Protein AF-A0A8K0KF39-F1 (afdb_monomer)

Foldseek 3Di:
DDDPADDQVPFDKDKDWDDDPVGIDIDIDTDGDDWFWKDWPDAFEADEEEAQAKDKTDTDTDIVVFWDKWKAFPVRHTWADDPHDPQWHQDPRRITMRGRDDQVVWGKMKMWTGDPHGIDMDIYTYHYWYAKEFPQFFEADEEEAQAKDKGWTAIDTDPVWDKDKWKAQPNRTADQPGDDQWYADPVGRMIMGGRDDQVSFAKMKMWMDTPSDIYIHMYTYHYFYAWAAWPPWAKDFDDCVVQVARQKIKTFTHGGHRRSFQFFFKWKWKWWDDDPAQQDPPPQPADPVPRHGDTGDIDIDDDPPDTHGRPDGMDMDRPGFAQIKMWMWMWTAGPVGTDDIDDIYPIDGTHAAWQADFFADWDWAAPAQFKIKIFTHGPDPSRRSGDWQFKKKWKDFPPDPDDIDIDTGGWDWDFDFDPDDDVDDGDIRTHTHYDGMDMDGRHHGFTKMWMWMWIGDPRGTYDIDGTDIYTHHHHPPPPPDD

Structure (mmCIF, N/CA/C/O backbone):
data_AF-A0A8K0KF39-F1
#
_entry.id   AF-A0A8K0KF39-F1
#
loop_
_atom_site.group_PDB
_atom_site.id
_atom_site.type_symbol
_atom_site.label_atom_id
_atom_site.label_alt_id
_atom_site.label_comp_id
_atom_site.label_asym_id
_atom_site.label_entity_id
_atom_site.label_seq_id
_atom_site.pdbx_PDB_ins_code
_atom_site.Cartn_x
_atom_site.Cartn_y
_atom_site.Cartn_z
_atom_site.occupancy
_atom_site.B_iso_or_equiv
_atom_site.auth_seq_id
_atom_site.auth_comp_id
_atom_site.auth_asym_id
_atom_site.auth_atom_id
_atom_site.pdbx_PDB_model_num
ATOM 1 N N . MET A 1 1 ? 31.795 6.018 -89.522 1.00 79.38 1 MET A N 1
ATOM 2 C CA . MET A 1 1 ? 31.719 4.792 -88.695 1.00 79.38 1 MET A CA 1
ATOM 3 C C . MET A 1 1 ? 31.725 5.189 -87.223 1.00 79.38 1 MET A C 1
ATOM 5 O O . MET A 1 1 ? 32.452 6.110 -86.882 1.00 79.38 1 MET A O 1
ATOM 9 N N . GLN A 1 2 ? 30.921 4.546 -86.370 1.00 84.75 2 GLN A N 1
ATOM 10 C CA . GLN A 1 2 ? 30.884 4.803 -84.922 1.00 84.75 2 GLN A CA 1
ATOM 11 C C . GLN A 1 2 ? 30.889 3.468 -84.165 1.00 84.75 2 GLN A C 1
ATOM 13 O O . GLN A 1 2 ? 30.051 2.615 -84.446 1.00 84.75 2 GLN A O 1
ATOM 18 N N . ILE A 1 3 ? 31.786 3.313 -83.188 1.00 83.06 3 ILE A N 1
ATOM 19 C CA . ILE A 1 3 ? 31.823 2.165 -82.268 1.00 83.06 3 ILE A CA 1
ATOM 20 C C . ILE A 1 3 ? 31.314 2.653 -80.908 1.00 83.06 3 ILE A C 1
ATOM 22 O O . ILE A 1 3 ? 31.860 3.598 -80.345 1.00 83.06 3 ILE A O 1
ATOM 26 N N . ARG A 1 4 ? 30.225 2.067 -80.398 1.00 74.81 4 ARG A N 1
ATOM 27 C CA . ARG A 1 4 ? 29.539 2.563 -79.184 1.00 74.81 4 ARG A CA 1
ATOM 28 C C . ARG A 1 4 ? 30.069 1.963 -77.876 1.00 74.81 4 ARG A C 1
ATOM 30 O O . ARG A 1 4 ? 29.790 2.511 -76.816 1.00 74.81 4 ARG A O 1
ATOM 37 N N . LYS A 1 5 ? 30.818 0.857 -77.942 1.00 74.81 5 LYS A N 1
ATOM 38 C CA . LYS A 1 5 ? 31.484 0.206 -76.804 1.00 74.81 5 LYS A CA 1
ATOM 39 C C . LYS A 1 5 ? 32.819 -0.359 -77.279 1.00 74.81 5 LYS A C 1
ATOM 41 O O . LYS A 1 5 ? 32.818 -1.405 -77.912 1.00 74.81 5 LYS A O 1
ATOM 46 N N . LEU A 1 6 ? 33.906 0.357 -77.004 1.00 74.69 6 LEU A N 1
ATOM 47 C CA . LEU A 1 6 ? 35.254 -0.072 -77.368 1.00 74.69 6 LEU A CA 1
ATOM 48 C C . LEU A 1 6 ? 35.680 -1.259 -76.503 1.00 74.69 6 LEU A C 1
ATOM 50 O O . LEU A 1 6 ? 35.613 -1.185 -75.276 1.00 74.69 6 LEU A O 1
ATOM 54 N N . ARG A 1 7 ? 36.136 -2.324 -77.147 1.00 76.38 7 ARG A N 1
ATOM 55 C CA . ARG A 1 7 ? 36.795 -3.477 -76.535 1.00 76.38 7 ARG A CA 1
ATOM 56 C C . ARG A 1 7 ? 38.243 -3.534 -76.994 1.00 76.38 7 ARG A C 1
ATOM 58 O O . ARG A 1 7 ? 38.594 -2.956 -78.019 1.00 76.38 7 ARG A O 1
ATOM 65 N N . MET A 1 8 ? 39.086 -4.268 -76.276 1.00 75.50 8 MET A N 1
ATOM 66 C CA . MET A 1 8 ? 40.482 -4.450 -76.689 1.00 75.50 8 MET A CA 1
ATOM 67 C C . MET A 1 8 ? 40.611 -4.996 -78.120 1.00 75.50 8 MET A C 1
ATOM 69 O O . MET A 1 8 ? 41.493 -4.552 -78.855 1.00 75.50 8 MET A O 1
ATOM 73 N N . GLU A 1 9 ? 39.683 -5.866 -78.532 1.00 80.81 9 GLU A N 1
ATOM 74 C CA . GLU A 1 9 ? 39.582 -6.433 -79.886 1.00 80.81 9 GLU A CA 1
ATOM 75 C C . GLU A 1 9 ? 39.278 -5.407 -80.992 1.00 80.81 9 GLU A C 1
ATOM 77 O O . GLU A 1 9 ? 39.621 -5.650 -82.145 1.00 80.81 9 GLU A O 1
ATOM 82 N N . ASP A 1 10 ? 38.722 -4.235 -80.661 1.00 84.06 10 ASP A N 1
ATOM 83 C CA . ASP A 1 10 ? 38.475 -3.160 -81.635 1.00 84.06 10 ASP A CA 1
ATOM 84 C C . ASP A 1 10 ? 39.753 -2.379 -81.983 1.00 84.06 10 ASP A C 1
ATOM 86 O O . ASP A 1 10 ? 39.738 -1.494 -82.843 1.00 84.06 10 ASP A O 1
ATOM 90 N N . SER A 1 11 ? 40.868 -2.665 -81.301 1.00 87.25 11 SER A N 1
ATOM 91 C CA . SER A 1 11 ? 42.156 -2.063 -81.636 1.00 87.25 11 SER A CA 1
ATOM 92 C C . SER A 1 11 ? 42.638 -2.598 -82.979 1.00 87.25 11 SER A C 1
ATOM 94 O O . SER A 1 11 ? 42.926 -3.783 -83.127 1.00 87.25 11 SER A O 1
ATOM 96 N N . GLY A 1 12 ? 42.773 -1.714 -83.959 1.00 88.00 12 GLY A N 1
ATOM 97 C CA . GLY A 1 12 ? 43.127 -2.114 -85.310 1.00 88.00 12 GLY A CA 1
ATOM 98 C C . GLY A 1 12 ? 43.204 -0.945 -86.276 1.00 88.00 12 GLY A C 1
ATOM 99 O O . GLY A 1 12 ? 43.004 0.219 -85.914 1.00 88.00 12 GLY A O 1
ATOM 100 N N . MET A 1 13 ? 43.524 -1.274 -87.524 1.00 91.19 13 MET A N 1
ATOM 101 C CA . MET A 1 13 ? 43.595 -0.314 -88.616 1.00 91.19 13 MET A CA 1
ATOM 102 C C . MET A 1 13 ? 42.238 -0.237 -89.314 1.00 91.19 13 MET A C 1
ATOM 104 O O . MET A 1 13 ? 41.705 -1.251 -89.756 1.00 91.19 13 MET A O 1
ATOM 108 N N . PHE A 1 14 ? 41.691 0.968 -89.426 1.00 91.31 14 PHE A N 1
ATOM 109 C CA . PHE A 1 14 ? 40.433 1.233 -90.112 1.00 91.31 14 PHE A CA 1
ATOM 110 C C . PHE A 1 14 ? 40.716 1.972 -91.413 1.00 91.31 14 PHE A C 1
ATOM 112 O O . PHE A 1 14 ? 41.427 2.978 -91.414 1.00 91.31 14 PHE A O 1
ATOM 119 N N . GLN A 1 15 ? 40.141 1.484 -92.510 1.00 92.44 15 GLN A N 1
ATOM 120 C CA . GLN A 1 15 ? 40.247 2.098 -93.829 1.00 92.44 15 GLN A CA 1
ATOM 121 C C . GLN A 1 15 ? 38.896 2.685 -94.233 1.00 92.44 15 GLN A C 1
ATOM 123 O O . GLN A 1 15 ? 37.872 2.004 -94.177 1.00 92.44 15 GLN A O 1
ATOM 128 N N . CYS A 1 16 ? 38.894 3.953 -94.635 1.00 92.69 16 CYS A N 1
ATOM 129 C CA . CYS A 1 16 ? 37.767 4.558 -95.329 1.00 92.69 16 CYS A CA 1
ATOM 130 C C . CYS A 1 16 ? 38.066 4.526 -96.822 1.00 92.69 16 CYS A C 1
ATOM 132 O O . CYS A 1 16 ? 39.145 4.955 -97.231 1.00 92.69 16 CYS A O 1
ATOM 134 N N . ILE A 1 17 ? 37.124 4.021 -97.611 1.00 92.62 17 ILE A N 1
ATOM 135 C CA . ILE A 1 17 ? 37.253 3.921 -99.060 1.00 92.62 17 ILE A CA 1
ATOM 136 C C . ILE A 1 17 ? 36.108 4.711 -99.688 1.00 92.62 17 ILE A C 1
ATOM 138 O O . ILE A 1 17 ? 34.947 4.515 -99.323 1.00 92.62 17 ILE A O 1
ATOM 142 N N . ALA A 1 18 ? 36.442 5.629 -100.591 1.00 90.06 18 ALA A N 1
ATOM 143 C CA . ALA A 1 18 ? 35.488 6.451 -101.318 1.00 90.06 18 ALA A CA 1
ATOM 144 C C . ALA A 1 18 ? 35.659 6.209 -102.817 1.00 90.06 18 ALA A C 1
ATOM 146 O O . ALA A 1 18 ? 36.734 6.428 -103.371 1.00 90.06 18 ALA A O 1
ATOM 147 N N . SER A 1 19 ? 34.588 5.775 -103.474 1.00 93.19 19 SER A N 1
ATOM 148 C CA . SER A 1 19 ? 34.600 5.444 -104.896 1.00 93.19 19 SER A CA 1
ATOM 149 C C . SER A 1 19 ? 33.514 6.192 -105.666 1.00 93.19 19 SER A C 1
ATOM 151 O O . SER A 1 19 ? 32.409 6.432 -105.172 1.00 93.19 19 SER A O 1
ATOM 153 N N . ASN A 1 20 ? 33.843 6.591 -106.895 1.00 89.81 20 ASN A N 1
ATOM 154 C CA . ASN A 1 20 ? 32.905 7.114 -107.884 1.00 89.81 20 ASN A CA 1
ATOM 155 C C . ASN A 1 20 ? 33.264 6.587 -109.289 1.00 89.81 20 ASN A C 1
ATOM 157 O O . ASN A 1 20 ? 34.158 5.761 -109.449 1.00 89.81 20 ASN A O 1
ATOM 161 N N . LEU A 1 21 ? 32.574 7.066 -110.329 1.00 91.44 21 LEU A N 1
ATOM 162 C CA . LEU A 1 21 ? 32.789 6.609 -111.712 1.00 91.44 21 LEU A CA 1
ATOM 163 C C . LEU A 1 21 ? 34.189 6.924 -112.278 1.00 91.44 21 LEU A C 1
ATOM 165 O O . LEU A 1 21 ? 34.558 6.350 -113.298 1.00 91.44 21 LEU A O 1
ATOM 169 N N . ALA A 1 22 ? 34.950 7.830 -111.655 1.00 87.50 22 ALA A N 1
ATOM 170 C CA . ALA A 1 22 ? 36.290 8.224 -112.091 1.00 87.50 22 ALA A CA 1
ATOM 171 C C . ALA A 1 22 ? 37.417 7.464 -111.366 1.00 87.50 22 ALA A C 1
ATOM 173 O O . ALA A 1 22 ? 38.558 7.512 -111.824 1.00 87.50 22 ALA A O 1
ATOM 174 N N . GLY A 1 23 ? 37.124 6.769 -110.262 1.00 90.69 23 GLY A N 1
ATOM 175 C CA . GLY A 1 23 ? 38.113 5.999 -109.512 1.00 90.69 23 GLY A CA 1
ATOM 176 C C . GLY A 1 23 ? 37.749 5.787 -108.044 1.00 90.69 23 GLY A C 1
ATOM 177 O O . GLY A 1 23 ? 36.659 6.135 -107.586 1.00 90.69 23 GLY A O 1
ATOM 178 N N . GLU A 1 24 ? 38.695 5.211 -107.310 1.00 94.62 24 GLU A N 1
ATOM 179 C CA . GLU A 1 24 ? 38.600 4.915 -105.883 1.00 94.62 24 GLU A CA 1
ATOM 180 C C . GLU A 1 24 ? 39.810 5.511 -105.161 1.00 94.62 24 GLU A C 1
ATOM 182 O O . GLU A 1 24 ? 40.938 5.412 -105.645 1.00 94.62 24 GLU A O 1
ATOM 187 N N . ASP A 1 25 ? 39.564 6.142 -104.018 1.00 95.88 25 ASP A N 1
ATOM 188 C CA . ASP A 1 25 ? 40.598 6.637 -103.113 1.00 95.88 25 ASP A CA 1
ATOM 189 C C . ASP A 1 25 ? 40.349 6.090 -101.704 1.00 95.88 25 ASP A C 1
ATOM 191 O O . ASP A 1 25 ? 39.216 5.767 -101.328 1.00 95.88 25 ASP A O 1
ATOM 195 N N . SER A 1 26 ? 41.407 5.959 -100.908 1.00 92.88 26 SER A N 1
ATOM 196 C CA . SER A 1 26 ? 41.283 5.431 -99.554 1.00 92.88 26 SER A CA 1
ATOM 197 C C . SER A 1 26 ? 42.279 6.033 -98.575 1.00 92.88 26 SER A C 1
ATOM 199 O O . SER A 1 26 ? 43.403 6.381 -98.926 1.00 92.88 26 SER A O 1
ATOM 201 N N . PHE A 1 27 ? 41.874 6.097 -97.307 1.00 95.00 27 PHE A N 1
ATOM 202 C CA . PHE A 1 27 ? 42.720 6.562 -96.213 1.00 95.00 27 PHE A CA 1
ATOM 203 C C . PHE A 1 27 ? 42.602 5.635 -95.003 1.00 95.00 27 PHE A C 1
ATOM 205 O O . PHE A 1 27 ? 41.500 5.236 -94.617 1.00 95.00 27 PHE A O 1
ATOM 212 N N . THR A 1 28 ? 43.738 5.308 -94.385 1.00 93.19 28 THR A N 1
ATOM 213 C CA . THR A 1 28 ? 43.819 4.426 -93.210 1.00 93.19 28 THR A CA 1
ATOM 214 C C . THR A 1 28 ? 44.173 5.191 -91.940 1.00 93.19 28 THR A C 1
ATOM 216 O O . THR A 1 28 ? 45.054 6.046 -91.952 1.00 93.19 28 THR A O 1
ATOM 219 N N . THR A 1 29 ? 43.555 4.824 -90.817 1.00 92.88 29 THR A N 1
ATOM 220 C CA . THR A 1 29 ? 43.890 5.326 -89.475 1.00 92.88 29 THR A CA 1
ATOM 221 C C . THR A 1 29 ? 43.943 4.189 -88.454 1.00 92.88 29 THR A C 1
ATOM 223 O O . THR A 1 29 ? 43.340 3.136 -88.659 1.00 92.88 29 THR A O 1
ATOM 226 N N . TRP A 1 30 ? 44.664 4.385 -87.350 1.00 89.62 30 TRP A N 1
ATOM 227 C CA . TRP A 1 30 ? 44.775 3.409 -86.262 1.00 89.62 30 TRP A CA 1
ATOM 228 C C . TRP A 1 30 ? 43.884 3.782 -85.077 1.00 89.62 30 TRP A C 1
ATOM 230 O O . TRP A 1 30 ? 43.918 4.914 -84.596 1.00 89.62 30 TRP A O 1
ATOM 240 N N . LEU A 1 31 ? 43.159 2.797 -84.547 1.00 86.69 31 LEU A N 1
ATOM 241 C CA . LEU A 1 31 ? 42.459 2.882 -83.268 1.00 86.69 31 LEU A CA 1
ATOM 242 C C . LEU A 1 31 ? 43.213 2.049 -82.227 1.00 86.69 31 LEU A C 1
ATOM 244 O O . LEU A 1 31 ? 43.433 0.857 -82.424 1.00 86.69 31 LEU A O 1
ATOM 248 N N . ARG A 1 32 ? 43.604 2.669 -81.108 1.00 83.38 32 ARG A N 1
ATOM 249 C CA . ARG A 1 32 ? 44.205 1.973 -79.962 1.00 83.38 32 ARG A CA 1
ATOM 250 C C . ARG A 1 32 ? 43.318 2.137 -78.741 1.00 83.38 32 ARG A C 1
ATOM 252 O O . ARG A 1 32 ? 43.223 3.234 -78.191 1.00 83.38 32 ARG A O 1
ATOM 259 N N . VAL A 1 33 ? 42.707 1.045 -78.305 1.00 83.31 33 VAL A N 1
ATOM 260 C CA . VAL A 1 33 ? 41.924 1.020 -77.070 1.00 83.31 33 VAL A CA 1
ATOM 261 C C . VAL A 1 33 ? 42.888 0.902 -75.887 1.00 83.31 33 VAL A C 1
ATOM 263 O O . VAL A 1 33 ? 43.837 0.119 -75.918 1.00 83.31 33 VAL A O 1
ATOM 266 N N . LYS A 1 34 ? 42.704 1.750 -74.868 1.00 80.81 34 LYS A N 1
ATOM 267 C CA . LYS A 1 34 ? 43.472 1.713 -73.617 1.00 80.81 34 LYS A CA 1
ATOM 268 C C . LYS A 1 34 ? 42.558 1.266 -72.490 1.00 80.81 34 LYS A C 1
ATOM 270 O O . LYS A 1 34 ? 41.456 1.792 -72.358 1.00 80.81 34 LYS A O 1
ATOM 275 N N . THR A 1 35 ? 43.061 0.364 -71.662 1.00 81.81 35 THR A N 1
ATOM 276 C CA . THR A 1 35 ? 42.403 -0.092 -70.443 1.00 81.81 35 THR A CA 1
ATOM 277 C C . THR A 1 35 ? 43.203 0.364 -69.227 1.00 81.81 35 THR A C 1
ATOM 279 O O . THR A 1 35 ? 44.419 0.558 -69.303 1.00 81.81 35 THR A O 1
ATOM 282 N N . SER A 1 36 ? 42.520 0.594 -68.110 1.00 88.62 36 SER A N 1
ATOM 283 C CA . SER A 1 36 ? 43.138 0.898 -66.822 1.00 88.62 36 SER A CA 1
ATOM 284 C C . SER A 1 36 ? 42.606 -0.052 -65.761 1.00 88.62 36 SER A C 1
ATOM 286 O O . SER A 1 36 ? 41.394 -0.261 -65.652 1.00 88.62 36 SER A O 1
ATOM 288 N N . ALA A 1 37 ? 43.525 -0.637 -64.991 1.00 90.94 37 ALA A N 1
ATOM 289 C CA . ALA A 1 37 ? 43.174 -1.498 -63.873 1.00 90.94 37 ALA A CA 1
ATOM 290 C C . ALA A 1 37 ? 42.381 -0.708 -62.815 1.00 90.94 37 ALA A C 1
ATOM 292 O O . ALA A 1 37 ? 42.578 0.507 -62.693 1.00 90.94 37 ALA A O 1
ATOM 293 N N . PRO A 1 38 ? 41.494 -1.365 -62.052 1.00 94.88 38 PRO A N 1
ATOM 294 C CA . PRO A 1 38 ? 40.662 -0.685 -61.073 1.00 94.88 38 PRO A CA 1
ATOM 295 C C . PRO A 1 38 ? 41.506 -0.089 -59.941 1.00 94.88 38 PRO A C 1
ATOM 297 O O . PRO A 1 38 ? 42.328 -0.783 -59.345 1.00 94.88 38 PRO A O 1
ATOM 300 N N . LEU A 1 39 ? 41.272 1.180 -59.616 1.00 94.69 39 LEU A N 1
ATOM 301 C CA . LEU A 1 39 ? 41.866 1.881 -58.482 1.00 94.69 39 LEU A CA 1
ATOM 302 C C . LEU A 1 39 ? 40.775 2.186 -57.456 1.00 94.69 39 LEU A C 1
ATOM 304 O O . LEU A 1 39 ? 39.779 2.824 -57.789 1.00 94.69 39 LEU A O 1
ATOM 308 N N . MET A 1 40 ? 40.966 1.739 -56.214 1.00 94.69 40 MET A N 1
ATOM 309 C CA . MET A 1 40 ? 40.020 2.000 -55.129 1.00 94.69 40 MET A CA 1
ATOM 310 C C . MET A 1 40 ? 40.077 3.478 -54.725 1.00 94.69 40 MET A C 1
ATOM 312 O O . MET A 1 40 ? 41.103 3.944 -54.238 1.00 94.69 40 MET A O 1
ATOM 316 N N . GLU A 1 41 ? 38.977 4.203 -54.916 1.00 94.75 41 GLU A N 1
ATOM 317 C CA . GLU A 1 41 ? 38.863 5.618 -54.537 1.00 94.75 41 GLU A CA 1
ATOM 318 C C . GLU A 1 41 ? 38.200 5.772 -53.168 1.00 94.75 41 GLU A C 1
ATOM 320 O O . GLU A 1 41 ? 38.616 6.597 -52.358 1.00 94.75 41 GLU A O 1
ATOM 325 N N . GLN A 1 42 ? 37.178 4.954 -52.897 1.00 94.94 42 GLN A N 1
ATOM 326 C CA . GLN A 1 42 ? 36.475 4.928 -51.617 1.00 94.94 42 GLN A CA 1
ATOM 327 C C . GLN A 1 42 ? 36.345 3.480 -51.140 1.00 94.94 42 GLN A C 1
ATOM 329 O O . GLN A 1 42 ? 35.405 2.792 -51.551 1.00 94.94 42 GLN A O 1
ATOM 334 N N . PRO A 1 43 ? 37.291 2.991 -50.317 1.00 95.44 43 PRO A N 1
ATOM 335 C CA . PRO A 1 43 ? 37.170 1.679 -49.699 1.00 95.44 43 PRO A CA 1
ATOM 336 C C . PRO A 1 43 ? 36.055 1.682 -48.640 1.00 95.44 43 PRO A C 1
ATOM 338 O O . PRO A 1 43 ? 35.782 2.728 -48.037 1.00 95.44 43 PRO A O 1
ATOM 341 N N . PRO A 1 44 ? 35.438 0.522 -48.362 1.00 96.75 44 PRO A N 1
ATOM 342 C CA . PRO A 1 44 ? 34.485 0.411 -47.271 1.00 96.75 44 PRO A CA 1
ATOM 343 C C . PRO A 1 44 ? 35.156 0.665 -45.921 1.00 96.75 44 PRO A C 1
ATOM 345 O O . PRO A 1 44 ? 36.336 0.382 -45.725 1.00 96.75 44 PRO A O 1
ATOM 348 N N . GLN A 1 45 ? 34.381 1.196 -44.978 1.00 97.50 45 GLN A N 1
ATOM 349 C CA . GLN A 1 45 ? 34.821 1.493 -43.614 1.00 97.50 45 GLN A CA 1
ATOM 350 C C . GLN A 1 45 ? 34.011 0.681 -42.611 1.00 97.50 45 GLN A C 1
ATOM 352 O O . GLN A 1 45 ? 32.864 0.334 -42.885 1.00 97.50 45 GLN A O 1
ATOM 357 N N . ASN A 1 46 ? 34.602 0.389 -41.450 1.00 97.25 46 ASN A N 1
ATOM 358 C CA . ASN A 1 46 ? 33.916 -0.333 -40.381 1.00 97.25 46 ASN A CA 1
ATOM 359 C C . ASN A 1 46 ? 32.656 0.423 -39.942 1.00 97.25 46 ASN A C 1
ATOM 361 O O . ASN A 1 46 ? 32.697 1.638 -39.742 1.00 97.25 46 ASN A O 1
ATOM 365 N N . LEU A 1 47 ? 31.559 -0.306 -39.754 1.00 96.75 47 LEU A N 1
ATOM 366 C CA . LEU A 1 47 ? 30.279 0.247 -39.326 1.00 96.75 47 LEU A CA 1
ATOM 367 C C . LEU A 1 47 ? 29.856 -0.383 -38.004 1.00 96.75 47 LEU A C 1
ATOM 369 O O . LEU A 1 47 ? 29.946 -1.595 -37.835 1.00 96.75 47 LEU A O 1
ATOM 373 N N . THR A 1 48 ? 29.328 0.441 -37.104 1.00 93.00 48 THR A N 1
ATOM 374 C CA . THR A 1 48 ? 28.641 -0.014 -35.893 1.00 93.00 48 THR A CA 1
ATOM 375 C C . THR A 1 48 ? 27.192 0.438 -35.976 1.00 93.00 48 THR A C 1
ATOM 377 O O . THR A 1 48 ? 26.924 1.639 -36.004 1.00 93.00 48 THR A O 1
ATOM 380 N N . VAL A 1 49 ? 26.257 -0.507 -36.050 1.00 93.69 49 VAL A N 1
ATOM 381 C CA . VAL A 1 49 ? 24.840 -0.224 -36.329 1.00 93.69 49 VAL A CA 1
ATOM 382 C C . VAL A 1 49 ? 23.951 -0.919 -35.304 1.00 93.69 49 VAL A C 1
ATOM 384 O O . VAL A 1 49 ? 24.239 -2.030 -34.874 1.00 93.69 49 VAL A O 1
ATOM 387 N N . LEU A 1 50 ? 22.874 -0.253 -34.881 1.00 90.75 50 LEU A N 1
ATOM 388 C CA . LEU A 1 50 ? 21.883 -0.847 -33.982 1.00 90.75 50 LEU A CA 1
ATOM 389 C C . LEU A 1 50 ? 21.084 -1.941 -34.699 1.00 90.75 50 LEU A C 1
ATOM 391 O O . LEU A 1 50 ? 20.692 -1.767 -35.853 1.00 90.75 50 LEU A O 1
ATOM 395 N N . ASP A 1 51 ? 20.776 -3.017 -33.982 1.00 91.12 51 ASP A N 1
ATOM 396 C CA . ASP A 1 51 ? 19.890 -4.082 -34.458 1.00 91.12 51 ASP A CA 1
ATOM 397 C C . ASP A 1 51 ? 18.565 -3.514 -35.019 1.00 91.12 51 ASP A C 1
ATOM 399 O O . ASP A 1 51 ? 17.943 -2.606 -34.452 1.00 91.12 51 ASP A O 1
ATOM 403 N N . GLY A 1 52 ? 18.168 -4.009 -36.191 1.00 90.88 52 GLY A N 1
ATOM 404 C CA . GLY A 1 52 ? 16.995 -3.575 -36.946 1.00 90.88 52 GLY A CA 1
ATOM 405 C C . GLY A 1 52 ? 17.155 -2.279 -37.754 1.00 90.88 52 GLY A C 1
ATOM 406 O O . GLY A 1 52 ? 16.215 -1.909 -38.459 1.00 90.88 52 GLY A O 1
ATOM 407 N N . LYS A 1 53 ? 18.298 -1.580 -37.688 1.00 93.69 53 LYS A N 1
ATOM 408 C CA . LYS A 1 53 ? 18.618 -0.448 -38.582 1.00 93.69 53 LYS A CA 1
ATOM 409 C C . LYS A 1 53 ? 19.352 -0.917 -39.835 1.00 93.69 53 LYS A C 1
ATOM 411 O O . LYS A 1 53 ? 19.849 -2.034 -39.878 1.00 93.69 53 LYS A O 1
ATOM 416 N N . ASP A 1 54 ? 19.404 -0.063 -40.850 1.00 95.25 54 ASP A N 1
ATOM 417 C CA . ASP A 1 54 ? 20.084 -0.364 -42.109 1.00 95.25 54 ASP A CA 1
ATOM 418 C C . ASP A 1 54 ? 21.562 0.042 -42.030 1.00 95.25 54 ASP A C 1
ATOM 420 O O . ASP A 1 54 ? 21.895 1.096 -41.482 1.00 95.25 54 ASP A O 1
ATOM 424 N N . ALA A 1 55 ? 22.443 -0.779 -42.598 1.00 95.94 55 ALA A N 1
ATOM 425 C CA . ALA A 1 55 ? 23.859 -0.476 -42.780 1.00 95.94 55 ALA A CA 1
ATOM 426 C C . ALA A 1 55 ? 24.193 -0.440 -44.273 1.00 95.94 55 ALA A C 1
ATOM 428 O O . ALA A 1 55 ? 23.795 -1.339 -45.011 1.00 95.94 55 ALA A O 1
ATOM 429 N N . THR A 1 56 ? 24.959 0.559 -44.713 1.00 96.06 56 THR A N 1
ATOM 430 C CA . THR A 1 56 ? 25.380 0.672 -46.115 1.00 96.06 56 THR A CA 1
ATOM 431 C C . THR A 1 56 ? 26.891 0.786 -46.201 1.00 96.06 56 THR A C 1
ATOM 433 O O . THR A 1 56 ? 27.457 1.806 -45.807 1.00 96.06 56 THR A O 1
ATOM 436 N N . PHE A 1 57 ? 27.547 -0.231 -46.755 1.00 96.56 57 PHE A N 1
ATOM 437 C CA . PHE A 1 57 ? 28.962 -0.156 -47.092 1.00 96.56 57 PHE A CA 1
ATOM 438 C C . PHE A 1 57 ? 29.146 0.487 -48.460 1.00 96.56 57 PHE A C 1
ATOM 440 O O . PHE A 1 57 ? 28.589 0.040 -49.465 1.00 96.56 57 PHE A O 1
ATOM 447 N N . VAL A 1 58 ? 29.963 1.533 -48.489 1.00 95.62 58 VAL A N 1
ATOM 448 C CA . VAL A 1 58 ? 30.354 2.220 -49.716 1.00 95.62 58 VAL A CA 1
ATOM 449 C C . VAL A 1 58 ? 31.594 1.548 -50.294 1.00 95.62 58 VAL A C 1
ATOM 451 O O . VAL A 1 58 ? 32.533 1.264 -49.558 1.00 95.62 58 VAL A O 1
ATOM 454 N N . CYS A 1 59 ? 31.606 1.285 -51.599 1.00 94.69 59 CYS A N 1
ATOM 455 C CA . CYS A 1 59 ? 32.803 0.792 -52.276 1.00 94.69 59 CYS A CA 1
ATOM 456 C C . CYS A 1 59 ? 32.872 1.354 -53.689 1.00 94.69 59 CYS A C 1
ATOM 458 O O . CYS A 1 59 ? 32.151 0.876 -54.559 1.00 94.69 59 CYS A O 1
ATOM 460 N N . HIS A 1 60 ? 33.743 2.324 -53.955 1.00 94.56 60 HIS A N 1
ATOM 461 C CA . HIS A 1 60 ? 33.891 2.919 -55.287 1.00 94.56 60 HIS A CA 1
ATOM 462 C C . HIS A 1 60 ? 35.322 2.776 -55.810 1.00 94.56 60 HIS A C 1
ATOM 464 O O . HIS A 1 60 ? 36.289 3.056 -55.100 1.00 94.56 60 HIS A O 1
ATOM 470 N N . ALA A 1 61 ? 35.442 2.361 -57.074 1.00 93.88 61 ALA A N 1
ATOM 471 C CA . ALA A 1 61 ? 36.711 2.254 -57.782 1.00 93.88 61 ALA A CA 1
ATOM 472 C C . ALA A 1 61 ? 36.591 2.812 -59.203 1.00 93.88 61 ALA A C 1
ATOM 474 O O . ALA A 1 61 ? 35.603 2.548 -59.896 1.00 93.88 61 ALA A O 1
ATOM 475 N N . ALA A 1 62 ? 37.617 3.533 -59.643 1.00 92.06 62 ALA A N 1
ATOM 476 C CA . ALA A 1 62 ? 37.745 4.017 -61.011 1.00 92.06 62 ALA A CA 1
ATOM 477 C C . ALA A 1 62 ? 38.517 3.007 -61.868 1.00 92.06 62 ALA A C 1
ATOM 479 O O . ALA A 1 62 ? 39.445 2.358 -61.398 1.00 92.06 62 ALA A O 1
ATOM 480 N N . GLY A 1 63 ? 38.150 2.870 -63.138 1.00 89.06 63 GLY A N 1
ATOM 481 C CA . GLY A 1 63 ? 38.809 1.968 -64.083 1.00 89.06 63 GLY A CA 1
ATOM 482 C C . GLY A 1 63 ? 38.129 2.016 -65.447 1.00 89.06 63 GLY A C 1
ATOM 483 O O . GLY A 1 63 ? 36.956 2.384 -65.544 1.00 89.06 63 GLY A O 1
ATOM 484 N N . ALA A 1 64 ? 38.866 1.669 -66.499 1.00 86.25 64 ALA A N 1
ATOM 485 C CA . ALA A 1 64 ? 38.369 1.631 -67.870 1.00 86.25 64 ALA A CA 1
ATOM 486 C C . ALA A 1 64 ? 38.658 0.253 -68.493 1.00 86.25 64 ALA A C 1
ATOM 488 O O . ALA A 1 64 ? 39.829 -0.104 -68.621 1.00 86.25 64 ALA A O 1
ATOM 489 N N . PRO A 1 65 ? 37.637 -0.517 -68.907 1.00 87.31 65 PRO A N 1
ATOM 490 C CA . PRO A 1 65 ? 36.203 -0.286 -68.707 1.00 87.31 65 PRO A CA 1
ATOM 491 C C . PRO A 1 65 ? 35.813 -0.230 -67.221 1.00 87.31 65 PRO A C 1
ATOM 493 O O . PRO A 1 65 ? 36.566 -0.709 -66.369 1.00 87.31 65 PRO A O 1
ATOM 496 N N . THR A 1 66 ? 34.649 0.353 -66.909 1.00 87.94 66 THR A N 1
ATOM 497 C CA . THR A 1 66 ? 34.142 0.465 -65.530 1.00 87.94 66 THR A CA 1
ATOM 498 C C . THR A 1 66 ? 34.149 -0.908 -64.850 1.00 87.94 66 THR A C 1
ATOM 500 O O . THR A 1 66 ? 33.565 -1.844 -65.400 1.00 87.94 66 THR A O 1
ATOM 503 N N . PRO A 1 67 ? 34.808 -1.057 -63.686 1.00 92.44 67 PRO A N 1
ATOM 504 C CA . PRO A 1 67 ? 34.954 -2.356 -63.053 1.00 92.44 67 PRO A CA 1
ATOM 505 C C . PRO A 1 67 ? 33.635 -2.883 -62.497 1.00 92.44 67 PRO A C 1
ATOM 507 O O . PRO A 1 67 ? 32.899 -2.177 -61.799 1.00 92.44 67 PRO A O 1
ATOM 510 N N . ASN A 1 68 ? 33.391 -4.165 -62.743 1.00 92.44 68 ASN A N 1
ATOM 511 C CA . ASN A 1 68 ? 32.321 -4.905 -62.093 1.00 92.44 68 ASN A CA 1
ATOM 512 C C . ASN A 1 68 ? 32.637 -5.066 -60.605 1.00 92.44 68 ASN A C 1
ATOM 514 O O . ASN A 1 68 ? 33.801 -5.031 -60.202 1.00 92.44 68 ASN A O 1
ATOM 518 N N . ILE A 1 69 ? 31.598 -5.241 -59.789 1.00 92.31 69 ILE A N 1
ATOM 519 C CA . ILE A 1 69 ? 31.731 -5.447 -58.348 1.00 92.31 69 ILE A CA 1
ATOM 520 C C . ILE A 1 69 ? 31.251 -6.815 -57.920 1.00 92.31 69 ILE A C 1
ATOM 522 O O . ILE A 1 69 ? 30.218 -7.291 -58.386 1.00 92.31 69 ILE A O 1
ATOM 526 N N . THR A 1 70 ? 31.964 -7.381 -56.957 1.00 93.38 70 THR A N 1
ATOM 527 C CA . THR A 1 70 ? 31.514 -8.510 -56.156 1.00 93.38 70 THR A CA 1
ATOM 528 C C . THR A 1 70 ? 31.709 -8.201 -54.677 1.00 93.38 70 THR A C 1
ATOM 530 O O . THR A 1 70 ? 32.733 -7.642 -54.289 1.00 93.38 70 THR A O 1
ATOM 533 N N . TRP A 1 71 ? 30.728 -8.573 -53.859 1.00 94.44 71 TRP A N 1
ATOM 534 C CA . TRP A 1 71 ? 30.832 -8.541 -52.403 1.00 94.44 71 TRP A CA 1
ATOM 535 C C . TRP A 1 71 ? 30.893 -9.967 -51.865 1.00 94.44 71 TRP A C 1
ATOM 537 O O . TRP A 1 71 ? 30.112 -10.822 -52.288 1.00 94.44 71 TRP A O 1
ATOM 547 N N . THR A 1 72 ? 31.784 -10.211 -50.914 1.00 93.25 72 THR A N 1
ATOM 548 C CA . THR A 1 72 ? 31.918 -11.486 -50.202 1.00 93.25 72 THR A CA 1
ATOM 549 C C . THR A 1 72 ? 31.887 -11.256 -48.693 1.00 93.25 72 THR A C 1
ATOM 551 O O . THR A 1 72 ? 32.250 -10.184 -48.203 1.00 93.25 72 THR A O 1
ATOM 554 N N . ARG A 1 73 ? 31.416 -12.246 -47.929 1.00 92.31 73 ARG A N 1
ATOM 555 C CA . ARG A 1 73 ? 31.610 -12.274 -46.470 1.00 92.31 73 AR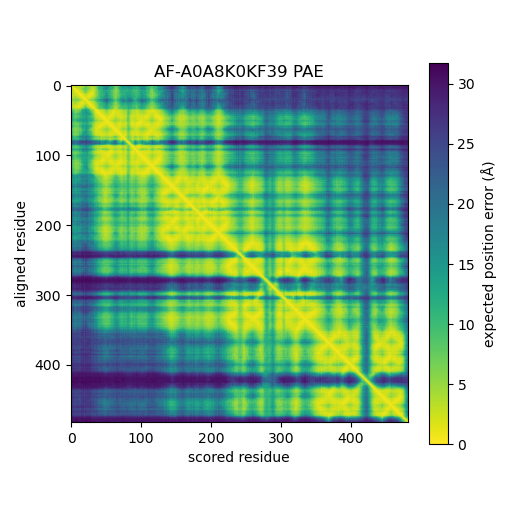G A CA 1
ATOM 556 C C . ARG A 1 73 ? 33.019 -12.776 -46.148 1.00 92.31 73 ARG A C 1
ATOM 558 O O . ARG A 1 73 ? 33.698 -13.339 -47.002 1.00 92.31 73 ARG A O 1
ATOM 565 N N . GLY A 1 74 ? 33.449 -12.615 -44.899 1.00 87.69 74 GLY A N 1
ATOM 566 C CA . GLY A 1 74 ? 34.770 -13.047 -44.427 1.00 87.69 74 GLY A CA 1
ATOM 567 C C . GLY A 1 74 ? 35.056 -14.551 -44.546 1.00 87.69 74 GLY A C 1
ATOM 568 O O . GLY A 1 74 ? 36.211 -14.948 -44.448 1.00 87.69 74 GLY A O 1
ATOM 569 N N . ASP A 1 75 ? 34.035 -15.382 -44.775 1.00 86.69 75 ASP A N 1
ATOM 570 C CA . ASP A 1 75 ? 34.159 -16.816 -45.079 1.00 86.69 75 ASP A CA 1
ATOM 571 C C . ASP A 1 75 ? 34.295 -17.117 -46.589 1.00 86.69 75 ASP A C 1
ATOM 573 O O . ASP A 1 75 ? 34.373 -18.277 -46.988 1.00 86.69 75 ASP A O 1
ATOM 577 N N . GLY A 1 76 ? 34.321 -16.080 -47.433 1.00 84.19 76 GLY A N 1
ATOM 578 C CA . GLY A 1 76 ? 34.388 -16.178 -48.890 1.00 84.19 76 GLY A CA 1
ATOM 579 C C . GLY A 1 76 ? 33.035 -16.390 -49.577 1.00 84.19 76 GLY A C 1
ATOM 580 O O . GLY A 1 76 ? 32.990 -16.466 -50.806 1.00 84.19 76 GLY A O 1
ATOM 581 N N . SER A 1 77 ? 31.925 -16.467 -48.833 1.00 86.94 77 SER A N 1
ATOM 582 C CA . SER A 1 77 ? 30.596 -16.634 -49.427 1.00 86.94 77 SER A CA 1
ATOM 583 C C . SER A 1 77 ? 30.149 -15.370 -50.184 1.00 86.94 77 SER A C 1
ATOM 585 O O . SER A 1 77 ? 30.328 -14.254 -49.683 1.00 86.94 77 SER A O 1
ATOM 587 N N . PRO A 1 78 ? 29.571 -15.497 -51.395 1.00 85.56 78 PRO A N 1
ATOM 588 C CA . PRO A 1 78 ? 29.113 -14.347 -52.167 1.00 85.56 78 PRO A CA 1
ATOM 589 C C . PRO A 1 78 ? 27.872 -13.704 -51.535 1.00 85.56 78 PRO A C 1
ATOM 591 O O . PRO A 1 78 ? 26.933 -14.385 -51.118 1.00 85.56 78 PRO A O 1
ATOM 594 N N . VAL A 1 79 ? 27.840 -12.371 -51.511 1.00 82.00 79 VAL A N 1
ATOM 595 C CA . VAL A 1 79 ? 26.730 -11.576 -50.975 1.00 82.00 79 VAL A CA 1
ATOM 596 C C . VAL A 1 79 ? 25.831 -11.105 -52.123 1.00 82.00 79 VAL A C 1
ATOM 598 O O . VAL A 1 79 ? 26.273 -10.349 -52.984 1.00 82.00 79 VAL A O 1
ATOM 601 N N . GLY A 1 80 ? 24.560 -11.533 -52.129 1.00 65.62 80 GLY A N 1
ATOM 602 C CA . GLY A 1 80 ? 23.547 -11.068 -53.095 1.00 65.62 80 GLY A CA 1
ATOM 603 C C . GLY A 1 80 ? 23.333 -11.932 -54.352 1.00 65.62 80 GLY A C 1
ATOM 604 O O . GLY A 1 80 ? 23.029 -11.382 -55.406 1.00 65.62 80 GLY A O 1
ATOM 605 N N . GLY A 1 81 ? 23.475 -13.262 -54.270 1.00 59.00 81 GLY A N 1
ATOM 606 C CA . GLY A 1 81 ? 23.135 -14.198 -55.363 1.00 59.00 81 GLY A CA 1
ATOM 607 C C . GLY A 1 81 ? 21.666 -14.661 -55.381 1.00 59.00 81 GLY A C 1
ATOM 608 O O . GLY A 1 81 ? 20.916 -14.393 -54.442 1.00 59.00 81 GLY A O 1
ATOM 609 N N . GLU A 1 82 ? 21.250 -15.389 -56.429 1.00 48.69 82 GLU A N 1
ATOM 610 C CA . GLU A 1 82 ? 19.927 -16.040 -56.497 1.00 48.69 82 GLU A CA 1
ATOM 611 C C . GLU A 1 82 ? 19.729 -16.965 -55.279 1.00 48.69 82 GLU A C 1
ATOM 613 O O . GLU A 1 82 ? 20.417 -17.972 -55.127 1.00 48.69 82 GLU A O 1
ATOM 618 N N . GLY A 1 83 ? 18.818 -16.582 -54.375 1.00 52.12 83 GLY A N 1
ATOM 619 C CA . GLY A 1 83 ? 18.575 -17.250 -53.086 1.00 52.12 83 GLY A CA 1
ATOM 620 C C . GLY A 1 83 ? 18.976 -16.437 -51.845 1.00 52.12 83 GLY A C 1
ATOM 621 O O . GLY A 1 83 ? 18.645 -16.834 -50.727 1.00 52.12 83 GLY A O 1
ATOM 622 N N . ALA A 1 84 ? 19.638 -15.286 -52.005 1.00 57.06 84 ALA A N 1
ATOM 623 C CA . ALA A 1 84 ? 19.942 -14.382 -50.900 1.00 57.06 84 ALA A CA 1
ATOM 624 C C . ALA A 1 84 ? 18.666 -13.709 -50.361 1.00 57.06 84 ALA A C 1
ATOM 626 O O . ALA A 1 84 ? 17.782 -13.296 -51.111 1.00 57.06 84 ALA A O 1
ATOM 627 N N . SER A 1 85 ? 18.573 -13.582 -49.033 1.00 61.81 85 SER A N 1
ATOM 628 C CA . SER A 1 85 ? 17.522 -12.796 -48.380 1.00 61.81 85 SER A CA 1
ATOM 629 C C . SER A 1 85 ? 17.528 -11.388 -48.977 1.00 61.81 85 SER A C 1
ATOM 631 O O . SER A 1 85 ? 18.549 -10.713 -48.876 1.00 61.81 85 SER A O 1
ATOM 633 N N . GLY A 1 86 ? 16.403 -10.920 -49.543 1.00 75.69 86 GLY A N 1
ATOM 634 C CA . GLY A 1 86 ? 16.265 -9.588 -50.175 1.00 75.69 86 GLY A CA 1
ATOM 635 C C . GLY A 1 86 ? 16.567 -8.387 -49.262 1.00 75.69 86 GLY A C 1
ATOM 636 O O . GLY A 1 86 ? 16.419 -7.237 -49.649 1.00 75.69 86 GLY A O 1
ATOM 637 N N . ARG A 1 87 ? 16.988 -8.669 -48.031 1.00 88.19 87 ARG A N 1
ATOM 638 C CA . ARG A 1 87 ? 17.484 -7.749 -47.025 1.00 88.19 87 ARG A CA 1
ATOM 639 C C . ARG A 1 87 ? 18.951 -7.352 -47.238 1.00 88.19 87 ARG A C 1
ATOM 641 O O . ARG A 1 87 ? 19.313 -6.238 -46.882 1.00 88.19 87 ARG A O 1
ATOM 648 N N . ILE A 1 88 ? 19.792 -8.235 -47.783 1.00 90.38 88 ILE A N 1
ATOM 649 C CA . ILE A 1 88 ? 21.206 -7.942 -48.057 1.00 90.38 88 ILE A CA 1
ATOM 650 C C . ILE A 1 88 ? 21.406 -7.894 -49.564 1.00 90.38 88 ILE A C 1
ATOM 652 O O . ILE A 1 88 ? 21.343 -8.926 -50.230 1.00 90.38 88 ILE A O 1
ATOM 656 N N . GLN A 1 89 ? 21.635 -6.699 -50.098 1.00 88.69 89 GLN A N 1
ATOM 657 C CA . GLN A 1 89 ? 21.651 -6.471 -51.536 1.00 88.69 89 GLN A CA 1
ATOM 658 C C . GLN A 1 89 ? 22.687 -5.435 -51.950 1.00 88.69 89 GLN A C 1
ATOM 660 O O . GLN A 1 89 ? 22.956 -4.465 -51.242 1.00 88.69 89 GLN A O 1
ATOM 665 N N . VAL A 1 90 ? 23.237 -5.630 -53.144 1.00 90.25 90 VAL A N 1
ATOM 666 C CA . VAL A 1 90 ? 24.084 -4.636 -53.797 1.00 90.25 90 VAL A CA 1
ATOM 667 C C . VAL A 1 90 ? 23.168 -3.632 -54.497 1.00 90.25 90 VAL A C 1
ATOM 669 O O . VAL A 1 90 ? 22.420 -4.000 -55.401 1.00 90.25 90 VAL A O 1
ATOM 672 N N . VAL A 1 91 ? 23.186 -2.379 -54.046 1.00 89.19 91 VAL A N 1
ATOM 673 C CA . VAL A 1 91 ? 22.350 -1.293 -54.581 1.00 89.19 91 VAL A CA 1
ATOM 674 C C . VAL A 1 91 ? 23.052 -0.554 -55.725 1.00 89.19 91 VAL A C 1
ATOM 676 O O . VAL A 1 91 ? 24.222 -0.803 -56.034 1.00 89.19 91 VAL A O 1
ATOM 679 N N . GLU A 1 92 ? 22.333 0.366 -56.372 1.00 83.00 92 GLU A N 1
ATOM 680 C CA . GLU A 1 92 ? 22.855 1.178 -57.474 1.00 83.00 92 GLU A CA 1
ATOM 681 C C . GLU A 1 92 ? 24.180 1.873 -57.094 1.00 83.00 92 GLU A C 1
ATOM 683 O O . GLU A 1 92 ? 24.343 2.390 -55.988 1.00 83.00 92 GLU A O 1
ATOM 688 N N . GLY A 1 93 ? 25.168 1.819 -57.994 1.00 81.31 93 GLY A N 1
ATOM 689 C CA . GLY A 1 93 ? 26.542 2.276 -57.732 1.00 81.31 93 GLY A CA 1
ATOM 690 C C . GLY A 1 93 ? 27.472 1.218 -57.113 1.00 81.31 93 GLY A C 1
ATOM 691 O O . GLY A 1 93 ? 28.689 1.418 -57.074 1.00 81.31 93 GLY A O 1
ATOM 692 N N . GLY A 1 94 ? 26.947 0.057 -56.709 1.00 86.50 94 GLY A N 1
ATOM 693 C CA . GLY A 1 94 ? 27.721 -1.057 -56.148 1.00 86.50 94 GLY A CA 1
ATOM 694 C C . GLY A 1 94 ? 27.931 -0.985 -54.633 1.00 86.50 94 GLY A C 1
ATOM 695 O O . GLY A 1 94 ? 28.787 -1.676 -54.093 1.00 86.50 94 GLY A O 1
ATOM 696 N N . ASN A 1 95 ? 27.160 -0.170 -53.922 1.00 93.00 95 ASN A N 1
ATOM 697 C CA . ASN A 1 95 ? 27.200 -0.166 -52.461 1.00 93.00 95 ASN A CA 1
ATOM 698 C C . ASN A 1 95 ? 26.460 -1.391 -51.913 1.00 93.00 95 ASN A C 1
ATOM 700 O O . ASN A 1 95 ? 25.506 -1.864 -52.528 1.00 93.00 95 ASN A O 1
ATOM 704 N N . LEU A 1 96 ? 26.887 -1.914 -50.767 1.00 94.06 96 LEU A N 1
ATOM 705 C CA . LEU A 1 96 ? 26.216 -3.037 -50.120 1.00 94.06 96 LEU A CA 1
ATOM 706 C C . LEU A 1 96 ? 25.268 -2.519 -49.042 1.00 94.06 96 LEU A C 1
ATOM 708 O O . LEU A 1 96 ? 25.721 -1.979 -48.038 1.00 94.06 96 LEU A O 1
ATOM 712 N N . LEU A 1 97 ? 23.966 -2.716 -49.240 1.00 93.94 97 LEU A N 1
ATOM 713 C CA . LEU A 1 97 ? 22.936 -2.456 -48.242 1.00 93.94 97 LEU A CA 1
ATOM 714 C C . LEU A 1 97 ? 22.639 -3.741 -47.464 1.00 93.94 97 LEU A C 1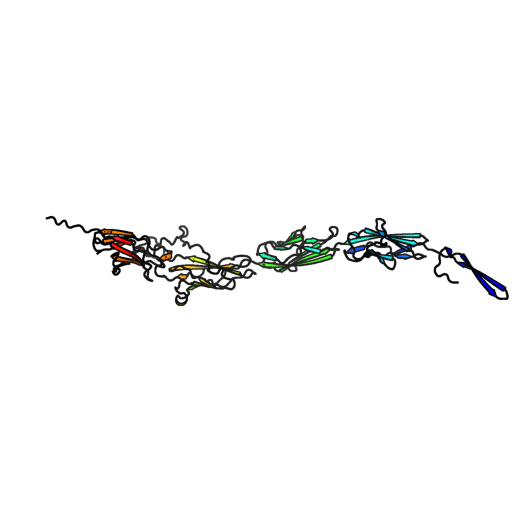
ATOM 716 O O . LEU A 1 97 ? 22.219 -4.744 -48.038 1.00 93.94 97 LEU A O 1
ATOM 720 N N . VAL A 1 98 ? 22.794 -3.678 -46.148 1.00 94.56 98 VAL A N 1
ATOM 721 C CA . VAL A 1 98 ? 22.291 -4.654 -45.182 1.00 94.56 98 VAL A CA 1
ATOM 722 C C . VAL A 1 98 ? 21.098 -3.998 -44.494 1.00 94.56 98 VAL A C 1
ATOM 724 O O . VAL A 1 98 ? 21.259 -3.252 -43.530 1.00 94.56 98 VAL A O 1
ATOM 727 N N . ALA A 1 99 ? 19.894 -4.218 -45.014 1.00 92.94 99 ALA A N 1
ATOM 728 C CA . ALA A 1 99 ? 18.681 -3.694 -44.397 1.00 92.94 99 ALA A CA 1
ATOM 729 C C . ALA A 1 99 ? 18.377 -4.440 -43.086 1.00 92.94 99 ALA A C 1
ATOM 731 O O . ALA A 1 99 ? 18.772 -5.597 -42.932 1.00 92.94 99 ALA A O 1
ATOM 732 N N . ALA A 1 100 ? 17.674 -3.808 -42.143 1.00 91.69 100 ALA A N 1
ATOM 733 C CA . ALA A 1 100 ? 17.230 -4.404 -40.877 1.00 91.69 100 ALA A CA 1
ATOM 734 C C . ALA A 1 100 ? 18.264 -5.379 -40.270 1.00 91.69 100 ALA A C 1
ATOM 736 O O . ALA A 1 100 ? 18.008 -6.585 -40.165 1.00 91.69 100 ALA A O 1
ATOM 737 N N . VAL A 1 101 ? 19.461 -4.853 -39.991 1.00 93.75 101 VAL A N 1
ATOM 738 C CA . VAL A 1 101 ? 20.639 -5.590 -39.515 1.00 93.75 101 VAL A CA 1
ATOM 739 C C . VAL A 1 101 ? 20.272 -6.490 -38.339 1.00 93.75 101 VAL A C 1
ATOM 741 O O . VAL A 1 101 ? 19.508 -6.086 -37.467 1.00 93.75 101 VAL A O 1
ATOM 744 N N . ARG A 1 102 ? 20.823 -7.703 -38.319 1.00 92.06 102 ARG A N 1
ATOM 745 C CA . ARG A 1 102 ? 20.686 -8.677 -37.233 1.00 92.06 102 ARG A CA 1
ATOM 746 C C . ARG A 1 102 ? 22.052 -8.990 -36.653 1.00 92.06 102 ARG A C 1
ATOM 748 O O . ARG A 1 102 ? 23.050 -8.894 -37.361 1.00 92.06 102 ARG A O 1
ATOM 755 N N . GLU A 1 103 ? 22.094 -9.478 -35.419 1.00 88.81 103 GLU A N 1
ATOM 756 C CA . GLU A 1 103 ? 23.336 -9.941 -34.778 1.00 88.81 103 GLU A CA 1
ATOM 757 C C . GLU A 1 103 ? 24.125 -10.936 -35.658 1.00 88.81 103 GLU A C 1
ATOM 759 O O . GLU A 1 103 ? 25.340 -10.830 -35.791 1.00 88.81 103 GLU A O 1
ATOM 764 N N . SER A 1 104 ? 23.431 -11.828 -36.376 1.00 90.00 104 SER A N 1
ATOM 765 C CA . SER A 1 104 ? 24.034 -12.799 -37.307 1.00 90.00 104 SER A CA 1
ATOM 766 C C . SER A 1 104 ? 24.684 -12.194 -38.562 1.00 90.00 104 SER A C 1
ATOM 768 O O . SER A 1 104 ? 25.299 -12.912 -39.351 1.00 90.00 104 SER A O 1
ATOM 770 N N . ASP A 1 105 ? 24.482 -10.904 -38.825 1.00 91.56 105 ASP A N 1
ATOM 771 C CA . ASP A 1 105 ? 25.115 -10.209 -39.949 1.00 91.56 105 ASP A CA 1
ATOM 772 C C . ASP A 1 105 ? 26.455 -9.589 -39.585 1.00 91.56 105 ASP A C 1
ATOM 774 O O . ASP A 1 105 ? 27.159 -9.137 -40.492 1.00 91.56 105 ASP A O 1
ATOM 778 N N . ALA A 1 106 ? 26.791 -9.559 -38.292 1.00 92.81 106 ALA A N 1
ATOM 779 C CA . ALA A 1 106 ? 28.077 -9.083 -37.824 1.00 92.81 106 ALA A CA 1
ATOM 780 C C . ALA A 1 106 ? 29.210 -9.893 -38.464 1.00 92.81 106 ALA A C 1
ATOM 782 O O . ALA A 1 106 ? 29.122 -11.115 -38.611 1.00 92.81 106 ALA A O 1
ATOM 783 N N . GLY A 1 107 ? 30.282 -9.212 -38.856 1.00 93.75 107 GLY A N 1
ATOM 784 C CA . GLY A 1 107 ? 31.408 -9.858 -39.518 1.00 93.75 107 GLY A CA 1
ATOM 785 C C . GLY A 1 107 ? 32.083 -8.996 -40.572 1.00 93.75 107 GLY A C 1
ATOM 786 O O . GLY A 1 107 ? 31.727 -7.840 -40.797 1.00 93.75 107 GLY A O 1
ATOM 787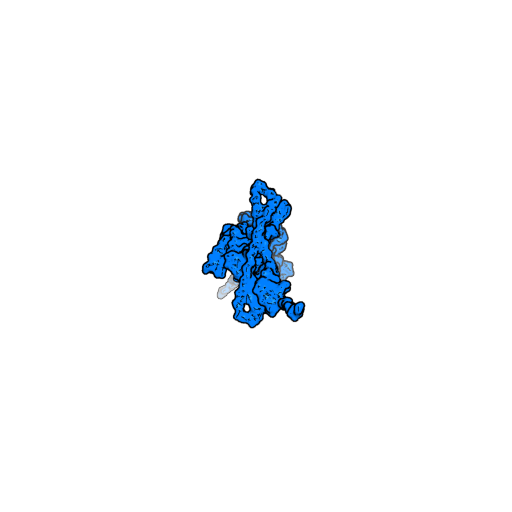 N N . LEU A 1 108 ? 33.089 -9.582 -41.218 1.00 96.81 108 LEU A N 1
ATOM 788 C CA . LEU A 1 108 ? 33.857 -8.932 -42.272 1.00 96.81 108 LEU A CA 1
ATOM 789 C C . LEU A 1 108 ? 33.115 -9.024 -43.612 1.00 96.81 108 LEU A C 1
ATOM 791 O O . LEU A 1 108 ? 32.645 -10.098 -43.987 1.00 96.81 108 LEU A O 1
ATOM 795 N N . TYR A 1 109 ? 33.064 -7.913 -44.339 1.00 95.69 109 TYR A N 1
ATOM 796 C CA . TYR A 1 109 ? 32.593 -7.823 -45.717 1.00 95.69 109 TYR A CA 1
ATOM 797 C C . TYR A 1 109 ? 33.737 -7.317 -46.591 1.00 95.69 109 TYR A C 1
ATOM 799 O O . TYR A 1 109 ? 34.372 -6.316 -46.260 1.00 95.69 109 TYR A O 1
ATOM 807 N N . GLU A 1 110 ? 33.996 -7.996 -47.701 1.00 96.56 110 GLU A N 1
ATOM 808 C CA . GLU A 1 110 ? 35.018 -7.626 -48.674 1.00 96.56 110 GLU A CA 1
ATOM 809 C C . GLU A 1 110 ? 34.360 -7.205 -49.986 1.00 96.56 110 GLU A C 1
ATOM 811 O O . GLU A 1 110 ? 33.485 -7.888 -50.519 1.00 96.56 110 GLU A O 1
ATOM 816 N N . CYS A 1 111 ? 34.784 -6.055 -50.501 1.00 95.69 111 CYS A N 1
ATOM 817 C CA . CYS A 1 111 ? 34.429 -5.582 -51.826 1.00 95.69 111 CYS A CA 1
ATOM 818 C C . CYS A 1 111 ? 35.579 -5.862 -52.784 1.00 95.69 111 CYS A C 1
ATOM 820 O O . CYS A 1 111 ? 36.707 -5.445 -52.525 1.00 95.69 111 CYS A O 1
ATOM 822 N N . THR A 1 112 ? 35.290 -6.473 -53.929 1.00 95.62 112 THR A N 1
ATOM 823 C CA . THR A 1 112 ? 36.243 -6.653 -55.026 1.00 95.62 112 THR A CA 1
ATOM 824 C C . THR A 1 112 ? 35.732 -5.950 -56.278 1.00 95.62 112 THR A C 1
ATOM 826 O O . THR A 1 112 ? 34.591 -6.142 -56.698 1.00 95.62 112 THR A O 1
ATOM 829 N N . ARG A 1 113 ? 36.586 -5.128 -56.893 1.00 94.94 113 ARG A N 1
ATOM 830 C CA . ARG A 1 113 ? 36.321 -4.413 -58.147 1.00 94.94 113 ARG A CA 1
ATOM 831 C C . ARG A 1 113 ? 37.256 -4.948 -59.223 1.00 94.94 113 ARG A C 1
ATOM 833 O O . ARG A 1 113 ? 38.468 -4.908 -59.031 1.00 94.94 113 ARG A O 1
ATOM 840 N N . ALA A 1 114 ? 36.713 -5.439 -60.335 1.00 95.06 114 ALA A N 1
ATOM 841 C CA . ALA A 1 114 ? 37.490 -6.105 -61.382 1.00 95.06 114 ALA A CA 1
ATOM 842 C C . ALA A 1 114 ? 37.060 -5.694 -62.798 1.00 95.06 114 ALA A C 1
ATOM 844 O O . ALA A 1 114 ? 35.871 -5.554 -63.090 1.00 95.06 114 ALA A O 1
ATOM 845 N N . ASN A 1 115 ? 38.035 -5.533 -63.689 1.00 90.94 115 ASN A N 1
ATOM 846 C CA . ASN A 1 115 ? 37.840 -5.433 -65.135 1.00 90.94 115 ASN A CA 1
ATOM 847 C C . ASN A 1 115 ? 38.905 -6.278 -65.860 1.00 90.94 115 ASN A C 1
ATOM 849 O O . ASN A 1 115 ? 39.712 -6.955 -65.228 1.00 90.94 115 ASN A O 1
ATOM 853 N N . GLU A 1 116 ? 38.926 -6.241 -67.192 1.00 87.81 116 GLU A N 1
ATOM 854 C CA . GLU A 1 116 ? 39.888 -7.007 -68.002 1.00 87.81 116 GLU A CA 1
ATOM 855 C C . GLU A 1 116 ? 41.365 -6.635 -67.762 1.00 87.81 116 GLU A C 1
ATOM 857 O O . GLU A 1 116 ? 42.253 -7.399 -68.129 1.00 87.81 116 GLU A O 1
ATOM 862 N N . ALA A 1 117 ? 41.640 -5.484 -67.138 1.00 87.56 117 ALA A N 1
ATOM 863 C CA . ALA A 1 117 ? 42.991 -5.015 -66.840 1.00 87.56 117 ALA A CA 1
ATOM 864 C C . ALA A 1 117 ? 43.479 -5.385 -65.426 1.00 87.56 117 ALA A C 1
ATOM 866 O O . ALA A 1 117 ? 44.671 -5.250 -65.153 1.00 87.56 117 ALA A O 1
ATOM 867 N N . GLY A 1 118 ? 42.600 -5.839 -64.524 1.00 92.44 118 GLY A N 1
ATOM 868 C CA . GLY A 1 118 ? 42.981 -6.272 -63.177 1.00 92.44 118 GLY A CA 1
ATOM 869 C C . GLY A 1 118 ? 41.858 -6.175 -62.142 1.00 92.44 118 GLY A C 1
ATOM 870 O O . GLY A 1 118 ? 40.696 -5.936 -62.475 1.00 92.44 118 GLY A O 1
ATOM 871 N N . SER A 1 119 ? 42.219 -6.333 -60.865 1.00 95.75 119 SER A N 1
ATOM 872 C CA . SER A 1 119 ? 41.292 -6.285 -59.727 1.00 95.75 119 SER A CA 1
ATOM 873 C C . SER A 1 119 ? 41.894 -5.618 -58.488 1.00 95.75 119 SER A C 1
ATOM 875 O O . SER A 1 119 ? 43.090 -5.753 -58.236 1.00 95.75 119 SER A O 1
ATOM 877 N N . VAL A 1 120 ? 41.053 -4.976 -57.676 1.00 96.69 120 VAL A N 1
ATOM 878 C CA . VAL A 1 120 ? 41.397 -4.424 -56.353 1.00 96.69 120 VAL A CA 1
ATOM 879 C C . VAL A 1 120 ? 40.333 -4.823 -55.331 1.00 96.69 120 VAL A C 1
ATOM 881 O O . VAL A 1 120 ? 39.147 -4.857 -55.671 1.00 96.69 120 VAL A O 1
ATOM 884 N N . SER A 1 121 ? 40.730 -5.116 -54.091 1.00 96.25 121 SER A N 1
ATOM 885 C CA . SER A 1 121 ? 39.797 -5.402 -52.998 1.00 96.25 121 SER A CA 1
ATOM 886 C C . SER A 1 121 ? 40.094 -4.606 -51.730 1.00 96.25 121 SER A C 1
ATOM 888 O O . SER A 1 121 ? 41.200 -4.100 -51.534 1.00 96.25 121 SER A O 1
ATOM 890 N N . ALA A 1 122 ? 39.066 -4.438 -50.902 1.00 96.88 122 ALA A N 1
ATOM 891 C CA . ALA A 1 122 ? 39.157 -3.842 -49.575 1.00 96.88 122 ALA A CA 1
ATOM 892 C C . ALA A 1 122 ? 38.024 -4.373 -48.686 1.00 96.88 122 ALA A C 1
ATOM 894 O O . ALA A 1 122 ? 36.929 -4.656 -49.180 1.00 96.88 122 ALA A O 1
ATOM 895 N N . SER A 1 123 ? 38.274 -4.454 -47.379 1.00 96.38 123 SER A N 1
ATOM 896 C CA . SER A 1 123 ? 37.354 -5.079 -46.424 1.00 96.38 123 SER A CA 1
ATOM 897 C C . SER A 1 123 ? 37.005 -4.156 -45.264 1.00 96.38 123 SER A C 1
ATOM 899 O O . SER A 1 123 ? 37.819 -3.335 -44.845 1.00 96.38 123 SER A O 1
ATOM 901 N N . ALA A 1 124 ? 35.804 -4.331 -44.719 1.00 97.81 124 ALA A N 1
ATOM 902 C CA . ALA A 1 124 ? 35.311 -3.618 -43.549 1.00 97.81 124 ALA A CA 1
ATOM 903 C C . ALA A 1 124 ? 34.467 -4.530 -42.656 1.00 97.81 124 ALA A C 1
ATOM 905 O O . ALA A 1 124 ? 33.823 -5.465 -43.128 1.00 97.81 124 ALA A O 1
ATOM 906 N N . TYR A 1 125 ? 34.467 -4.258 -41.355 1.00 96.94 125 TYR A N 1
ATOM 907 C CA . TYR A 1 125 ? 33.730 -5.026 -40.358 1.00 96.94 125 TYR A CA 1
ATOM 908 C C . TYR A 1 125 ? 32.384 -4.368 -40.020 1.00 96.94 125 TYR A C 1
ATOM 910 O O . TYR A 1 125 ? 32.324 -3.155 -39.801 1.00 96.94 125 TYR A O 1
ATOM 918 N N . LEU A 1 126 ? 31.316 -5.166 -39.945 1.00 95.94 126 LEU A N 1
ATOM 919 C CA . LEU A 1 126 ? 30.019 -4.775 -39.392 1.00 95.94 126 LEU A CA 1
ATOM 920 C C . LEU A 1 126 ? 29.928 -5.230 -37.932 1.00 95.94 126 LEU A C 1
ATOM 922 O O . LEU A 1 126 ? 29.870 -6.428 -37.663 1.00 95.94 126 LEU A O 1
ATOM 926 N N . SER A 1 127 ? 29.867 -4.279 -37.007 1.00 92.94 127 SER A N 1
ATOM 927 C CA . SER A 1 127 ? 29.527 -4.512 -35.602 1.00 92.94 127 SER A CA 1
ATOM 928 C C . SER A 1 127 ? 28.052 -4.194 -35.372 1.00 92.94 127 SER A C 1
ATOM 930 O O . SER A 1 127 ? 27.563 -3.140 -35.788 1.00 92.94 127 SER A O 1
ATOM 932 N N . VAL A 1 128 ? 27.334 -5.084 -34.690 1.00 92.75 128 VAL A N 1
ATOM 933 C CA . VAL A 1 128 ? 25.896 -4.928 -34.438 1.00 92.75 128 VAL A CA 1
ATOM 934 C C . VAL A 1 128 ? 25.665 -4.692 -32.956 1.00 92.75 128 VAL A C 1
ATOM 936 O O . VAL A 1 128 ? 26.005 -5.535 -32.137 1.00 92.75 128 VAL A O 1
ATOM 939 N N . LEU A 1 129 ? 25.090 -3.541 -32.609 1.00 90.19 129 LEU A N 1
ATOM 940 C CA . LEU A 1 129 ? 24.737 -3.210 -31.232 1.00 90.19 129 LEU A CA 1
ATOM 941 C C . LEU A 1 129 ? 23.314 -3.682 -30.931 1.00 90.19 129 LEU A C 1
ATOM 943 O O . LEU A 1 129 ? 22.344 -3.181 -31.509 1.00 90.19 129 LEU A O 1
ATOM 947 N N . VAL A 1 130 ? 23.180 -4.602 -29.976 1.00 90.00 130 VAL A N 1
ATOM 948 C CA . VAL A 1 130 ? 21.870 -4.992 -29.440 1.00 90.00 130 VAL A CA 1
ATOM 949 C C . VAL A 1 130 ? 21.305 -3.851 -28.597 1.00 90.00 130 VAL A C 1
ATOM 951 O O . VAL A 1 130 ? 22.017 -3.199 -27.830 1.00 90.00 130 VAL A O 1
ATOM 954 N N . ARG A 1 131 ? 19.997 -3.606 -28.719 1.00 89.50 131 ARG A N 1
ATOM 955 C CA . ARG A 1 131 ? 19.330 -2.518 -28.002 1.00 89.50 131 ARG A CA 1
ATOM 956 C C . ARG A 1 131 ? 19.402 -2.699 -26.483 1.00 89.50 131 ARG A C 1
ATOM 958 O O . ARG A 1 131 ? 18.729 -3.576 -25.934 1.00 89.50 131 ARG A O 1
ATOM 965 N N . THR A 1 132 ? 20.096 -1.784 -25.813 1.00 93.25 132 THR A N 1
ATOM 966 C CA . THR A 1 132 ? 20.130 -1.691 -24.349 1.00 93.25 132 THR A CA 1
ATOM 967 C C . THR A 1 132 ? 18.850 -1.018 -23.842 1.00 93.25 132 THR A C 1
ATOM 969 O O . THR A 1 132 ? 18.483 0.064 -24.305 1.00 93.25 132 THR A O 1
ATOM 972 N N . ARG A 1 133 ? 18.123 -1.657 -22.919 1.00 93.94 133 ARG A N 1
ATOM 973 C CA . ARG A 1 133 ? 16.854 -1.145 -22.367 1.00 93.94 133 ARG A CA 1
ATOM 974 C C . ARG A 1 133 ? 16.603 -1.605 -20.936 1.00 93.94 133 ARG A C 1
ATOM 976 O O . ARG A 1 133 ? 17.106 -2.645 -20.514 1.00 93.94 133 ARG A O 1
ATOM 983 N N . ILE A 1 134 ? 15.739 -0.888 -20.222 1.00 96.31 134 ILE A N 1
ATOM 984 C CA . ILE A 1 134 ? 15.249 -1.312 -18.908 1.00 96.31 134 ILE A CA 1
ATOM 985 C C . ILE A 1 134 ? 14.136 -2.347 -19.122 1.00 96.31 134 ILE A C 1
ATOM 987 O O . ILE A 1 134 ? 13.096 -2.046 -19.712 1.00 96.31 134 ILE A O 1
ATOM 991 N N . VAL A 1 135 ? 14.357 -3.580 -18.660 1.00 95.06 135 VAL A N 1
ATOM 992 C CA . VAL A 1 135 ? 13.408 -4.703 -18.791 1.00 95.06 135 VAL A CA 1
ATOM 993 C C . VAL A 1 135 ? 12.566 -4.924 -17.542 1.00 95.06 135 VAL A C 1
ATOM 995 O O . VAL A 1 135 ? 11.437 -5.393 -17.653 1.00 95.06 135 VAL A O 1
ATOM 998 N N . GLN A 1 136 ? 13.081 -4.561 -16.367 1.00 95.75 136 GLN A N 1
ATOM 999 C CA . GLN A 1 136 ? 12.301 -4.528 -15.129 1.00 95.75 136 GLN A CA 1
ATOM 1000 C C . GLN A 1 136 ? 12.352 -3.108 -14.577 1.00 95.75 136 GLN A C 1
ATOM 1002 O O . GLN A 1 136 ? 13.318 -2.773 -13.890 1.00 95.75 136 GLN A O 1
ATOM 1007 N N . PRO A 1 137 ? 11.382 -2.254 -14.945 1.00 97.06 137 PRO A N 1
ATOM 1008 C CA . PRO A 1 137 ? 11.330 -0.882 -14.470 1.00 97.06 137 PRO A CA 1
ATOM 1009 C C . PRO A 1 137 ? 10.872 -0.820 -13.008 1.00 97.06 137 PRO A C 1
ATOM 1011 O O . PRO A 1 137 ? 10.217 -1.751 -12.526 1.00 97.06 137 PRO A O 1
ATOM 1014 N N . PRO A 1 138 ? 11.132 0.300 -12.318 1.00 97.88 138 PRO A N 1
ATOM 1015 C CA . PRO A 1 138 ? 10.522 0.536 -11.025 1.00 97.88 138 PRO A CA 1
ATOM 1016 C C . PRO A 1 138 ? 9.004 0.628 -11.144 1.00 97.88 138 PRO A C 1
ATOM 1018 O O . PRO A 1 138 ? 8.470 1.112 -12.143 1.00 97.88 138 PRO A O 1
ATOM 1021 N N . VAL A 1 139 ? 8.318 0.189 -10.092 1.00 98.06 139 VAL A N 1
ATOM 1022 C CA . VAL A 1 139 ? 6.857 0.213 -9.984 1.00 98.06 139 VAL A CA 1
ATOM 1023 C C . VAL A 1 139 ? 6.468 1.028 -8.759 1.00 98.06 139 VAL A C 1
ATOM 1025 O O . VAL A 1 139 ? 7.189 1.032 -7.759 1.00 98.06 139 VAL A O 1
ATOM 1028 N N . ASP A 1 140 ? 5.340 1.733 -8.849 1.00 98.12 140 ASP A N 1
ATOM 1029 C CA . ASP A 1 140 ? 4.772 2.491 -7.737 1.00 98.12 140 ASP A CA 1
ATOM 1030 C C . ASP A 1 140 ? 4.683 1.626 -6.477 1.00 98.12 140 ASP A C 1
ATOM 1032 O O . ASP A 1 140 ? 4.154 0.513 -6.491 1.00 98.12 140 ASP A O 1
ATOM 1036 N N . ALA A 1 141 ? 5.190 2.161 -5.370 1.00 95.94 141 ALA A N 1
ATOM 1037 C CA . ALA A 1 141 ? 5.290 1.446 -4.111 1.00 95.94 141 ALA A CA 1
ATOM 1038 C C . ALA A 1 141 ? 4.548 2.201 -3.010 1.00 95.94 141 ALA A C 1
ATOM 1040 O O . ALA A 1 141 ? 4.648 3.423 -2.879 1.00 95.94 141 ALA A O 1
ATOM 1041 N N . LYS A 1 142 ? 3.823 1.452 -2.178 1.00 94.88 142 LYS A N 1
ATOM 1042 C CA . LYS A 1 142 ? 3.222 1.940 -0.937 1.00 94.88 142 LYS A CA 1
ATOM 1043 C C . LYS A 1 142 ? 3.930 1.266 0.232 1.00 94.88 142 LYS A C 1
ATOM 1045 O O . LYS A 1 142 ? 3.826 0.053 0.381 1.00 94.88 142 LYS A O 1
ATOM 1050 N N . VAL A 1 143 ? 4.654 2.042 1.033 1.00 96.06 143 VAL A N 1
ATOM 1051 C CA . VAL A 1 143 ? 5.545 1.521 2.082 1.00 96.06 143 VAL A CA 1
ATOM 1052 C C . VAL A 1 143 ? 5.188 2.134 3.429 1.00 96.06 143 VAL A C 1
ATOM 1054 O O . VAL A 1 143 ? 4.849 3.315 3.508 1.00 96.06 143 VAL A O 1
ATOM 1057 N N . ILE A 1 144 ? 5.238 1.314 4.479 1.00 94.50 144 ILE A N 1
ATOM 1058 C CA . ILE A 1 144 ? 4.966 1.746 5.850 1.00 94.50 144 ILE A CA 1
ATOM 1059 C C . ILE A 1 144 ? 6.166 2.546 6.371 1.00 94.50 144 ILE A C 1
ATOM 1061 O O . ILE A 1 144 ? 7.312 2.149 6.156 1.00 94.50 144 ILE A O 1
ATOM 1065 N N . LEU A 1 145 ? 5.909 3.658 7.058 1.00 94.56 145 LEU A N 1
ATOM 1066 C CA . LEU A 1 145 ? 6.925 4.491 7.699 1.00 94.56 145 LEU A CA 1
ATOM 1067 C C . LEU A 1 145 ? 7.888 3.639 8.547 1.00 94.56 145 LEU A C 1
ATOM 1069 O O . LEU A 1 145 ? 7.467 2.760 9.296 1.00 94.56 145 LEU A O 1
ATOM 1073 N N . GLY A 1 146 ? 9.191 3.885 8.399 1.00 94.00 146 GLY A N 1
ATOM 1074 C CA . GLY A 1 146 ? 10.258 3.143 9.075 1.00 94.00 146 GLY A CA 1
ATOM 1075 C C . GLY A 1 146 ? 10.669 1.826 8.404 1.00 94.00 146 GLY A C 1
ATOM 1076 O O . GLY A 1 146 ? 11.749 1.320 8.705 1.00 94.00 146 GLY A O 1
ATOM 1077 N N . LEU A 1 147 ? 9.886 1.283 7.463 1.00 95.50 147 LEU A N 1
ATOM 1078 C CA . LEU A 1 147 ? 10.293 0.107 6.682 1.00 95.50 147 LEU A CA 1
ATOM 1079 C C . LEU A 1 147 ? 11.217 0.490 5.519 1.00 95.50 147 LEU A C 1
ATOM 1081 O O . LEU A 1 147 ? 11.542 1.657 5.316 1.00 95.50 147 LEU A O 1
ATOM 1085 N N . THR A 1 148 ? 11.674 -0.512 4.765 1.00 96.62 148 THR A N 1
ATOM 1086 C CA . THR A 1 148 ? 12.537 -0.313 3.594 1.00 96.62 148 THR A CA 1
ATOM 1087 C C . THR A 1 148 ? 11.707 -0.306 2.311 1.00 96.62 148 THR A C 1
ATOM 1089 O O . THR A 1 148 ? 10.936 -1.234 2.073 1.00 96.62 148 THR A O 1
ATOM 1092 N N . ALA A 1 149 ? 11.876 0.719 1.474 1.00 97.25 149 ALA A N 1
ATOM 1093 C CA . ALA A 1 149 ? 11.364 0.733 0.103 1.00 97.25 149 ALA A CA 1
ATOM 1094 C C . ALA A 1 149 ? 12.410 0.156 -0.856 1.00 97.25 149 ALA A C 1
ATOM 1096 O O . ALA A 1 149 ? 13.603 0.383 -0.661 1.00 97.25 149 ALA A O 1
ATOM 1097 N N . SER A 1 150 ? 11.973 -0.549 -1.901 1.00 97.06 150 SER A N 1
ATOM 1098 C CA . SER A 1 150 ? 12.857 -1.117 -2.922 1.00 97.06 150 SER A CA 1
ATOM 1099 C C . SER A 1 150 ? 12.282 -0.895 -4.319 1.00 97.06 150 SER A C 1
ATOM 1101 O O . SER A 1 150 ? 11.102 -1.152 -4.555 1.00 97.06 150 SER A O 1
ATOM 1103 N N . PHE A 1 151 ? 13.121 -0.418 -5.236 1.00 97.94 151 PHE A N 1
ATOM 1104 C CA . PHE A 1 151 ? 12.781 -0.114 -6.619 1.00 97.94 151 PHE A CA 1
ATOM 1105 C C . PHE A 1 151 ? 13.745 -0.840 -7.554 1.00 97.94 151 PHE A C 1
ATOM 1107 O O . PHE A 1 151 ? 14.938 -0.544 -7.590 1.00 97.94 151 PHE A O 1
ATOM 1114 N N . GLN A 1 152 ? 13.226 -1.806 -8.308 1.00 96.69 152 GLN A N 1
ATOM 1115 C CA . GLN A 1 152 ? 14.020 -2.590 -9.254 1.00 96.69 152 GLN A CA 1
ATOM 1116 C C . GLN A 1 152 ? 14.319 -1.777 -10.518 1.00 96.69 152 GLN A C 1
ATOM 1118 O O . GLN A 1 152 ? 13.481 -0.992 -10.962 1.00 96.69 152 GLN A O 1
ATOM 1123 N N . CYS A 1 153 ? 15.499 -1.979 -11.107 1.00 96.31 153 CYS A N 1
ATOM 1124 C CA . CYS A 1 153 ? 15.839 -1.423 -12.416 1.00 96.31 153 CYS A CA 1
ATOM 1125 C C . CYS A 1 153 ? 16.776 -2.344 -13.203 1.00 96.31 153 CYS A C 1
ATOM 1127 O O . CYS A 1 153 ? 17.942 -2.029 -13.434 1.00 96.31 153 CYS A O 1
ATOM 1129 N N . ARG A 1 154 ? 16.277 -3.507 -13.636 1.00 94.69 154 ARG A N 1
ATOM 1130 C CA . ARG A 1 154 ? 17.118 -4.428 -14.416 1.00 94.69 154 ARG A CA 1
ATOM 1131 C C . ARG A 1 154 ? 17.227 -3.986 -15.865 1.00 94.69 154 ARG A C 1
ATOM 1133 O O . ARG A 1 154 ? 16.217 -3.723 -16.524 1.00 94.69 154 ARG A O 1
ATOM 1140 N N . VAL A 1 155 ? 18.457 -3.981 -16.361 1.00 93.75 155 VAL A N 1
ATOM 1141 C CA . VAL A 1 155 ? 18.823 -3.629 -17.733 1.00 93.75 155 VAL A CA 1
ATOM 1142 C C . VAL A 1 155 ? 19.130 -4.896 -18.525 1.00 93.75 155 VAL A C 1
ATOM 1144 O O . VAL A 1 155 ? 19.662 -5.863 -17.991 1.00 93.75 155 VAL A O 1
ATOM 1147 N N . SER A 1 156 ? 18.768 -4.894 -19.802 1.00 91.56 156 SER A N 1
ATOM 1148 C CA . SER A 1 156 ? 19.144 -5.922 -20.770 1.00 91.56 156 SER A CA 1
ATOM 1149 C C . SER A 1 156 ? 19.760 -5.243 -21.985 1.00 91.56 156 SER A C 1
ATOM 1151 O O . SER A 1 156 ? 19.259 -4.208 -22.425 1.00 91.56 156 SER A O 1
ATOM 1153 N N . GLY A 1 157 ? 20.830 -5.821 -22.515 1.00 88.69 157 GLY A N 1
ATOM 1154 C CA . GLY A 1 157 ? 21.563 -5.344 -23.681 1.00 88.69 157 GLY A CA 1
ATOM 1155 C C . GLY A 1 157 ? 22.723 -6.287 -23.988 1.00 88.69 157 GLY A C 1
ATOM 1156 O O . GLY A 1 157 ? 22.828 -7.352 -23.378 1.00 88.69 157 GLY A O 1
ATOM 1157 N N . ASP A 1 158 ? 23.576 -5.887 -24.924 1.00 86.00 158 ASP A N 1
ATOM 1158 C CA . ASP A 1 158 ? 24.811 -6.601 -25.252 1.00 86.00 158 ASP A CA 1
ATOM 1159 C C . ASP A 1 158 ? 25.797 -6.569 -24.058 1.00 86.00 158 ASP A C 1
ATOM 1161 O O . ASP A 1 158 ? 26.183 -5.474 -23.637 1.00 86.00 158 ASP A O 1
ATOM 1165 N N . PRO A 1 159 ? 26.231 -7.724 -23.508 1.00 84.38 159 PRO A N 1
ATOM 1166 C CA . PRO A 1 159 ? 27.178 -7.778 -22.389 1.00 84.38 159 PRO A CA 1
ATOM 1167 C C . PRO A 1 159 ? 28.559 -7.180 -22.690 1.00 84.38 159 PRO A C 1
ATOM 1169 O O . PRO A 1 159 ? 29.278 -6.812 -21.763 1.00 84.38 159 PRO A O 1
ATOM 1172 N N . SER A 1 160 ? 28.950 -7.102 -23.965 1.00 83.19 160 SER A N 1
ATOM 1173 C CA . SER A 1 160 ? 30.231 -6.530 -24.393 1.00 83.19 160 SER A CA 1
ATOM 1174 C C . SER A 1 160 ? 30.212 -4.999 -24.459 1.00 83.19 160 SER A C 1
ATOM 1176 O O . SER A 1 160 ? 31.265 -4.363 -24.552 1.00 83.19 160 SER A O 1
ATOM 1178 N N . VAL A 1 161 ? 29.024 -4.393 -24.375 1.00 86.44 161 VAL A N 1
ATOM 1179 C CA . VAL A 1 161 ? 28.829 -2.949 -24.479 1.00 86.44 161 VAL A CA 1
ATOM 1180 C C . VAL A 1 161 ? 28.652 -2.363 -23.078 1.00 86.44 161 VAL A C 1
ATOM 1182 O O . VAL A 1 161 ? 27.646 -2.639 -22.417 1.00 86.44 161 VAL A O 1
ATOM 1185 N N . PRO A 1 162 ? 29.579 -1.511 -22.602 1.00 91.25 162 PRO A N 1
ATOM 1186 C CA . PRO A 1 162 ? 29.427 -0.886 -21.300 1.00 91.25 162 PRO A CA 1
ATOM 1187 C C . PRO A 1 162 ? 28.207 0.040 -21.288 1.00 91.25 162 PRO A C 1
ATOM 1189 O O . PRO A 1 162 ? 27.877 0.714 -22.271 1.00 91.25 162 PRO A O 1
ATOM 1192 N N . TYR A 1 163 ? 27.541 0.087 -20.142 1.00 93.12 163 TYR A N 1
ATOM 1193 C CA . TYR A 1 163 ? 26.410 0.968 -19.898 1.00 93.12 163 TYR A CA 1
ATOM 1194 C C . TYR A 1 163 ? 26.513 1.597 -18.511 1.00 93.12 163 TYR A C 1
ATOM 1196 O O . TYR A 1 163 ? 27.219 1.107 -17.631 1.00 93.12 163 TYR A O 1
ATOM 1204 N N . SER A 1 164 ? 25.797 2.699 -18.317 1.00 94.00 164 SER A N 1
ATOM 1205 C CA . SER A 1 164 ? 25.707 3.388 -17.032 1.00 94.00 164 SER A CA 1
ATOM 1206 C C . SER A 1 164 ? 24.252 3.481 -16.597 1.00 94.00 164 SER A C 1
ATOM 1208 O O . SER A 1 164 ? 23.390 3.876 -17.385 1.00 94.00 164 SER A O 1
ATOM 1210 N N . VAL A 1 165 ? 23.993 3.115 -15.341 1.00 95.31 165 VAL A N 1
ATOM 1211 C CA . VAL A 1 165 ? 22.690 3.249 -14.682 1.00 95.31 165 VAL A CA 1
ATOM 1212 C C . VAL A 1 165 ? 22.841 4.182 -13.496 1.00 95.31 165 VAL A C 1
ATOM 1214 O O . VAL A 1 165 ? 23.811 4.089 -12.747 1.00 95.31 165 VAL A O 1
ATOM 1217 N N . TRP A 1 166 ? 21.883 5.085 -13.320 1.00 96.25 166 TRP A N 1
ATOM 1218 C CA . TRP A 1 166 ? 21.832 5.951 -12.150 1.00 96.25 166 TRP A CA 1
ATOM 1219 C C . TRP A 1 166 ? 20.397 6.221 -11.721 1.00 96.25 166 TRP A C 1
ATOM 1221 O O . TRP A 1 166 ? 19.448 6.131 -12.505 1.00 96.25 166 TRP A O 1
ATOM 1231 N N . TRP A 1 167 ? 20.263 6.583 -10.449 1.00 97.69 167 TRP A N 1
ATOM 1232 C CA . TRP A 1 167 ? 18.987 6.884 -9.826 1.00 97.69 167 TRP A CA 1
ATOM 1233 C C . TRP A 1 167 ? 18.859 8.367 -9.510 1.00 97.69 167 TRP A C 1
ATOM 1235 O O . TRP A 1 167 ? 19.804 9.021 -9.070 1.00 97.69 167 TRP A O 1
ATOM 1245 N N . ILE A 1 168 ? 17.650 8.884 -9.693 1.00 96.75 168 ILE A N 1
ATOM 1246 C CA . ILE A 1 168 ? 17.238 10.214 -9.257 1.00 96.75 168 ILE A CA 1
ATOM 1247 C C . ILE A 1 168 ? 16.057 10.023 -8.307 1.00 96.75 168 ILE A C 1
ATOM 1249 O O . ILE A 1 168 ? 15.006 9.526 -8.713 1.00 96.75 168 ILE A O 1
ATOM 1253 N N . ALA A 1 169 ? 16.221 10.415 -7.048 1.00 95.88 169 ALA A N 1
ATOM 1254 C CA . ALA A 1 169 ? 15.174 10.399 -6.035 1.00 95.88 169 ALA A CA 1
ATOM 1255 C C . ALA A 1 169 ? 14.724 11.836 -5.762 1.00 95.88 169 ALA A C 1
ATOM 1257 O O . ALA A 1 169 ? 15.527 12.672 -5.357 1.00 95.88 169 ALA A O 1
ATOM 1258 N N . ASN A 1 170 ? 13.447 12.145 -5.997 1.00 93.31 170 ASN A N 1
ATOM 1259 C CA . ASN A 1 170 ? 12.868 13.472 -5.754 1.00 93.31 170 ASN A CA 1
ATOM 1260 C C . ASN A 1 170 ? 13.681 14.614 -6.394 1.00 93.31 170 ASN A C 1
ATOM 1262 O O . ASN A 1 170 ? 13.956 15.634 -5.766 1.00 93.31 170 ASN A O 1
ATOM 1266 N N . ASN A 1 171 ? 14.066 14.426 -7.660 1.00 92.62 171 ASN A N 1
ATOM 1267 C CA . ASN A 1 171 ? 14.903 15.342 -8.447 1.00 92.62 171 ASN A CA 1
ATOM 1268 C C . ASN A 1 171 ? 16.345 15.520 -7.937 1.00 92.62 171 ASN A C 1
ATOM 1270 O O . ASN A 1 171 ? 17.038 16.420 -8.402 1.00 92.62 171 ASN A O 1
ATOM 1274 N N . GLN A 1 172 ? 16.814 14.675 -7.016 1.00 93.81 172 GLN A N 1
ATOM 1275 C CA . GLN A 1 172 ? 18.199 14.659 -6.547 1.00 93.81 172 GLN A CA 1
ATOM 1276 C C . GLN A 1 172 ? 18.901 13.369 -6.994 1.00 93.81 172 GLN A C 1
ATOM 1278 O O . GLN A 1 172 ? 18.326 12.286 -6.846 1.00 93.81 172 GLN A O 1
ATOM 1283 N N . PRO A 1 173 ? 20.120 13.446 -7.554 1.00 94.88 173 PRO A N 1
ATOM 1284 C CA . PRO A 1 173 ? 20.868 12.255 -7.936 1.00 94.88 173 PRO A CA 1
ATOM 1285 C C . PRO A 1 173 ? 21.263 11.451 -6.692 1.00 94.88 173 PRO A C 1
ATOM 1287 O O . PRO A 1 173 ? 21.712 12.012 -5.692 1.00 94.88 173 PRO A O 1
ATOM 1290 N N . VAL A 1 174 ? 21.111 10.131 -6.764 1.00 95.00 174 VAL A N 1
ATOM 1291 C CA . VAL A 1 174 ? 21.568 9.205 -5.723 1.00 95.00 174 VAL A CA 1
ATOM 1292 C C . VAL A 1 174 ? 22.960 8.694 -6.116 1.00 95.00 174 VAL A C 1
ATOM 1294 O O . VAL A 1 174 ? 23.090 8.115 -7.197 1.00 95.00 174 VAL A O 1
ATOM 1297 N N . PRO A 1 175 ? 24.001 8.889 -5.284 1.00 91.62 175 PRO A N 1
ATOM 1298 C CA . PRO A 1 175 ? 25.336 8.352 -5.546 1.00 91.62 175 PRO A CA 1
ATOM 1299 C C . PRO A 1 175 ? 25.331 6.824 -5.691 1.00 91.62 175 PRO A C 1
ATOM 1301 O O . PRO A 1 175 ? 24.594 6.144 -4.977 1.00 91.62 175 PRO A O 1
ATOM 1304 N N . SER A 1 176 ? 26.181 6.285 -6.571 1.00 85.44 176 SER A N 1
ATOM 1305 C CA . SER A 1 176 ? 26.282 4.839 -6.842 1.00 85.44 176 SER A CA 1
ATOM 1306 C C . SER A 1 176 ? 26.680 4.017 -5.613 1.00 85.44 176 SER A C 1
ATOM 1308 O O . SER A 1 176 ? 26.135 2.940 -5.406 1.00 85.44 176 SER A O 1
ATOM 1310 N N . GLU A 1 177 ? 27.555 4.557 -4.759 1.00 85.94 177 GLU A N 1
ATOM 1311 C CA . GLU A 1 177 ? 27.962 3.953 -3.475 1.00 85.94 177 GLU A CA 1
ATOM 1312 C C . GLU A 1 177 ? 26.847 3.983 -2.409 1.00 85.94 177 GLU A C 1
ATOM 1314 O O . GLU A 1 177 ? 26.995 3.462 -1.303 1.00 85.94 177 GLU A O 1
ATOM 1319 N N . GLY A 1 178 ? 25.714 4.618 -2.720 1.00 82.56 178 GLY A N 1
ATOM 1320 C CA . GLY A 1 178 ? 24.682 4.958 -1.755 1.00 82.56 178 GLY A CA 1
ATOM 1321 C C . GLY A 1 178 ? 25.013 6.215 -0.946 1.00 82.56 178 GLY A C 1
ATOM 1322 O O . GLY A 1 178 ? 26.103 6.782 -1.003 1.00 82.56 178 GLY A O 1
ATOM 1323 N N . ILE A 1 179 ? 24.021 6.693 -0.196 1.00 88.31 179 ILE A N 1
ATOM 1324 C CA . ILE A 1 179 ? 24.168 7.829 0.717 1.00 88.31 179 ILE A CA 1
ATOM 1325 C C . ILE A 1 179 ? 23.183 7.700 1.878 1.00 88.31 179 ILE A C 1
ATOM 1327 O O . ILE A 1 179 ? 21.963 7.669 1.697 1.00 88.31 179 ILE A O 1
ATOM 1331 N N . GLY A 1 180 ? 23.711 7.629 3.101 1.00 90.50 180 GLY A N 1
ATOM 1332 C CA . GLY A 1 180 ? 22.906 7.486 4.313 1.00 90.50 180 GLY A CA 1
ATOM 1333 C C . GLY A 1 180 ? 21.983 6.265 4.255 1.00 90.50 180 GLY A C 1
ATOM 1334 O O . GLY A 1 180 ? 22.429 5.133 4.401 1.00 90.50 180 GLY A O 1
ATOM 1335 N N . ARG A 1 181 ? 20.681 6.503 4.054 1.00 94.38 181 ARG A N 1
ATOM 1336 C CA . ARG A 1 181 ? 19.640 5.461 3.993 1.00 94.38 181 ARG A CA 1
ATOM 1337 C C . ARG A 1 181 ? 19.418 4.874 2.594 1.00 94.38 181 ARG A C 1
ATOM 1339 O O . ARG A 1 181 ? 18.704 3.880 2.472 1.00 94.38 181 ARG A O 1
ATOM 1346 N N . PHE A 1 182 ? 19.980 5.493 1.559 1.00 95.88 182 PHE A N 1
ATOM 1347 C CA . PHE A 1 182 ? 19.857 5.068 0.168 1.00 95.88 182 PHE A CA 1
ATOM 1348 C C . PHE A 1 182 ? 21.020 4.141 -0.179 1.00 95.88 182 PHE A C 1
ATOM 1350 O O . PHE A 1 182 ? 22.170 4.463 0.108 1.00 95.88 182 PHE A O 1
ATOM 1357 N N . SER A 1 183 ? 20.726 3.013 -0.815 1.00 95.25 183 SER A N 1
ATOM 1358 C CA . SER A 1 183 ? 21.717 2.029 -1.265 1.00 95.25 183 SER A CA 1
ATOM 1359 C C . SER A 1 183 ? 21.318 1.482 -2.629 1.00 95.25 183 SER A C 1
ATOM 1361 O O . SER A 1 183 ? 20.125 1.310 -2.880 1.00 95.25 183 SER A O 1
ATOM 1363 N N . ILE A 1 184 ? 22.292 1.229 -3.500 1.00 95.50 184 ILE A N 1
ATOM 1364 C CA . ILE A 1 184 ? 22.068 0.658 -4.830 1.00 95.50 184 ILE A CA 1
ATOM 1365 C C . ILE A 1 184 ? 22.812 -0.672 -4.894 1.00 95.50 184 ILE A C 1
ATOM 1367 O O . ILE A 1 184 ? 24.001 -0.743 -4.601 1.00 95.50 184 ILE A O 1
ATOM 1371 N N . ASP A 1 185 ? 22.095 -1.729 -5.248 1.00 93.06 185 ASP A N 1
ATOM 1372 C CA . ASP A 1 185 ? 22.675 -3.046 -5.489 1.00 93.06 185 ASP A CA 1
ATOM 1373 C C . ASP A 1 185 ? 23.368 -3.054 -6.862 1.00 93.06 185 ASP A C 1
ATOM 1375 O O . ASP A 1 185 ? 22.729 -2.767 -7.874 1.00 93.06 185 ASP A O 1
ATOM 1379 N N . SER A 1 186 ? 24.671 -3.335 -6.914 1.00 86.25 186 SER A N 1
ATOM 1380 C CA . SER A 1 186 ? 25.474 -3.212 -8.141 1.00 86.25 186 SER A CA 1
ATOM 1381 C C . SER A 1 186 ? 25.168 -4.282 -9.195 1.00 86.25 186 SER A C 1
ATOM 1383 O O . SER A 1 186 ? 25.359 -4.033 -10.386 1.00 86.25 186 SER A O 1
ATOM 1385 N N . GLU A 1 187 ? 24.659 -5.447 -8.796 1.00 86.38 187 GLU A N 1
ATOM 1386 C CA . GLU A 1 187 ? 24.324 -6.536 -9.719 1.00 86.38 187 GLU A CA 1
ATOM 1387 C C . GLU A 1 187 ? 22.948 -6.320 -10.353 1.00 86.38 187 GLU A C 1
ATOM 1389 O O . GLU A 1 187 ? 22.762 -6.449 -11.562 1.00 86.38 187 GLU A O 1
ATOM 1394 N N . THR A 1 188 ? 21.963 -5.961 -9.533 1.00 89.31 188 THR A N 1
ATOM 1395 C CA . THR A 1 188 ? 20.562 -5.835 -9.949 1.00 89.31 188 THR A CA 1
ATOM 1396 C C . THR A 1 188 ? 20.141 -4.404 -10.264 1.00 89.31 188 THR A C 1
ATOM 1398 O O . THR A 1 188 ? 19.042 -4.204 -10.786 1.00 89.31 188 THR A O 1
ATOM 1401 N N . GLN A 1 189 ? 20.986 -3.420 -9.939 1.00 93.88 189 GLN A N 1
ATOM 1402 C CA . GLN A 1 189 ? 20.722 -1.979 -10.052 1.00 93.88 189 GLN A CA 1
ATOM 1403 C C . GLN A 1 189 ? 19.484 -1.530 -9.256 1.00 93.88 189 GLN A C 1
ATOM 1405 O O . GLN A 1 189 ? 18.841 -0.522 -9.562 1.00 93.88 189 GLN A O 1
ATOM 1410 N N . THR A 1 190 ? 19.140 -2.291 -8.213 1.00 95.56 190 THR A N 1
ATOM 1411 C CA . THR A 1 190 ? 17.974 -2.048 -7.360 1.00 95.56 190 THR A CA 1
ATOM 1412 C C . THR A 1 190 ? 18.287 -0.961 -6.340 1.00 95.56 190 THR A C 1
ATOM 1414 O O . THR A 1 190 ? 19.222 -1.097 -5.551 1.00 95.56 190 THR A O 1
ATOM 1417 N N . LEU A 1 191 ? 17.470 0.091 -6.301 1.00 97.19 191 LEU A N 1
ATOM 1418 C CA . LEU A 1 191 ? 17.552 1.127 -5.276 1.00 97.19 191 LEU A CA 1
ATOM 1419 C C . LEU A 1 191 ? 16.757 0.710 -4.038 1.00 97.19 191 LEU A C 1
ATOM 1421 O O . LEU A 1 191 ? 15.568 0.416 -4.133 1.00 97.19 191 LEU A O 1
ATOM 1425 N N . SER A 1 192 ? 17.389 0.759 -2.869 1.00 96.88 192 SER A N 1
ATOM 1426 C CA . SER A 1 192 ? 16.747 0.525 -1.576 1.00 96.88 192 SER A CA 1
ATOM 1427 C C . SER A 1 192 ? 16.872 1.742 -0.663 1.00 96.88 192 SER A C 1
ATOM 1429 O O . SER A 1 192 ? 17.966 2.281 -0.486 1.00 96.88 192 SER A O 1
ATOM 1431 N N . VAL A 1 193 ? 15.755 2.151 -0.058 1.00 97.31 193 VAL A N 1
ATOM 1432 C CA . VAL A 1 193 ? 15.660 3.264 0.899 1.00 97.31 193 VAL A CA 1
ATOM 1433 C C . VAL A 1 193 ? 15.271 2.692 2.255 1.00 97.31 193 VAL A C 1
ATOM 1435 O O . VAL A 1 193 ? 14.126 2.292 2.448 1.00 97.31 193 VAL A O 1
ATOM 1438 N N . ARG A 1 194 ? 16.223 2.614 3.187 1.00 96.88 194 ARG A N 1
ATOM 1439 C CA . ARG A 1 194 ? 15.994 2.113 4.553 1.00 96.88 194 ARG A CA 1
ATOM 1440 C C . ARG A 1 194 ? 15.302 3.172 5.408 1.00 96.88 194 ARG A C 1
ATOM 1442 O O . ARG A 1 194 ? 15.421 4.364 5.124 1.00 96.88 194 ARG A O 1
ATOM 1449 N N . GLU A 1 195 ? 14.615 2.741 6.465 1.00 95.56 195 GLU A N 1
ATOM 1450 C CA . GLU A 1 195 ? 13.968 3.631 7.445 1.00 95.56 195 GLU A CA 1
ATOM 1451 C C . GLU A 1 195 ? 13.188 4.774 6.773 1.00 95.56 195 GLU A C 1
ATOM 1453 O O . GLU A 1 195 ? 13.488 5.955 6.969 1.00 95.56 195 GLU A O 1
ATOM 1458 N N . VAL A 1 196 ? 12.246 4.417 5.896 1.00 96.38 196 VAL A N 1
ATOM 1459 C CA . VAL A 1 196 ? 11.500 5.373 5.067 1.00 96.38 196 VAL A CA 1
ATOM 1460 C C . VAL A 1 196 ? 10.819 6.432 5.934 1.00 96.38 196 VAL A C 1
ATOM 1462 O O . VAL A 1 196 ? 10.117 6.120 6.896 1.00 96.38 196 VAL A O 1
ATOM 1465 N N . ARG A 1 197 ? 11.001 7.699 5.560 1.00 94.69 197 ARG A N 1
ATOM 1466 C CA . ARG A 1 197 ? 10.438 8.883 6.219 1.00 94.69 197 ARG A CA 1
ATOM 1467 C C . ARG A 1 197 ? 9.355 9.505 5.350 1.00 94.69 197 ARG A C 1
ATOM 1469 O O . ARG A 1 197 ? 9.360 9.341 4.134 1.00 94.69 197 ARG A O 1
ATOM 1476 N N . ALA A 1 198 ? 8.475 10.310 5.945 1.00 91.69 198 ALA A N 1
ATOM 1477 C CA . ALA A 1 198 ? 7.452 11.043 5.192 1.00 91.69 198 ALA A CA 1
ATOM 1478 C C . ALA A 1 198 ? 8.049 11.935 4.080 1.00 91.69 198 ALA A C 1
ATOM 1480 O O . ALA A 1 198 ? 7.465 12.049 3.006 1.00 91.69 198 ALA A O 1
ATOM 1481 N N . SER A 1 199 ? 9.242 12.501 4.306 1.00 92.81 199 SER A N 1
ATOM 1482 C CA . SER A 1 199 ? 9.986 13.308 3.326 1.00 92.81 199 SER A CA 1
ATOM 1483 C C . SER A 1 199 ? 10.501 12.525 2.114 1.00 92.81 199 SER A C 1
ATOM 1485 O O . SER A 1 199 ? 10.898 13.136 1.128 1.00 92.81 199 SER A O 1
ATOM 1487 N N . ASP A 1 200 ? 10.536 11.193 2.187 1.00 95.00 200 ASP A N 1
ATOM 1488 C CA . ASP A 1 200 ? 11.009 10.350 1.086 1.00 95.00 200 ASP A CA 1
ATOM 1489 C C . ASP A 1 200 ? 9.913 10.114 0.039 1.00 95.00 200 ASP A C 1
ATOM 1491 O O . ASP A 1 200 ? 10.204 9.702 -1.081 1.00 95.00 200 ASP A O 1
ATOM 1495 N N . ALA A 1 201 ? 8.648 10.401 0.368 1.00 96.19 201 ALA A N 1
ATOM 1496 C CA . ALA A 1 201 ? 7.549 10.299 -0.582 1.00 96.19 201 ALA A CA 1
ATOM 1497 C C . ALA A 1 201 ? 7.813 11.161 -1.827 1.00 96.19 201 ALA A C 1
ATOM 1499 O O . ALA A 1 201 ? 8.187 12.328 -1.728 1.00 96.19 201 ALA A O 1
ATOM 1500 N N . GLY A 1 202 ? 7.562 10.596 -3.007 1.00 96.44 202 GLY A N 1
ATOM 1501 C CA . GLY A 1 202 ? 7.756 11.298 -4.271 1.00 96.44 202 GLY A CA 1
ATOM 1502 C C . GLY A 1 202 ? 8.164 10.366 -5.402 1.00 96.44 202 GLY A C 1
ATOM 1503 O O . GLY A 1 202 ? 7.679 9.239 -5.460 1.00 96.44 202 GLY A O 1
ATOM 1504 N N . THR A 1 203 ? 8.973 10.852 -6.340 1.00 98.19 203 THR A N 1
ATOM 1505 C CA . THR A 1 203 ? 9.256 10.157 -7.606 1.00 98.19 203 THR A CA 1
ATOM 1506 C C . THR A 1 203 ? 10.692 9.659 -7.646 1.00 98.19 203 THR A C 1
ATOM 1508 O O . THR A 1 203 ? 11.629 10.412 -7.384 1.00 98.19 203 THR A O 1
ATOM 1511 N N . TYR A 1 204 ? 10.844 8.396 -8.022 1.00 98.12 204 TYR A N 1
ATOM 1512 C CA . TYR A 1 204 ? 12.105 7.686 -8.142 1.00 98.12 204 TYR A CA 1
ATOM 1513 C C . TYR A 1 204 ? 12.295 7.271 -9.591 1.00 98.12 204 TYR A C 1
ATOM 1515 O O . TYR A 1 204 ? 11.485 6.524 -10.136 1.00 98.12 204 TYR A O 1
ATOM 1523 N N . THR A 1 205 ? 13.355 7.770 -10.212 1.00 98.31 205 THR A N 1
ATOM 1524 C CA . THR A 1 205 ? 13.635 7.582 -11.632 1.00 98.31 205 THR A CA 1
ATOM 1525 C C . THR A 1 205 ? 14.931 6.815 -11.797 1.00 98.31 205 THR A C 1
ATOM 1527 O O . THR A 1 205 ? 15.965 7.243 -11.291 1.00 98.31 205 THR A O 1
ATOM 1530 N N . CYS A 1 206 ? 14.868 5.709 -12.529 1.00 97.94 206 CYS A N 1
ATOM 1531 C CA . CYS A 1 206 ? 16.035 5.003 -13.021 1.00 97.94 206 CYS A CA 1
ATOM 1532 C C . CYS A 1 206 ? 16.310 5.418 -14.466 1.00 97.94 206 CYS A C 1
ATOM 1534 O O . CYS A 1 206 ? 15.416 5.358 -15.319 1.00 97.94 206 CYS A O 1
ATOM 1536 N N . SER A 1 207 ? 17.550 5.807 -14.730 1.00 97.25 207 SER A N 1
ATOM 1537 C CA . SER A 1 207 ? 18.016 6.235 -16.043 1.00 97.25 207 SER A CA 1
ATOM 1538 C C . SER A 1 207 ? 19.167 5.354 -16.508 1.00 97.25 207 SER A C 1
ATOM 1540 O O . SER A 1 207 ? 20.047 5.003 -15.726 1.00 97.25 207 SER A O 1
ATOM 1542 N N . LEU A 1 208 ? 19.144 5.014 -17.793 1.00 96.38 208 LEU A N 1
ATOM 1543 C CA . LEU A 1 208 ? 20.107 4.173 -18.489 1.00 96.38 208 LEU A CA 1
ATOM 1544 C C . LEU A 1 208 ? 20.695 4.945 -19.671 1.00 96.38 208 LEU A C 1
ATOM 1546 O O . LEU A 1 208 ? 19.951 5.500 -20.485 1.00 96.38 208 LEU A O 1
ATOM 1550 N N . GLN A 1 209 ? 22.018 4.888 -19.812 1.00 95.81 209 GLN A N 1
ATOM 1551 C CA . GLN A 1 209 ? 22.738 5.351 -20.994 1.00 95.81 209 GLN A CA 1
ATOM 1552 C C . GLN A 1 209 ? 23.701 4.281 -21.502 1.00 95.81 209 GLN A C 1
ATOM 1554 O O . GLN A 1 209 ? 24.477 3.705 -20.738 1.00 95.81 209 GLN A O 1
ATOM 1559 N N . SER A 1 210 ? 23.646 4.020 -22.805 1.00 94.06 210 SER A N 1
ATOM 1560 C CA . SER A 1 210 ? 24.492 3.046 -23.494 1.00 94.06 210 SER A CA 1
ATOM 1561 C C . SER A 1 210 ? 24.578 3.394 -24.985 1.00 94.06 210 SER A C 1
ATOM 1563 O O . SER A 1 210 ? 23.615 3.937 -25.531 1.00 94.06 210 SER A O 1
ATOM 1565 N N . PRO A 1 211 ? 25.668 3.033 -25.690 1.00 90.88 211 PRO A N 1
ATOM 1566 C CA . PRO A 1 211 ? 25.702 3.068 -27.154 1.00 90.88 211 PRO A CA 1
ATOM 1567 C C . PRO A 1 211 ? 24.539 2.303 -27.809 1.00 90.88 211 PRO A C 1
ATOM 1569 O O . PRO A 1 211 ? 24.051 2.709 -28.860 1.00 90.88 211 PRO A O 1
ATOM 1572 N N . GLY A 1 212 ? 24.058 1.230 -27.164 1.00 87.19 212 GLY A N 1
ATOM 1573 C CA . GLY A 1 212 ? 22.901 0.443 -27.607 1.00 87.19 212 GLY A CA 1
ATOM 1574 C C . GLY A 1 212 ? 21.543 1.139 -27.414 1.00 87.19 212 GLY A C 1
ATOM 1575 O O . GLY A 1 212 ? 20.516 0.623 -27.856 1.00 87.19 212 GLY A O 1
ATOM 1576 N N . GLY A 1 213 ? 21.509 2.298 -26.752 1.00 89.50 213 GLY A N 1
ATOM 1577 C CA . GLY A 1 213 ? 20.302 3.079 -26.504 1.00 89.50 213 GLY A CA 1
ATOM 1578 C C . GLY A 1 213 ? 20.215 3.623 -25.079 1.00 89.50 213 GLY A C 1
ATOM 1579 O O . GLY A 1 213 ? 20.813 3.092 -24.142 1.00 89.50 213 GLY A O 1
ATOM 1580 N N . ASN A 1 214 ? 19.415 4.677 -24.927 1.00 94.62 214 ASN A N 1
ATOM 1581 C CA . ASN A 1 214 ? 19.095 5.272 -23.633 1.00 94.62 214 ASN A CA 1
ATOM 1582 C C . ASN A 1 214 ? 17.666 4.910 -23.235 1.00 94.62 214 ASN A C 1
ATOM 1584 O O . ASN A 1 214 ? 16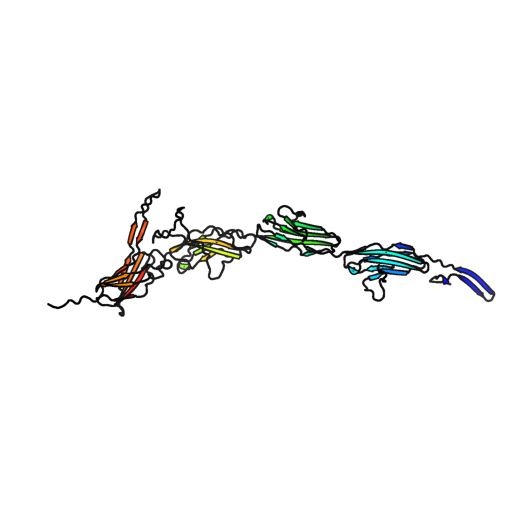.788 4.770 -24.093 1.00 94.62 214 ASN A O 1
ATOM 1588 N N . ASP A 1 215 ? 17.425 4.802 -21.933 1.00 96.19 215 ASP A N 1
ATOM 1589 C CA . ASP A 1 215 ? 16.098 4.518 -21.404 1.00 96.19 215 ASP A CA 1
ATOM 1590 C C . ASP A 1 215 ? 15.878 5.199 -20.051 1.00 96.19 215 ASP A C 1
ATOM 1592 O O . ASP A 1 215 ? 16.819 5.459 -19.304 1.00 96.19 215 ASP A O 1
ATOM 1596 N N . THR A 1 216 ? 14.634 5.532 -19.720 1.00 97.31 216 THR A N 1
ATOM 1597 C CA . THR A 1 216 ? 14.301 6.177 -18.440 1.00 97.31 216 THR A CA 1
ATOM 1598 C C . THR A 1 216 ? 12.927 5.737 -17.966 1.00 97.31 216 THR A C 1
ATOM 1600 O O . THR A 1 216 ? 11.964 5.712 -18.740 1.00 97.31 216 THR A O 1
ATOM 1603 N N . ARG A 1 217 ? 12.832 5.347 -16.694 1.00 97.88 217 ARG A N 1
ATOM 1604 C CA . ARG A 1 217 ? 11.608 4.818 -16.081 1.00 97.88 217 ARG A CA 1
ATOM 1605 C C . ARG A 1 217 ? 11.463 5.345 -14.662 1.00 97.88 217 ARG A C 1
ATOM 1607 O O . ARG A 1 217 ? 12.446 5.412 -13.930 1.00 97.88 217 ARG A O 1
ATOM 1614 N N . SER A 1 218 ? 10.238 5.675 -14.273 1.00 98.06 218 SER A N 1
ATOM 1615 C CA . SER A 1 218 ? 9.949 6.297 -12.981 1.00 98.06 218 SER A CA 1
ATOM 1616 C C . SER A 1 218 ? 8.832 5.572 -12.245 1.00 98.06 218 SER A C 1
ATOM 1618 O O . SER A 1 218 ? 7.924 5.036 -12.875 1.00 98.06 218 SER A O 1
ATOM 1620 N N . ALA A 1 219 ? 8.886 5.622 -10.918 1.00 98.38 219 ALA A N 1
ATOM 1621 C CA . ALA A 1 219 ? 7.845 5.151 -10.016 1.00 98.38 219 ALA A CA 1
ATOM 1622 C C . ALA A 1 219 ? 7.617 6.137 -8.872 1.00 98.38 219 ALA A C 1
ATOM 1624 O O . ALA A 1 219 ? 8.507 6.905 -8.499 1.00 98.38 219 ALA A O 1
ATOM 1625 N N . LYS A 1 220 ? 6.427 6.086 -8.280 1.00 97.94 220 LYS A N 1
ATOM 1626 C CA . LYS A 1 220 ? 6.037 6.910 -7.142 1.00 97.94 220 LYS A CA 1
ATOM 1627 C C . LYS A 1 220 ? 6.091 6.121 -5.836 1.00 97.94 220 LYS A C 1
ATOM 1629 O O . LYS A 1 220 ? 5.435 5.092 -5.690 1.00 97.94 220 LYS A O 1
ATOM 1634 N N . LEU A 1 221 ? 6.813 6.652 -4.851 1.00 97.56 221 LEU A N 1
ATOM 1635 C CA . LEU A 1 221 ? 6.765 6.191 -3.468 1.00 97.56 221 LEU A CA 1
ATOM 1636 C C . LEU A 1 221 ? 5.652 6.921 -2.717 1.00 97.56 221 LEU A C 1
ATOM 1638 O O . LEU A 1 221 ? 5.670 8.148 -2.588 1.00 97.56 221 LEU A O 1
ATOM 1642 N N . ARG A 1 222 ? 4.705 6.160 -2.170 1.00 96.31 222 ARG A N 1
ATOM 1643 C CA . ARG A 1 222 ? 3.733 6.637 -1.184 1.00 96.31 222 ARG A CA 1
ATOM 1644 C C . ARG A 1 222 ? 4.104 6.084 0.183 1.00 96.31 222 ARG A C 1
ATOM 1646 O O . ARG A 1 222 ? 4.152 4.870 0.367 1.00 96.31 222 ARG A O 1
ATOM 1653 N N . VAL A 1 223 ? 4.322 6.977 1.138 1.00 96.75 223 VAL A N 1
ATOM 1654 C CA . VAL A 1 223 ? 4.609 6.606 2.525 1.00 96.75 223 VAL A CA 1
ATOM 1655 C C . VAL A 1 223 ? 3.308 6.625 3.308 1.00 96.75 223 VAL A C 1
ATOM 1657 O O . VAL A 1 223 ? 2.584 7.620 3.288 1.00 96.75 223 VAL A O 1
ATOM 1660 N N . VAL A 1 224 ? 2.998 5.510 3.955 1.00 96.25 224 VAL A N 1
ATOM 1661 C CA . VAL A 1 224 ? 1.803 5.352 4.786 1.00 96.25 224 VAL A CA 1
ATOM 1662 C C . VAL A 1 224 ? 2.182 4.919 6.188 1.00 96.25 224 VAL A C 1
ATOM 1664 O O . VAL A 1 224 ? 3.267 4.401 6.416 1.00 96.25 224 VAL A O 1
ATOM 1667 N N . GLU A 1 225 ? 1.291 5.120 7.139 1.00 95.38 225 GLU A N 1
ATOM 1668 C CA . GLU A 1 225 ? 1.487 4.697 8.521 1.00 95.38 225 GLU A CA 1
ATOM 1669 C C . GLU A 1 225 ? 0.166 4.224 9.125 1.00 95.38 225 GLU A C 1
ATOM 1671 O O . GLU A 1 225 ? -0.881 4.259 8.470 1.00 95.38 225 GLU A O 1
ATOM 1676 N N . LEU A 1 226 ? 0.218 3.716 10.355 1.00 95.25 226 LEU A N 1
ATOM 1677 C CA . LEU A 1 226 ? -0.993 3.372 11.090 1.00 95.25 226 LEU A CA 1
ATOM 1678 C C . LEU A 1 226 ? -1.800 4.646 11.397 1.00 95.25 226 LEU A C 1
ATOM 1680 O O . LEU A 1 226 ? -1.206 5.697 11.643 1.00 95.25 226 LEU A O 1
ATOM 1684 N N . PRO A 1 227 ? -3.140 4.578 11.420 1.00 96.81 227 PRO A N 1
ATOM 1685 C CA . PRO A 1 227 ? -3.956 5.730 11.774 1.00 96.81 227 PRO A CA 1
ATOM 1686 C C . PRO A 1 227 ? -3.648 6.225 13.184 1.00 96.81 227 PRO A C 1
ATOM 1688 O O . PRO A 1 227 ? -3.393 5.441 14.101 1.00 96.81 227 PRO A O 1
ATOM 1691 N N . TYR A 1 228 ? -3.743 7.532 13.385 1.00 96.88 228 TYR A N 1
ATOM 1692 C CA . TYR A 1 228 ? -3.641 8.111 14.714 1.00 96.88 228 TYR A CA 1
ATOM 1693 C C . TYR A 1 228 ? -4.918 7.848 15.505 1.00 96.88 228 TYR A C 1
ATOM 1695 O O . TYR A 1 228 ? -6.019 7.734 14.955 1.00 96.88 228 TYR A O 1
ATOM 1703 N N . ALA A 1 229 ? -4.754 7.788 16.824 1.00 97.81 229 ALA A N 1
ATOM 1704 C CA . ALA A 1 229 ? -5.848 7.541 17.739 1.00 97.81 229 ALA A CA 1
ATOM 1705 C C . ALA A 1 229 ? -6.977 8.577 17.544 1.00 97.81 229 ALA A C 1
ATOM 1707 O O . ALA A 1 229 ? -6.709 9.784 17.520 1.00 97.81 229 ALA A O 1
ATOM 1708 N N . PRO A 1 230 ? -8.242 8.138 17.417 1.00 97.94 230 PRO A N 1
ATOM 1709 C CA . PRO A 1 230 ? -9.395 9.025 17.476 1.00 97.94 230 PRO A CA 1
ATOM 1710 C C . PRO A 1 230 ? -9.396 9.882 18.746 1.00 97.94 230 PRO A C 1
ATOM 1712 O O . PRO A 1 230 ? -8.978 9.444 19.819 1.00 97.94 230 PRO A O 1
ATOM 1715 N N . VAL A 1 231 ? -9.921 11.098 18.634 1.00 97.88 231 VAL A N 1
ATOM 1716 C CA . VAL A 1 231 ? -10.009 12.067 19.733 1.00 97.88 231 VAL A CA 1
ATOM 1717 C C . VAL A 1 231 ? -11.464 12.397 20.056 1.00 97.88 231 VAL A C 1
ATOM 1719 O O . VAL A 1 231 ? -12.382 12.044 19.313 1.00 97.88 231 VAL A O 1
ATOM 1722 N N . HIS A 1 232 ? -11.688 13.058 21.195 1.00 96.75 232 HIS A N 1
ATOM 1723 C CA . HIS A 1 232 ? -13.023 13.437 21.678 1.00 96.75 232 HIS A CA 1
ATOM 1724 C C . HIS A 1 232 ? -14.003 12.257 21.790 1.00 96.75 232 HIS A C 1
ATOM 1726 O O . HIS A 1 232 ? -15.197 12.402 21.520 1.00 96.75 232 HIS A O 1
ATOM 1732 N N . VAL A 1 233 ? -13.503 11.084 22.194 1.00 97.50 233 VAL A N 1
ATOM 1733 C CA . VAL A 1 233 ? -14.349 9.909 22.420 1.00 97.50 233 VAL A CA 1
ATOM 1734 C C . VAL A 1 233 ? -15.281 10.175 23.597 1.00 97.50 233 VAL A C 1
ATOM 1736 O O . VAL A 1 233 ? -14.843 10.364 24.733 1.00 97.50 233 VAL A O 1
ATOM 1739 N N . ARG A 1 234 ? -16.586 10.190 23.326 1.00 96.88 234 ARG A N 1
ATOM 1740 C CA . ARG A 1 234 ? -17.620 10.526 24.306 1.00 96.88 234 ARG A CA 1
ATOM 1741 C C . ARG A 1 234 ? -18.703 9.462 24.335 1.00 96.88 234 ARG A C 1
ATOM 1743 O O . ARG A 1 234 ? -19.210 9.067 23.290 1.00 96.88 234 ARG A O 1
ATOM 1750 N N . ALA A 1 235 ? -19.081 9.055 25.542 1.00 95.62 235 ALA A N 1
ATOM 1751 C CA . ALA A 1 235 ? -20.188 8.144 25.790 1.00 95.62 235 ALA A CA 1
ATOM 1752 C C . ALA A 1 235 ? -21.399 8.919 26.321 1.00 95.62 235 ALA A C 1
ATOM 1754 O O . ALA A 1 235 ? -21.299 9.662 27.303 1.00 95.62 235 ALA A O 1
ATOM 1755 N N . GLN A 1 236 ? -22.552 8.739 25.679 1.00 93.50 236 GLN A N 1
ATOM 1756 C CA . GLN A 1 236 ? -23.814 9.377 26.046 1.00 93.50 236 GLN A CA 1
ATOM 1757 C C . GLN A 1 236 ? -24.932 8.338 26.127 1.00 93.50 236 GLN A C 1
ATOM 1759 O O . GLN A 1 236 ? -25.104 7.518 25.226 1.00 93.50 236 GLN A O 1
ATOM 1764 N N . ARG A 1 237 ? -25.721 8.379 27.206 1.00 89.19 237 ARG A N 1
ATOM 1765 C CA . ARG A 1 237 ? -26.925 7.544 27.314 1.00 89.19 237 ARG A CA 1
ATOM 1766 C C . ARG A 1 237 ? -27.972 8.012 26.316 1.00 89.19 237 ARG A C 1
ATOM 1768 O O . ARG A 1 237 ? -28.231 9.209 26.208 1.00 89.19 237 ARG A O 1
ATOM 1775 N N . ILE A 1 238 ? -28.627 7.057 25.670 1.00 83.94 238 ILE A N 1
ATOM 1776 C CA . ILE A 1 238 ? -29.812 7.328 24.862 1.00 83.94 238 ILE A CA 1
ATOM 1777 C C . ILE A 1 238 ? -31.041 7.218 25.773 1.00 83.94 238 ILE A C 1
ATOM 1779 O O . ILE A 1 238 ? -31.218 6.177 26.416 1.00 83.94 238 ILE A O 1
ATOM 1783 N N . PRO A 1 239 ? -31.898 8.255 25.852 1.00 73.62 239 PRO A N 1
ATOM 1784 C CA . PRO A 1 239 ? -33.097 8.228 26.684 1.00 73.62 239 PRO A CA 1
ATOM 1785 C C . PRO A 1 239 ? -33.949 6.977 26.439 1.00 73.62 239 PRO A C 1
ATOM 1787 O O . PRO A 1 239 ? -34.154 6.570 25.295 1.00 73.62 239 PRO A O 1
ATOM 1790 N N . GLY A 1 240 ? -34.477 6.383 27.515 1.00 63.12 240 GLY A N 1
ATOM 1791 C CA . GLY A 1 240 ? -35.244 5.129 27.460 1.00 63.12 240 GLY A CA 1
ATOM 1792 C C . GLY A 1 240 ? -36.467 5.178 26.537 1.00 63.12 240 GLY A C 1
ATOM 1793 O O . GLY A 1 240 ? -36.787 4.171 25.915 1.00 63.12 240 GLY A O 1
ATOM 1794 N N . SER A 1 241 ? -37.070 6.363 26.373 1.00 60.22 241 SER A N 1
ATOM 1795 C CA . SER A 1 241 ? -38.186 6.625 25.446 1.00 60.22 241 SER A CA 1
ATOM 1796 C C . SER A 1 241 ? -37.859 6.272 23.985 1.00 60.22 241 SER A C 1
ATOM 1798 O O . SER A 1 241 ? -38.726 5.828 23.243 1.00 60.22 241 SER A O 1
ATOM 1800 N N . LEU A 1 242 ? -36.590 6.396 23.582 1.00 60.97 242 LEU A N 1
ATOM 1801 C CA . LEU A 1 242 ? -36.127 6.135 22.214 1.00 60.97 242 LEU A CA 1
ATOM 1802 C C . LEU A 1 242 ? -35.467 4.758 22.056 1.00 60.97 242 LEU A C 1
ATOM 1804 O O . LEU A 1 242 ? -35.009 4.412 20.971 1.00 60.97 242 LEU A O 1
ATOM 1808 N N . SER A 1 243 ? -35.336 4.001 23.148 1.00 57.84 243 SER A N 1
ATOM 1809 C CA . SER A 1 243 ? -34.397 2.882 23.223 1.00 57.84 243 SER A CA 1
ATOM 1810 C C . SER A 1 243 ? -34.957 1.641 23.930 1.00 57.84 243 SER A C 1
ATOM 1812 O O . SER A 1 243 ? -34.238 0.665 24.104 1.00 57.84 243 SER A O 1
ATOM 1814 N N . GLY A 1 244 ? -36.229 1.645 24.343 1.00 56.78 244 GLY A N 1
ATOM 1815 C CA . GLY A 1 244 ? -36.915 0.456 24.866 1.00 56.78 244 GLY A CA 1
ATOM 1816 C C . GLY A 1 244 ? -36.324 -0.131 26.156 1.00 56.78 244 GLY A C 1
ATOM 1817 O O . GLY A 1 244 ? -36.541 -1.305 26.430 1.00 56.78 244 GLY A O 1
ATOM 1818 N N . GLY A 1 245 ? -35.559 0.649 26.935 1.00 59.31 245 GLY A N 1
ATOM 1819 C CA . GLY A 1 245 ? -34.945 0.155 28.179 1.00 59.31 245 GLY A CA 1
ATOM 1820 C C . GLY A 1 245 ? -33.749 0.937 28.736 1.00 59.31 245 GLY A C 1
ATOM 1821 O O . GLY A 1 245 ? -33.240 0.592 29.788 1.00 59.31 245 GLY A O 1
ATOM 1822 N N . GLY A 1 246 ? -33.252 2.000 28.087 1.00 63.78 246 GLY A N 1
ATOM 1823 C CA . GLY A 1 246 ? -32.206 2.866 28.676 1.00 63.78 246 GLY A CA 1
ATOM 1824 C C . GLY A 1 246 ? -30.798 2.249 28.795 1.00 63.78 246 GLY A C 1
ATOM 1825 O O . GLY A 1 246 ? -29.879 2.929 29.252 1.00 63.78 246 GLY A O 1
ATOM 1826 N N . LYS A 1 247 ? -30.607 1.005 28.335 1.00 70.69 247 LYS A N 1
ATOM 1827 C CA . LYS A 1 247 ? -29.312 0.295 28.238 1.00 70.69 247 LYS A CA 1
ATOM 1828 C C . LYS A 1 247 ? -28.462 0.687 27.027 1.00 70.69 247 LYS A C 1
ATOM 1830 O O . LYS A 1 247 ? -27.362 0.176 26.838 1.00 70.69 247 LYS A O 1
ATOM 1835 N N . HIS A 1 248 ? -28.978 1.588 26.201 1.00 84.75 248 HIS A N 1
ATOM 1836 C CA . HIS A 1 248 ? -28.338 2.008 24.969 1.00 84.75 248 HIS A CA 1
ATOM 1837 C C . HIS A 1 248 ? -27.363 3.161 25.206 1.00 84.75 248 HIS A C 1
ATOM 1839 O O . HIS A 1 248 ? -27.736 4.203 25.757 1.00 84.75 248 HIS A O 1
ATOM 1845 N N . VAL A 1 249 ? -26.123 2.995 24.748 1.00 90.44 249 VAL A N 1
ATOM 1846 C CA . VAL A 1 249 ? -25.083 4.030 24.824 1.00 90.44 249 VAL A CA 1
ATOM 1847 C C . VAL A 1 249 ? -24.643 4.394 23.420 1.00 90.44 249 VAL A C 1
ATOM 1849 O O . VAL A 1 249 ? -24.187 3.535 22.670 1.00 90.44 249 VAL A O 1
ATOM 1852 N N . ASN A 1 250 ? -24.760 5.674 23.083 1.00 92.81 250 ASN A N 1
ATOM 1853 C CA . ASN A 1 250 ? -24.123 6.236 21.905 1.00 92.81 250 ASN A CA 1
ATOM 1854 C C . ASN A 1 250 ? -22.672 6.580 22.243 1.00 92.81 250 ASN A C 1
ATOM 1856 O O . ASN A 1 250 ? -22.409 7.304 23.207 1.00 92.81 250 ASN A O 1
ATOM 1860 N N . ILE A 1 251 ? -21.744 6.075 21.444 1.00 95.50 251 ILE A N 1
ATOM 1861 C CA . ILE A 1 251 ? -20.329 6.421 21.505 1.00 95.50 251 ILE A CA 1
ATOM 1862 C C . ILE A 1 251 ? -20.031 7.226 20.253 1.00 95.50 251 ILE A C 1
ATOM 1864 O O . ILE A 1 251 ? -20.311 6.747 19.162 1.00 95.50 251 ILE A O 1
ATOM 1868 N N . SER A 1 252 ? -19.465 8.420 20.397 1.00 96.75 252 SER A N 1
ATOM 1869 C CA . SER A 1 252 ? -19.083 9.295 19.281 1.00 96.75 252 SER A CA 1
ATOM 1870 C C . SER A 1 252 ? -17.622 9.717 19.381 1.00 96.75 252 SER A C 1
ATOM 1872 O O . SER A 1 252 ? -17.107 9.836 20.493 1.00 96.75 252 SER A O 1
ATOM 1874 N N . TRP A 1 253 ? -16.973 9.984 18.249 1.00 97.81 253 TRP A N 1
ATOM 1875 C CA . TRP A 1 253 ? -15.561 10.375 18.185 1.00 97.81 253 TRP A CA 1
ATOM 1876 C C . TRP A 1 253 ? -15.248 11.267 16.979 1.00 97.81 253 TRP A C 1
ATOM 1878 O O . TRP A 1 253 ? -16.011 11.358 16.015 1.00 97.81 253 TRP A O 1
ATOM 1888 N N . THR A 1 254 ? -14.073 11.892 17.012 1.00 97.81 254 THR A N 1
ATOM 1889 C CA . THR A 1 254 ? -13.443 12.559 15.869 1.00 97.81 254 THR A CA 1
ATOM 1890 C C . THR A 1 254 ? -12.263 11.703 15.388 1.00 97.81 254 THR A C 1
ATOM 1892 O O . THR A 1 254 ? -11.459 11.281 16.219 1.00 97.81 254 THR A O 1
ATOM 1895 N N . PRO A 1 255 ? -12.136 11.400 14.083 1.00 97.00 255 PRO A N 1
ATOM 1896 C CA . PRO A 1 255 ? -11.015 10.622 13.567 1.00 97.00 255 PRO A CA 1
ATOM 1897 C C . PRO A 1 255 ? -9.702 11.383 13.761 1.00 97.00 255 PRO A C 1
ATOM 1899 O O . PRO A 1 255 ? -9.671 12.609 13.645 1.00 97.00 255 PRO A O 1
ATOM 1902 N N . GLY A 1 256 ? -8.629 10.645 14.040 1.00 95.69 256 GLY A N 1
ATOM 1903 C CA . GLY A 1 256 ? -7.272 11.172 13.955 1.00 95.69 256 GLY A CA 1
ATOM 1904 C C . GLY A 1 256 ? -6.796 11.281 12.503 1.00 95.69 256 GLY A C 1
ATOM 1905 O O . GLY A 1 256 ? -7.555 11.056 11.557 1.00 95.69 256 GLY A O 1
ATOM 1906 N N . PHE A 1 257 ? -5.515 11.602 12.335 1.00 96.44 257 PHE A N 1
ATOM 1907 C CA . PHE A 1 257 ? -4.834 11.495 11.047 1.00 96.44 257 PHE A CA 1
ATOM 1908 C C . PHE A 1 257 ? -4.909 10.055 10.515 1.00 96.44 257 PHE A C 1
ATOM 1910 O O . PHE A 1 257 ? -4.727 9.101 11.266 1.00 96.44 257 PHE A O 1
ATOM 1917 N N . ASP A 1 258 ? -5.190 9.883 9.226 1.00 95.75 258 ASP A N 1
ATOM 1918 C CA . ASP A 1 258 ? -5.440 8.571 8.619 1.00 95.75 258 ASP A CA 1
ATOM 1919 C C . ASP A 1 258 ? -4.155 7.805 8.249 1.00 95.75 258 ASP A C 1
ATOM 1921 O O . ASP A 1 258 ? -4.214 6.655 7.811 1.00 95.75 258 ASP A O 1
ATOM 1925 N N . GLY A 1 259 ? -2.986 8.419 8.438 1.00 94.12 259 GLY A N 1
ATOM 1926 C CA . GLY A 1 259 ? -1.701 7.824 8.088 1.00 94.12 259 GLY A CA 1
ATOM 1927 C C . GLY A 1 259 ? -1.453 7.786 6.578 1.00 94.12 259 GLY A C 1
ATOM 1928 O O . GLY A 1 259 ? -0.838 6.842 6.079 1.00 94.12 259 GLY A O 1
ATOM 1929 N N . ASN A 1 260 ? -1.971 8.769 5.828 1.00 93.88 260 ASN A N 1
ATOM 1930 C CA . ASN A 1 260 ? -1.907 8.845 4.360 1.00 93.88 260 ASN A CA 1
ATOM 1931 C C . ASN A 1 260 ? -2.585 7.659 3.643 1.00 93.88 260 ASN A C 1
ATOM 1933 O O . ASN A 1 260 ? -2.275 7.335 2.487 1.00 93.88 260 ASN A O 1
ATOM 1937 N N . SER A 1 261 ? -3.516 6.992 4.324 1.00 94.62 261 SER A N 1
ATOM 1938 C CA . SER A 1 261 ? -4.327 5.908 3.784 1.00 94.62 261 SER A CA 1
ATOM 1939 C C . SER A 1 261 ? -5.725 5.962 4.397 1.00 94.62 261 SER A C 1
ATOM 1941 O O . SER A 1 261 ? -5.822 5.948 5.618 1.00 94.62 261 SER A O 1
ATOM 1943 N N . PRO A 1 262 ? -6.807 5.906 3.601 1.00 96.06 262 PRO A N 1
ATOM 1944 C CA . PRO A 1 262 ? -8.161 6.038 4.129 1.00 96.06 262 PRO A CA 1
ATOM 1945 C C . PRO A 1 262 ? -8.461 5.063 5.273 1.00 96.06 262 PRO A C 1
ATOM 1947 O O . PRO A 1 262 ? -8.132 3.874 5.184 1.00 96.06 262 PRO A O 1
ATOM 1950 N N . ILE A 1 263 ? -9.117 5.567 6.321 1.00 97.06 263 ILE A N 1
ATOM 1951 C CA . ILE A 1 263 ? -9.658 4.742 7.406 1.00 97.06 263 ILE A CA 1
ATOM 1952 C C . ILE A 1 263 ? -10.783 3.882 6.826 1.00 97.06 263 ILE A C 1
ATOM 1954 O O . ILE A 1 263 ? -11.737 4.403 6.253 1.00 97.06 263 ILE A O 1
ATOM 1958 N N . THR A 1 264 ? -10.672 2.566 6.973 1.00 96.31 264 THR A N 1
ATOM 1959 C CA . THR A 1 264 ? -11.630 1.579 6.461 1.00 96.31 264 THR A CA 1
ATOM 1960 C C . THR A 1 264 ? -12.646 1.166 7.518 1.00 96.31 264 THR A C 1
ATOM 1962 O O . THR A 1 264 ? -13.802 0.907 7.186 1.00 96.31 264 THR A O 1
ATOM 1965 N N . LYS A 1 265 ? -12.238 1.130 8.792 1.00 96.00 265 LYS A N 1
ATOM 1966 C CA . LYS A 1 265 ? -13.114 0.822 9.927 1.00 96.00 265 LYS A CA 1
ATOM 1967 C C . LYS A 1 265 ? -12.596 1.398 11.245 1.00 96.00 265 LYS A C 1
ATOM 1969 O O . LYS A 1 265 ? -11.423 1.750 11.364 1.00 96.00 265 LYS A O 1
ATOM 1974 N N . PHE A 1 266 ? -13.464 1.426 12.248 1.00 96.50 266 PHE A N 1
ATOM 1975 C CA . PHE A 1 266 ? -13.141 1.673 13.646 1.00 96.50 266 PHE A CA 1
ATOM 1976 C C . PHE A 1 266 ? -13.359 0.410 14.479 1.00 96.50 266 PHE A C 1
ATOM 1978 O O . PHE A 1 266 ? -14.301 -0.352 14.252 1.00 96.50 266 PHE A O 1
ATOM 1985 N N . VAL A 1 267 ? -12.488 0.213 15.463 1.00 95.88 267 VAL A N 1
ATOM 1986 C CA . VAL A 1 267 ? -12.585 -0.847 16.469 1.00 95.88 267 VAL A CA 1
ATOM 1987 C C . VAL A 1 267 ? -12.938 -0.191 17.792 1.00 95.88 267 VAL A C 1
ATOM 1989 O O . VAL A 1 267 ? -12.256 0.729 18.236 1.00 95.88 267 VAL A O 1
ATOM 1992 N N . ILE A 1 268 ? -14.027 -0.639 18.411 1.00 95.31 268 ILE A N 1
ATOM 1993 C CA . ILE A 1 268 ? -14.488 -0.114 19.692 1.00 95.31 268 ILE A CA 1
ATOM 1994 C C . ILE A 1 268 ? -14.190 -1.159 20.750 1.00 95.31 268 ILE A C 1
ATOM 1996 O O . ILE A 1 268 ? -14.556 -2.325 20.611 1.00 95.31 268 ILE A O 1
ATOM 2000 N N . GLN A 1 269 ? -13.551 -0.728 21.828 1.00 95.31 269 GLN A N 1
ATOM 2001 C CA . GLN A 1 269 ? -13.310 -1.554 22.998 1.00 95.31 269 GLN A CA 1
ATOM 2002 C C . GLN A 1 269 ? -14.030 -0.954 24.197 1.00 95.31 269 GLN A C 1
ATOM 2004 O O . GLN A 1 269 ? -14.096 0.266 24.359 1.00 95.31 269 GLN A O 1
ATOM 2009 N N . ARG A 1 270 ? -14.564 -1.824 25.049 1.00 93.50 270 ARG A N 1
ATOM 2010 C CA . ARG A 1 270 ? -15.220 -1.468 26.304 1.00 93.50 270 ARG A CA 1
ATOM 2011 C C . ARG A 1 270 ? -14.491 -2.109 27.471 1.00 93.50 270 ARG A C 1
ATOM 2013 O O . ARG A 1 270 ? -13.948 -3.201 27.337 1.00 93.50 270 ARG A O 1
ATOM 2020 N N . ARG A 1 271 ? -14.553 -1.472 28.629 1.00 91.50 271 ARG A N 1
ATOM 2021 C CA . ARG A 1 271 ? -14.228 -2.100 29.909 1.00 91.50 271 ARG A CA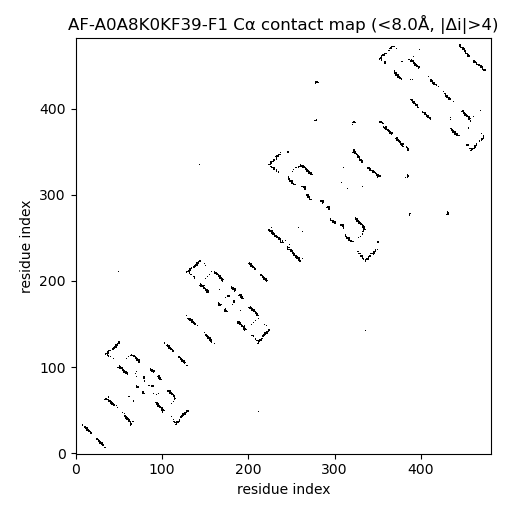 1
ATOM 2022 C C . ARG A 1 271 ? -15.250 -1.697 30.949 1.00 91.50 271 ARG A C 1
ATOM 2024 O O . ARG A 1 271 ? -15.828 -0.610 30.861 1.00 91.50 271 ARG A O 1
ATOM 2031 N N . GLU A 1 272 ? -15.458 -2.569 31.918 1.00 87.81 272 GLU A N 1
ATOM 2032 C CA . GLU A 1 272 ? -16.255 -2.257 33.095 1.00 87.81 272 GLU A CA 1
ATOM 2033 C C . GLU A 1 272 ? -15.384 -1.596 34.154 1.00 87.81 272 GLU A C 1
ATOM 2035 O O . GLU A 1 272 ? -14.235 -1.984 34.384 1.00 87.81 272 GLU A O 1
ATOM 2040 N N . VAL A 1 273 ? -15.930 -0.552 34.760 1.00 84.94 273 VAL A N 1
ATOM 2041 C CA . VAL A 1 273 ? -15.291 0.182 35.842 1.00 84.94 273 VAL A CA 1
ATOM 2042 C C . VAL A 1 273 ? -15.995 -0.223 37.133 1.00 84.94 273 VAL A C 1
ATOM 2044 O O . VAL A 1 273 ? -17.226 -0.126 37.174 1.00 84.94 273 VAL A O 1
ATOM 2047 N N . PRO A 1 274 ? -15.257 -0.654 38.171 1.00 73.06 274 PRO A N 1
ATOM 2048 C CA . PRO A 1 274 ? -15.846 -0.968 39.463 1.00 73.06 274 PRO A CA 1
ATOM 2049 C C . PRO A 1 274 ? -16.685 0.206 39.968 1.00 73.06 274 PRO A C 1
ATOM 2051 O O . PRO A 1 274 ? -16.213 1.341 40.075 1.00 73.06 274 PRO A O 1
ATOM 2054 N N . THR A 1 275 ? -17.958 -0.053 40.244 1.00 64.19 275 THR A N 1
ATOM 2055 C CA . THR A 1 275 ? -18.844 0.908 40.898 1.00 64.19 275 THR A CA 1
ATOM 2056 C C . THR A 1 275 ? -18.802 0.672 42.397 1.00 64.19 275 THR A C 1
ATOM 2058 O O . THR A 1 275 ? -19.003 -0.455 42.832 1.00 64.19 275 THR A O 1
ATOM 2061 N N . ALA A 1 276 ? -18.636 1.731 43.191 1.00 52.00 276 ALA A N 1
ATOM 2062 C CA . ALA A 1 276 ? -18.742 1.694 44.653 1.00 52.00 276 ALA A CA 1
ATOM 2063 C C . ALA A 1 276 ? -20.202 1.493 45.122 1.00 52.00 276 ALA A C 1
ATOM 2065 O O . ALA A 1 276 ? -20.758 2.315 45.846 1.00 52.00 276 ALA A O 1
ATOM 2066 N N . HIS A 1 277 ? -20.891 0.475 44.609 1.00 49.47 277 HIS A N 1
ATOM 2067 C CA . HIS A 1 277 ? -22.234 0.103 45.041 1.00 49.47 277 HIS A CA 1
ATOM 2068 C C . HIS A 1 277 ? -22.085 -1.032 46.052 1.00 49.47 277 HIS A C 1
ATOM 2070 O O . HIS A 1 277 ? -21.577 -2.091 45.712 1.00 49.47 277 HIS A O 1
ATOM 2076 N N . GLY A 1 278 ? -22.463 -0.752 47.302 1.00 42.84 278 GLY A N 1
ATOM 2077 C CA . GLY A 1 278 ? -22.082 -1.476 48.521 1.00 42.84 278 GLY A CA 1
ATOM 2078 C C . GLY A 1 278 ? -22.645 -2.887 48.728 1.00 42.84 278 GLY A C 1
ATOM 2079 O O . GLY A 1 278 ? -22.952 -3.237 49.865 1.00 42.84 278 GLY A O 1
ATOM 2080 N N . ASP A 1 279 ? -22.740 -3.701 47.678 1.00 42.44 279 ASP A N 1
ATOM 2081 C CA . ASP A 1 279 ? -22.865 -5.159 47.802 1.00 42.44 279 ASP A CA 1
ATOM 2082 C C . ASP A 1 279 ? -21.453 -5.768 47.921 1.00 42.44 279 ASP A C 1
ATOM 2084 O O . ASP A 1 279 ? -20.973 -6.449 47.026 1.00 42.44 279 ASP A O 1
ATOM 2088 N N . GLY A 1 280 ? -20.772 -5.480 49.036 1.00 41.00 280 GLY A N 1
ATOM 2089 C CA . GLY A 1 280 ? -19.471 -6.067 49.379 1.00 41.00 280 GLY A CA 1
ATOM 2090 C C . GLY A 1 280 ? -18.266 -5.294 48.837 1.00 41.00 280 GLY A C 1
ATOM 2091 O O . GLY A 1 280 ? -18.062 -5.153 47.638 1.00 41.00 280 GLY A O 1
ATOM 2092 N N . ALA A 1 281 ? -17.414 -4.825 49.745 1.00 39.72 281 ALA A N 1
ATOM 2093 C CA . ALA A 1 281 ? -16.119 -4.219 49.439 1.00 39.72 281 ALA A CA 1
ATOM 2094 C C . ALA A 1 281 ? -15.057 -5.240 48.958 1.00 39.72 281 ALA A C 1
ATOM 2096 O O . ALA A 1 281 ? -13.878 -4.905 48.929 1.00 39.72 281 ALA A O 1
ATOM 2097 N N . ASP A 1 282 ? -15.466 -6.457 48.578 1.00 43.03 282 ASP A N 1
ATOM 2098 C CA . ASP A 1 282 ? -14.567 -7.556 48.196 1.00 43.03 282 ASP A CA 1
ATOM 2099 C C . ASP A 1 282 ? -14.147 -7.532 46.713 1.00 43.03 282 ASP A C 1
ATOM 2101 O O . ASP A 1 282 ? -13.154 -8.161 46.361 1.00 43.03 282 ASP A O 1
ATOM 2105 N N . ASP A 1 283 ? -14.831 -6.775 45.844 1.00 45.66 283 ASP A N 1
ATOM 2106 C CA . ASP A 1 283 ? -14.576 -6.802 44.387 1.00 45.66 283 ASP A CA 1
ATOM 2107 C C . ASP A 1 283 ? -13.756 -5.625 43.843 1.00 45.66 283 ASP A C 1
ATOM 2109 O O . ASP A 1 283 ? -13.368 -5.613 42.669 1.00 45.66 283 ASP A O 1
ATOM 2113 N N . VAL A 1 284 ? -13.447 -4.620 44.669 1.00 53.75 284 VAL A N 1
ATOM 2114 C CA . VAL A 1 284 ? -12.450 -3.612 44.287 1.00 53.75 284 VAL A CA 1
ATOM 2115 C C . VAL A 1 284 ? -11.087 -4.215 44.575 1.00 53.75 284 VAL A C 1
ATOM 2117 O O . VAL A 1 284 ? -10.485 -3.957 45.615 1.00 53.75 284 VAL A O 1
ATOM 2120 N N . VAL A 1 285 ? -10.616 -5.056 43.654 1.00 54.41 285 VAL A N 1
ATOM 2121 C CA . VAL A 1 285 ? -9.269 -5.613 43.732 1.00 54.41 285 VAL A CA 1
ATOM 2122 C C . VAL A 1 285 ? -8.308 -4.435 43.618 1.00 54.41 285 VAL A C 1
ATOM 2124 O O . VAL A 1 285 ? -8.138 -3.844 42.555 1.00 54.41 285 VAL A O 1
ATOM 2127 N N . VAL A 1 286 ? -7.751 -4.020 44.745 1.00 59.53 286 VAL A N 1
ATOM 2128 C CA . VAL A 1 286 ? -6.681 -3.032 44.797 1.00 59.53 286 VAL A CA 1
ATOM 2129 C C . VAL A 1 286 ? -5.366 -3.780 44.723 1.00 59.53 286 VAL A C 1
ATOM 2131 O O . VAL A 1 286 ? -5.179 -4.804 45.383 1.00 59.53 286 VAL A O 1
ATOM 2134 N N . ASP A 1 287 ? -4.455 -3.292 43.897 1.00 53.81 287 ASP A N 1
ATOM 2135 C CA . ASP A 1 287 ? -3.102 -3.819 43.872 1.00 53.81 287 ASP A CA 1
ATOM 2136 C C . ASP A 1 287 ? -2.471 -3.622 45.262 1.00 53.81 287 ASP A C 1
ATOM 2138 O O . ASP A 1 287 ? -2.369 -2.504 45.768 1.00 53.81 287 ASP A O 1
ATOM 2142 N N . ALA A 1 288 ? -2.071 -4.722 45.904 1.00 56.50 288 ALA A N 1
ATOM 2143 C CA . ALA A 1 288 ? -1.591 -4.712 47.286 1.00 56.50 288 ALA A CA 1
ATOM 2144 C C . ALA A 1 288 ? -0.265 -3.950 47.478 1.00 56.50 288 ALA A C 1
ATOM 2146 O O . ALA A 1 288 ? 0.124 -3.685 48.615 1.00 56.50 288 ALA A O 1
ATOM 2147 N N . SER A 1 289 ? 0.434 -3.610 46.391 1.00 57.38 289 SER A N 1
ATOM 2148 C CA . SER A 1 289 ? 1.706 -2.885 46.415 1.00 57.38 289 SER A CA 1
ATOM 2149 C C . SER A 1 289 ? 1.568 -1.390 46.111 1.00 57.38 289 SER A C 1
ATOM 2151 O O . SER A 1 289 ? 2.332 -0.590 46.649 1.00 57.38 289 SER A O 1
ATOM 2153 N N . THR A 1 290 ? 0.588 -0.998 45.295 1.00 63.00 290 THR A N 1
ATOM 2154 C CA . THR A 1 290 ? 0.395 0.393 44.838 1.00 63.00 290 THR A CA 1
ATOM 2155 C C . THR A 1 290 ? -0.879 1.048 45.372 1.00 63.00 290 THR A C 1
ATOM 2157 O O . THR A 1 290 ? -0.981 2.273 45.374 1.00 63.00 290 THR A O 1
ATOM 2160 N N . GLY A 1 291 ? -1.848 0.260 45.848 1.00 61.50 291 GLY A N 1
ATOM 2161 C CA . GLY A 1 291 ? -3.161 0.741 46.280 1.00 61.50 291 GLY A CA 1
ATOM 2162 C C . GLY A 1 291 ? -4.075 1.190 45.133 1.00 61.50 291 GLY A C 1
ATOM 2163 O O . GLY A 1 291 ? -5.126 1.777 45.394 1.00 61.50 291 GLY A O 1
ATOM 2164 N N . GLU A 1 292 ? -3.704 0.940 43.872 1.00 61.94 292 GLU A N 1
ATOM 2165 C CA . GLU A 1 292 ? -4.509 1.310 42.705 1.00 61.94 292 GLU A CA 1
ATOM 2166 C C . GLU A 1 292 ? -5.631 0.299 42.433 1.00 61.94 292 GLU A C 1
ATOM 2168 O O . GLU A 1 292 ? -5.456 -0.910 42.573 1.00 61.94 292 GLU A O 1
ATOM 2173 N N . VAL A 1 293 ? -6.797 0.798 42.009 1.00 64.44 293 VAL A N 1
ATOM 2174 C CA . VAL A 1 293 ? -7.952 -0.032 41.634 1.00 64.44 293 VAL A CA 1
ATOM 2175 C C . VAL A 1 293 ? -7.653 -0.785 40.337 1.00 64.44 293 VAL A C 1
ATOM 2177 O O . VAL A 1 293 ? -7.482 -0.167 39.283 1.00 64.44 293 VAL A O 1
ATOM 2180 N N . LEU A 1 294 ? -7.658 -2.119 40.383 1.00 65.81 294 LEU A N 1
ATOM 2181 C CA . LEU A 1 294 ? -7.498 -2.962 39.202 1.00 65.81 294 LEU A CA 1
ATOM 2182 C C . LEU A 1 294 ? -8.755 -2.874 38.336 1.00 65.81 294 LEU A C 1
ATOM 2184 O O . LEU A 1 294 ? -9.844 -3.325 38.690 1.00 65.81 294 LEU A O 1
ATOM 2188 N N . LEU A 1 295 ? -8.597 -2.256 37.169 1.00 73.62 295 LEU A N 1
ATOM 2189 C CA . LEU A 1 295 ? -9.658 -2.143 36.178 1.00 73.62 295 LEU A CA 1
ATOM 2190 C C . LEU A 1 295 ? -9.749 -3.420 35.343 1.00 73.62 295 LEU A C 1
ATOM 2192 O O . LEU A 1 295 ? -8.738 -4.050 35.029 1.00 73.62 295 LEU A O 1
ATOM 2196 N N . SER A 1 296 ? -10.967 -3.757 34.914 1.00 78.88 296 SER A N 1
ATOM 2197 C CA . SER A 1 296 ? -11.169 -4.870 33.986 1.00 78.88 296 SER A CA 1
ATOM 2198 C C . SER A 1 296 ? -10.430 -4.646 32.660 1.00 78.88 296 SER A C 1
ATOM 2200 O O . SER A 1 296 ? -10.190 -3.510 32.224 1.00 78.88 296 SER A O 1
ATOM 2202 N N . GLN A 1 297 ? -10.062 -5.752 32.008 1.00 88.88 297 GLN A N 1
ATOM 2203 C CA . GLN A 1 297 ? -9.420 -5.717 30.700 1.00 88.88 297 GLN A CA 1
ATOM 2204 C C . GLN A 1 297 ? -10.351 -5.130 29.631 1.00 88.88 297 GLN A C 1
ATOM 2206 O O . GLN A 1 297 ? -11.579 -5.202 29.713 1.00 88.88 297 GLN A O 1
ATOM 2211 N N . TRP A 1 298 ? -9.746 -4.552 28.595 1.00 93.75 298 TRP A N 1
ATOM 2212 C CA . TRP A 1 298 ? -10.473 -4.064 27.430 1.00 93.75 298 TRP A CA 1
ATOM 2213 C C . TRP A 1 298 ? -10.983 -5.232 26.589 1.00 93.75 298 TRP A C 1
ATOM 2215 O O . TRP A 1 298 ? -10.204 -6.078 26.161 1.00 93.75 298 TRP A O 1
ATOM 2225 N N . VAL A 1 299 ? -12.282 -5.233 26.305 1.00 92.75 299 VAL A N 1
ATOM 2226 C CA . VAL A 1 299 ? -12.952 -6.226 25.463 1.00 92.75 299 VAL A CA 1
ATOM 2227 C C . VAL A 1 299 ? -13.449 -5.542 24.196 1.00 92.75 299 VAL A C 1
ATOM 2229 O O . VAL A 1 299 ? -14.126 -4.512 24.264 1.00 92.75 299 VAL A O 1
ATOM 2232 N N . THR A 1 300 ? -13.117 -6.103 23.035 1.00 92.88 300 THR A N 1
ATOM 2233 C CA . THR A 1 300 ? -13.615 -5.612 21.744 1.00 92.88 300 THR A CA 1
ATOM 2234 C C . THR A 1 300 ? -15.119 -5.826 21.642 1.00 92.88 300 THR A C 1
ATOM 2236 O O . THR A 1 300 ? -15.646 -6.872 22.013 1.00 92.88 300 THR A O 1
ATOM 2239 N N . VAL A 1 301 ? -15.828 -4.804 21.175 1.00 90.62 301 VAL A N 1
ATOM 2240 C CA . VAL A 1 301 ? -17.274 -4.858 20.999 1.00 90.62 301 VAL A CA 1
ATOM 2241 C C . VAL A 1 301 ? -17.596 -5.543 19.676 1.00 90.62 301 VAL A C 1
ATOM 2243 O O . VAL A 1 301 ? -17.209 -5.062 18.614 1.00 90.62 301 VAL A O 1
ATOM 2246 N N . GLU A 1 302 ? -18.331 -6.647 19.749 1.00 83.25 302 GLU A N 1
ATOM 2247 C CA . GLU A 1 302 ? -18.870 -7.348 18.585 1.00 83.25 302 GLU A CA 1
ATOM 2248 C C . GLU A 1 302 ? -20.257 -6.778 18.242 1.00 83.25 302 GLU A C 1
ATOM 2250 O O . GLU A 1 302 ? -21.181 -6.829 19.059 1.00 83.25 302 GLU A O 1
ATOM 2255 N N . GLU A 1 303 ? -20.404 -6.186 17.054 1.00 71.50 303 GLU A N 1
ATOM 2256 C CA . GLU A 1 303 ? -21.676 -5.633 16.569 1.00 71.50 303 GLU A CA 1
ATOM 2257 C C . GLU A 1 303 ? -22.390 -6.627 15.635 1.00 71.50 303 GLU A C 1
ATOM 2259 O O . GLU A 1 303 ? -21.781 -7.229 14.746 1.00 71.50 303 GLU A O 1
ATOM 2264 N N . GLU A 1 304 ? -23.711 -6.767 15.803 1.00 61.16 304 GLU A N 1
ATOM 2265 C CA . GLU A 1 304 ? -24.586 -7.463 14.850 1.00 61.16 304 GLU A CA 1
ATOM 2266 C C . GLU A 1 304 ? -24.655 -6.653 13.545 1.00 61.16 304 GLU A C 1
ATOM 2268 O O . GLU A 1 304 ? -25.448 -5.722 13.418 1.00 61.16 304 G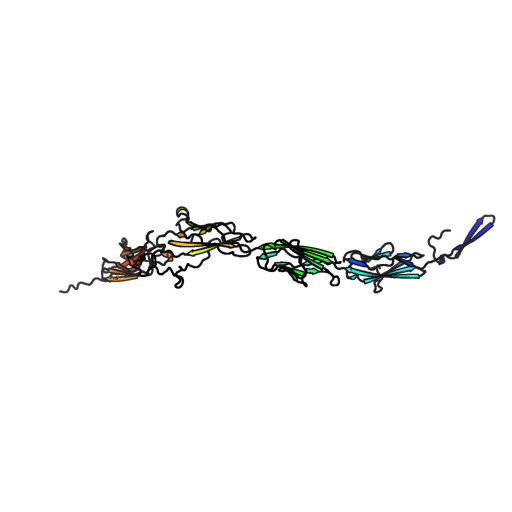LU A O 1
ATOM 2273 N N . GLY A 1 305 ? -23.779 -6.976 12.591 1.00 57.69 305 GLY A N 1
ATOM 2274 C CA . GLY A 1 305 ? -23.657 -6.261 11.313 1.00 57.69 305 GLY A CA 1
ATOM 2275 C C . GLY A 1 305 ? -22.220 -6.035 10.833 1.00 57.69 305 GLY A C 1
ATOM 2276 O O . GLY A 1 305 ? -22.032 -5.600 9.699 1.00 57.69 305 GLY A O 1
ATOM 2277 N N . GLY A 1 306 ? -21.211 -6.366 11.647 1.00 63.78 306 GLY A N 1
ATOM 2278 C CA . GLY A 1 306 ? -19.797 -6.301 11.264 1.00 63.78 306 GLY A CA 1
ATOM 2279 C C . GLY A 1 306 ? -19.052 -5.099 11.848 1.00 63.78 306 GLY A C 1
ATOM 2280 O O . GLY A 1 306 ? -19.401 -4.585 12.904 1.00 63.78 306 GLY A O 1
ATOM 2281 N N . ALA A 1 307 ? -17.965 -4.687 11.193 1.00 75.25 307 ALA A N 1
ATOM 2282 C CA . ALA A 1 307 ? -17.116 -3.599 11.674 1.00 75.25 307 ALA A CA 1
ATOM 2283 C C . ALA A 1 307 ? -17.743 -2.215 11.438 1.00 75.25 307 ALA A C 1
ATOM 2285 O O . ALA A 1 307 ? -18.364 -1.972 10.403 1.00 75.25 307 ALA A O 1
ATOM 2286 N N . VAL A 1 308 ? -17.500 -1.272 12.353 1.00 89.81 308 VAL A N 1
ATOM 2287 C CA . VAL A 1 308 ? -17.915 0.127 12.182 1.00 89.81 308 VAL A CA 1
ATOM 2288 C C . VAL A 1 308 ? -17.141 0.739 11.028 1.00 89.81 308 VAL A C 1
ATOM 2290 O O . VAL A 1 308 ? -15.942 0.961 11.146 1.00 89.81 308 VAL A O 1
ATOM 2293 N N . LEU A 1 309 ? -17.814 1.007 9.915 1.00 92.62 309 LEU A N 1
ATOM 2294 C CA . LEU A 1 309 ? -17.183 1.520 8.702 1.00 92.62 309 LEU A CA 1
ATOM 2295 C C . LEU A 1 309 ? -16.489 2.878 8.915 1.00 92.62 309 LEU A C 1
ATOM 2297 O O . LEU A 1 309 ? -16.861 3.668 9.788 1.00 92.62 309 LEU A O 1
ATOM 2301 N N . GLY A 1 310 ? -15.459 3.143 8.110 1.00 91.12 310 GLY A N 1
ATOM 2302 C CA . GLY A 1 310 ? -14.562 4.292 8.249 1.00 91.12 310 GLY A CA 1
ATOM 2303 C C . GLY A 1 310 ? -15.207 5.666 8.043 1.00 91.12 310 GLY A C 1
ATOM 2304 O O . GLY A 1 310 ? -14.636 6.670 8.466 1.00 91.12 310 GLY A O 1
ATOM 2305 N N . GLU A 1 311 ? -16.400 5.751 7.456 1.00 92.75 311 GLU A N 1
ATOM 2306 C CA . GLU A 1 311 ? -17.203 6.974 7.336 1.00 92.75 311 GLU A CA 1
ATOM 2307 C C . GLU A 1 311 ? -18.046 7.273 8.585 1.00 92.75 311 GLU A C 1
ATOM 2309 O O . GLU A 1 311 ? -18.409 8.428 8.824 1.00 92.75 311 GLU A O 1
ATOM 2314 N N . LYS A 1 312 ? -18.316 6.270 9.432 1.00 93.12 312 LYS A N 1
ATOM 2315 C CA . LYS A 1 312 ? -19.064 6.470 10.678 1.00 93.12 312 LYS A CA 1
ATOM 2316 C C . LYS A 1 312 ? -18.221 7.209 11.717 1.00 93.12 312 LYS A C 1
ATOM 2318 O O . LYS A 1 312 ? -16.998 7.095 11.780 1.00 93.12 312 LYS A O 1
ATOM 2323 N N . ARG A 1 313 ? -18.892 8.006 12.546 1.00 94.69 313 ARG A N 1
ATOM 2324 C CA . ARG A 1 313 ? -18.289 8.788 13.647 1.00 94.69 313 ARG A CA 1
ATOM 2325 C C . ARG A 1 313 ? -18.923 8.476 14.997 1.00 94.69 313 ARG A C 1
ATOM 2327 O O . ARG A 1 313 ? -18.669 9.162 15.984 1.00 94.69 313 ARG A O 1
ATOM 2334 N N . TRP A 1 314 ? -19.803 7.483 15.001 1.00 94.56 314 TRP A N 1
ATOM 2335 C CA . TRP A 1 314 ? -20.558 7.065 16.159 1.00 94.56 314 TRP A CA 1
ATOM 2336 C C . TRP A 1 314 ? -21.059 5.626 16.002 1.00 94.56 314 TRP A C 1
ATOM 2338 O O . TRP A 1 314 ? -21.155 5.109 14.886 1.00 94.56 314 TRP A O 1
ATOM 2348 N N . ILE A 1 315 ? -21.394 4.999 17.128 1.00 92.56 315 ILE A N 1
ATOM 2349 C CA . ILE A 1 315 ? -22.075 3.702 17.215 1.00 92.56 315 ILE A CA 1
ATOM 2350 C C . ILE A 1 315 ? -23.005 3.691 18.431 1.00 92.56 315 ILE A C 1
ATOM 2352 O O . ILE A 1 315 ? -22.697 4.279 19.467 1.00 92.56 315 ILE A O 1
ATOM 2356 N N . VAL A 1 316 ? -24.128 2.978 18.324 1.00 90.56 316 VAL A N 1
ATOM 2357 C CA . VAL A 1 316 ? -25.022 2.708 19.454 1.00 90.56 316 VAL A CA 1
ATOM 2358 C C . VAL A 1 316 ? -24.837 1.279 19.944 1.00 90.56 316 VAL A C 1
ATOM 2360 O O . VAL A 1 316 ? -25.196 0.325 19.258 1.00 90.56 316 VAL A O 1
ATOM 2363 N N . LEU A 1 317 ? -24.336 1.134 21.168 1.00 89.69 317 LEU A N 1
ATOM 2364 C CA . LEU A 1 317 ? -24.209 -0.158 21.831 1.00 89.69 317 LEU A CA 1
ATOM 2365 C C . LEU A 1 317 ? -25.495 -0.508 22.571 1.00 89.69 317 LEU A C 1
ATOM 2367 O O . LEU A 1 317 ? -26.008 0.305 23.340 1.00 89.69 317 LEU A O 1
ATOM 2371 N N . LYS A 1 318 ? -25.998 -1.725 22.339 1.00 84.00 318 LYS A N 1
ATOM 2372 C CA . LYS A 1 318 ? -27.298 -2.193 22.854 1.00 84.00 318 LYS A CA 1
ATOM 2373 C C . LYS A 1 318 ? -27.200 -3.219 23.982 1.00 84.00 318 LYS A C 1
ATOM 2375 O O . LYS A 1 318 ? -28.035 -3.241 24.878 1.00 84.00 318 LYS A O 1
ATOM 2380 N N . LYS A 1 319 ? -26.177 -4.073 23.940 1.00 82.38 319 LYS A N 1
ATOM 2381 C CA . LYS A 1 319 ? -26.010 -5.227 24.836 1.00 82.38 319 LYS A CA 1
ATOM 2382 C C . LYS A 1 319 ? -25.079 -4.891 26.006 1.00 82.38 319 LYS A C 1
ATOM 2384 O O . LYS A 1 319 ? -23.996 -5.456 26.125 1.00 82.38 319 LYS A O 1
ATOM 2389 N N . LEU A 1 320 ? -25.474 -3.924 26.833 1.00 86.31 320 LEU A N 1
ATOM 2390 C CA . LEU A 1 320 ? -24.733 -3.527 28.037 1.00 86.31 320 LEU A CA 1
ATOM 2391 C C . LEU A 1 320 ? -25.501 -3.915 29.309 1.00 86.31 320 LEU A C 1
ATOM 2393 O O . LEU A 1 320 ? -26.735 -3.951 29.306 1.00 86.31 320 LEU A O 1
ATOM 2397 N N . ARG A 1 321 ? -24.778 -4.210 30.399 1.00 84.75 321 ARG A N 1
ATOM 2398 C CA . ARG A 1 321 ? -25.387 -4.635 31.669 1.00 84.75 321 ARG A CA 1
ATOM 2399 C C . ARG A 1 321 ? -26.020 -3.453 32.402 1.00 84.75 321 ARG A C 1
ATOM 2401 O O . ARG A 1 321 ? -25.415 -2.389 32.519 1.00 84.75 321 ARG A O 1
ATOM 2408 N N . ALA A 1 322 ? -27.235 -3.644 32.915 1.00 84.75 322 ALA A N 1
ATOM 2409 C CA . ALA A 1 322 ? -27.861 -2.659 33.795 1.00 84.75 322 ALA A CA 1
ATOM 2410 C C . ALA A 1 322 ? -27.041 -2.499 35.084 1.00 84.75 322 ALA A C 1
ATOM 2412 O O . ALA A 1 322 ? -26.368 -3.431 35.515 1.00 84.75 322 ALA A O 1
ATOM 2413 N N . ALA A 1 323 ? -27.095 -1.305 35.676 1.00 83.12 323 ALA A N 1
ATOM 2414 C CA . ALA A 1 323 ? -26.331 -0.916 36.866 1.00 83.12 323 ALA A CA 1
ATOM 2415 C C . ALA A 1 323 ? -24.793 -0.994 36.769 1.00 83.12 323 ALA A C 1
ATOM 2417 O O . ALA A 1 323 ? -24.122 -0.683 37.748 1.00 83.12 323 ALA A O 1
ATOM 2418 N N . ALA A 1 324 ? -24.221 -1.344 35.615 1.00 84.50 324 ALA A N 1
ATOM 2419 C CA . ALA A 1 324 ? -22.776 -1.345 35.415 1.00 84.50 324 ALA A CA 1
ATOM 2420 C C . ALA A 1 324 ? -22.268 0.022 34.925 1.00 84.50 324 ALA A C 1
ATOM 2422 O O . ALA A 1 324 ? -22.986 0.780 34.256 1.00 84.50 324 ALA A O 1
ATOM 2423 N N . ALA A 1 325 ? -21.010 0.334 35.246 1.00 87.62 325 ALA A N 1
ATOM 2424 C CA . ALA A 1 325 ? -20.301 1.488 34.705 1.00 87.62 325 ALA A CA 1
ATOM 2425 C C . ALA A 1 325 ? -19.289 1.062 33.642 1.00 87.62 325 ALA A C 1
ATOM 2427 O O . ALA A 1 325 ? -18.543 0.103 33.824 1.00 87.62 325 ALA A O 1
ATOM 2428 N N . TYR A 1 326 ? -19.243 1.807 32.541 1.00 91.06 326 TYR A N 1
ATOM 2429 C CA . TYR A 1 326 ? -18.386 1.509 31.399 1.00 91.06 326 TYR A CA 1
ATOM 2430 C C . TYR A 1 326 ? -17.491 2.685 31.027 1.00 91.06 326 TYR A C 1
ATOM 2432 O O . TYR A 1 326 ? -17.880 3.850 31.142 1.00 91.06 326 TYR A O 1
ATOM 2440 N N . GLN A 1 327 ? -16.316 2.354 30.500 1.00 95.19 327 GLN A N 1
ATOM 2441 C CA . GLN A 1 327 ? -15.489 3.240 29.687 1.00 95.19 327 GLN A CA 1
ATOM 2442 C C . GLN A 1 327 ? -15.255 2.602 28.322 1.00 95.19 327 GLN A C 1
ATOM 2444 O O . GLN A 1 327 ? -15.205 1.375 28.196 1.00 95.19 327 GLN A O 1
ATOM 2449 N N . PHE A 1 328 ? -15.082 3.446 27.311 1.00 95.81 328 PHE A N 1
ATOM 2450 C CA . PHE A 1 328 ? -14.868 3.024 25.933 1.00 95.81 328 PHE A CA 1
ATOM 2451 C C . PHE A 1 328 ? -13.604 3.651 25.371 1.00 95.81 328 PHE A C 1
ATOM 2453 O O . PHE A 1 328 ? -13.231 4.754 25.759 1.00 95.81 328 PHE A O 1
ATOM 2460 N N . ARG A 1 329 ? -12.966 2.974 24.427 1.00 97.25 329 ARG A N 1
ATOM 2461 C CA . ARG A 1 329 ? -11.916 3.557 23.591 1.00 97.25 329 ARG A CA 1
ATOM 2462 C C . ARG A 1 329 ? -12.089 3.088 22.159 1.00 97.25 329 ARG A C 1
ATOM 2464 O O . ARG A 1 329 ? -12.697 2.043 21.919 1.00 97.25 329 ARG A O 1
ATOM 2471 N N . VAL A 1 330 ? -11.589 3.882 21.225 1.00 97.31 330 VAL A N 1
ATOM 2472 C CA . VAL A 1 330 ? -11.764 3.646 19.793 1.00 97.31 330 VAL A CA 1
ATOM 2473 C C . VAL A 1 330 ? -10.397 3.628 19.128 1.00 97.31 330 VAL A C 1
ATOM 2475 O O . VAL A 1 330 ? -9.591 4.518 19.385 1.00 97.31 330 VAL A O 1
ATOM 2478 N N . SER A 1 331 ? -10.152 2.652 18.264 1.00 97.31 331 SER A N 1
ATOM 2479 C CA . SER A 1 331 ? -8.999 2.601 17.361 1.00 97.31 331 SER A CA 1
ATOM 2480 C C . SER A 1 331 ? -9.480 2.778 15.923 1.00 97.31 331 SER A C 1
ATOM 2482 O O . SER A 1 331 ? -10.570 2.324 15.567 1.00 97.31 331 SER A O 1
ATOM 2484 N N . ALA A 1 332 ? -8.679 3.419 15.077 1.00 97.69 332 ALA A N 1
ATOM 2485 C CA . ALA A 1 332 ? -8.933 3.506 13.641 1.00 97.69 332 ALA A CA 1
ATOM 2486 C C . ALA A 1 332 ? -8.091 2.471 12.884 1.00 97.69 332 ALA A C 1
ATOM 2488 O O . ALA A 1 332 ? -6.973 2.163 13.287 1.00 97.69 332 ALA A O 1
ATOM 2489 N N . VAL A 1 333 ? -8.616 1.945 11.779 1.00 96.81 333 VAL A N 1
ATOM 2490 C CA . VAL A 1 333 ? -7.947 0.939 10.943 1.00 96.81 333 VAL A CA 1
ATOM 2491 C C . VAL A 1 333 ? -7.870 1.447 9.512 1.00 96.81 333 VAL A C 1
ATOM 2493 O O . VAL A 1 333 ? -8.878 1.898 8.974 1.00 96.81 333 VAL A O 1
ATOM 2496 N N . ASN A 1 334 ? -6.703 1.355 8.879 1.00 96.56 334 ASN A N 1
ATOM 2497 C CA . ASN A 1 334 ? -6.526 1.614 7.446 1.00 96.56 334 ASN A CA 1
ATOM 2498 C C . ASN A 1 334 ? -5.957 0.366 6.743 1.00 96.56 334 ASN A C 1
ATOM 2500 O O . ASN A 1 334 ? -5.994 -0.736 7.287 1.00 96.56 334 ASN A O 1
ATOM 2504 N N . SER A 1 335 ? -5.438 0.510 5.520 1.00 94.50 335 SER A N 1
ATOM 2505 C CA . SER A 1 335 ? -4.851 -0.619 4.781 1.00 94.50 335 SER A CA 1
ATOM 2506 C C . SER A 1 335 ? -3.557 -1.172 5.393 1.00 94.50 335 SER A C 1
ATOM 2508 O O . SER A 1 335 ? -3.084 -2.206 4.939 1.00 94.50 335 SER A O 1
ATOM 2510 N N . VAL A 1 336 ? -2.925 -0.440 6.316 1.00 94.69 336 VAL A N 1
ATOM 2511 C CA . VAL A 1 336 ? -1.708 -0.861 7.024 1.00 94.69 336 VAL A CA 1
ATOM 2512 C C . VAL A 1 336 ? -2.078 -1.735 8.218 1.00 94.69 336 VAL A C 1
ATOM 2514 O O . VAL A 1 336 ? -1.484 -2.789 8.415 1.00 94.69 336 VAL A O 1
ATOM 2517 N N . GLY A 1 337 ? -3.072 -1.311 8.998 1.00 95.06 337 GLY A N 1
ATOM 2518 C CA . GLY A 1 337 ? -3.514 -2.033 10.185 1.00 95.06 337 GLY A CA 1
ATOM 2519 C C . GLY A 1 337 ? -4.303 -1.157 11.152 1.00 95.06 337 GLY A C 1
ATOM 2520 O O . GLY A 1 337 ? -4.739 -0.056 10.805 1.00 95.06 337 GLY A O 1
ATOM 2521 N N . GLU A 1 338 ? -4.503 -1.676 12.362 1.00 96.25 338 GLU A N 1
ATOM 2522 C CA . GLU A 1 338 ? -5.137 -0.962 13.472 1.00 96.25 338 GLU A CA 1
ATOM 2523 C C . GLU A 1 338 ? -4.128 -0.045 14.168 1.00 96.25 338 GLU A C 1
ATOM 2525 O O . GLU A 1 338 ? -3.049 -0.478 14.570 1.00 96.25 338 GLU A O 1
ATOM 2530 N N . GLY A 1 339 ? -4.479 1.235 14.278 1.00 96.56 339 GLY A N 1
ATOM 2531 C CA . GLY A 1 339 ? -3.700 2.230 15.000 1.00 96.56 339 GLY A CA 1
ATOM 2532 C C . GLY A 1 339 ? -3.875 2.152 16.513 1.00 96.56 339 GLY A C 1
ATOM 2533 O O . GLY A 1 339 ? -4.666 1.369 17.037 1.00 96.56 339 GLY A O 1
ATOM 2534 N N . SER A 1 340 ? -3.148 3.008 17.228 1.00 96.75 340 SER A N 1
ATOM 2535 C CA . SER A 1 340 ? -3.245 3.080 18.687 1.00 96.75 340 SER A CA 1
ATOM 2536 C C . SER A 1 340 ? -4.665 3.451 19.138 1.00 96.75 340 SER A C 1
ATOM 2538 O O . SER A 1 340 ? -5.314 4.294 18.508 1.00 96.75 340 SER A O 1
ATOM 2540 N N . PRO A 1 341 ? -5.153 2.874 20.249 1.00 97.50 341 PRO A N 1
ATOM 2541 C CA . PRO A 1 341 ? -6.463 3.215 20.772 1.00 97.50 341 PRO A CA 1
ATOM 2542 C C . PRO A 1 341 ? -6.477 4.633 21.354 1.00 97.50 341 PRO A C 1
ATOM 2544 O O . PRO A 1 341 ? -5.472 5.127 21.868 1.00 97.50 341 PRO A O 1
ATOM 2547 N N . SER A 1 342 ? -7.645 5.272 21.324 1.00 98.12 342 SER A N 1
ATOM 2548 C CA . SER A 1 342 ? -7.888 6.556 21.983 1.00 98.12 342 SER A CA 1
ATOM 2549 C C . SER A 1 342 ? -7.674 6.493 23.496 1.00 98.12 342 SER A C 1
ATOM 2551 O O . SER A 1 342 ? -7.776 5.432 24.124 1.00 98.12 342 SER A O 1
ATOM 2553 N N . SER A 1 343 ? -7.523 7.667 24.113 1.00 96.81 343 SER A N 1
ATOM 2554 C CA . SER A 1 343 ? -7.787 7.809 25.546 1.00 96.81 343 SER A CA 1
ATOM 2555 C C . SER A 1 343 ? -9.203 7.303 25.881 1.00 96.81 343 SER A C 1
ATOM 2557 O O . SER A 1 343 ? -10.103 7.408 25.034 1.00 96.81 343 SER A O 1
ATOM 2559 N N . PRO A 1 344 ? -9.427 6.754 27.090 1.00 96.44 344 PRO A N 1
ATOM 2560 C CA . PRO A 1 344 ? -10.751 6.314 27.512 1.00 96.44 344 PRO A CA 1
ATOM 2561 C C . PRO A 1 344 ? -11.774 7.456 27.477 1.00 96.44 344 PRO A C 1
ATOM 2563 O O . PRO A 1 344 ? -11.458 8.602 27.796 1.00 96.44 344 PRO A O 1
ATOM 2566 N N . SER A 1 345 ? -13.014 7.129 27.129 1.00 97.19 345 SER A N 1
ATOM 2567 C CA . SER A 1 345 ? -14.157 8.032 27.217 1.00 97.19 345 SER A CA 1
ATOM 2568 C C . SER A 1 345 ? -14.449 8.431 28.665 1.00 97.19 345 SER A C 1
ATOM 2570 O O . SER A 1 345 ? -13.971 7.810 29.617 1.00 97.19 345 SER A O 1
ATOM 2572 N N . ASN A 1 346 ? -15.360 9.391 28.845 1.00 94.50 346 ASN A N 1
ATOM 2573 C CA . ASN A 1 346 ? -16.017 9.577 30.137 1.00 94.50 346 ASN A CA 1
ATOM 2574 C C . ASN A 1 346 ? -16.658 8.262 30.619 1.00 94.50 346 ASN A C 1
ATOM 2576 O O . ASN A 1 346 ? -17.198 7.498 29.811 1.00 94.50 346 ASN A O 1
ATOM 2580 N N . THR A 1 347 ? -16.627 8.026 31.932 1.00 92.62 347 THR A N 1
ATOM 2581 C CA . THR A 1 347 ? -17.342 6.905 32.549 1.00 92.62 347 THR A CA 1
ATOM 2582 C C . THR A 1 347 ? -18.846 7.119 32.402 1.00 92.62 347 THR A C 1
ATOM 2584 O O . THR A 1 347 ? -19.351 8.221 32.635 1.00 92.62 347 THR A O 1
ATOM 2587 N N . ILE A 1 348 ? -19.568 6.071 32.012 1.00 90.94 348 ILE A N 1
ATOM 2588 C CA . ILE A 1 348 ? -21.025 6.091 31.907 1.00 90.94 348 ILE A CA 1
ATOM 2589 C C . ILE A 1 348 ? -21.622 4.967 32.752 1.00 90.94 348 ILE A C 1
ATOM 2591 O O . ILE A 1 348 ? -21.341 3.794 32.528 1.00 90.94 348 ILE A O 1
ATOM 2595 N N . THR A 1 349 ? -22.450 5.331 33.730 1.00 88.31 349 THR A N 1
ATOM 2596 C CA . THR A 1 349 ? -23.194 4.372 34.557 1.00 88.31 349 THR A CA 1
ATOM 2597 C C . THR A 1 349 ? -24.584 4.172 33.977 1.00 88.31 349 THR A C 1
ATOM 2599 O O . THR A 1 349 ? -25.316 5.143 33.730 1.00 88.31 349 THR A O 1
ATOM 2602 N N . LEU A 1 350 ? -24.949 2.916 33.745 1.00 86.75 350 LEU A N 1
ATOM 2603 C CA . LEU A 1 350 ? -26.266 2.547 33.246 1.00 86.75 350 LEU A CA 1
ATOM 2604 C C . LEU A 1 350 ? -27.304 2.509 34.371 1.00 86.75 350 LEU A C 1
ATOM 2606 O O . LEU A 1 350 ? -26.958 2.249 35.524 1.00 86.75 350 LEU A O 1
ATOM 2610 N N . PRO A 1 351 ? -28.579 2.811 34.067 1.00 85.00 351 PRO A N 1
ATOM 2611 C CA . PRO A 1 351 ? -29.635 2.740 35.065 1.00 85.00 351 PRO A CA 1
ATOM 2612 C C . PRO A 1 351 ? -29.778 1.314 35.610 1.00 85.00 351 PRO A C 1
ATOM 2614 O O . PRO A 1 351 ? -29.508 0.334 34.914 1.00 85.00 351 PRO A O 1
ATOM 2617 N N . GLN A 1 352 ? -30.218 1.216 36.863 1.00 86.38 352 GLN A N 1
ATOM 2618 C CA . GLN A 1 352 ? -30.673 -0.054 37.422 1.00 86.38 352 GLN A CA 1
ATOM 2619 C C . GLN A 1 352 ? -31.970 -0.490 36.729 1.00 86.38 352 GLN A C 1
ATOM 2621 O O . GLN A 1 352 ? -32.753 0.353 36.278 1.00 86.38 352 GLN A O 1
ATOM 2626 N N . GLU A 1 353 ? -32.221 -1.791 36.727 1.00 87.00 353 GLU A N 1
ATOM 2627 C CA . GLU A 1 353 ? -33.470 -2.424 36.299 1.00 87.00 353 GLU A CA 1
ATOM 2628 C C . GLU A 1 353 ? -33.857 -3.517 37.300 1.00 87.00 353 GLU A C 1
ATOM 2630 O O . GLU A 1 353 ? -32.986 -3.959 38.045 1.00 87.00 353 GLU A O 1
ATOM 2635 N N . PRO A 1 354 ? -35.118 -3.985 37.345 1.00 90.25 354 PRO A N 1
ATOM 2636 C CA . PRO A 1 354 ? -35.476 -5.128 38.180 1.00 90.25 354 PRO A CA 1
ATOM 2637 C C . PRO A 1 354 ? -34.572 -6.345 37.900 1.00 90.25 354 PRO A C 1
ATOM 2639 O O . PRO A 1 354 ? -34.130 -6.529 36.754 1.00 90.25 354 PRO A O 1
ATOM 2642 N N . PRO A 1 355 ? -34.292 -7.189 38.910 1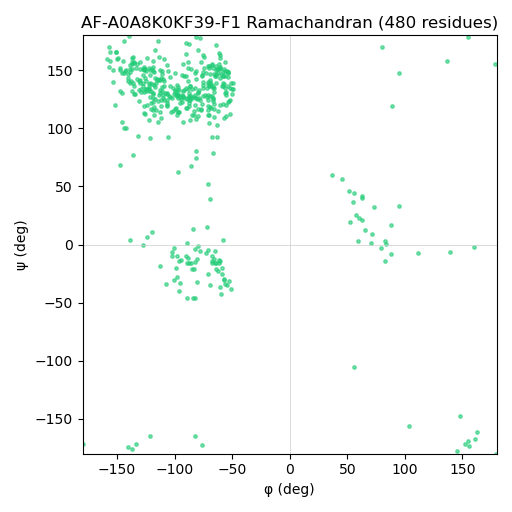.00 92.56 355 PRO A N 1
ATOM 2643 C CA . PRO A 1 355 ? -33.507 -8.399 38.703 1.00 92.56 355 PRO A CA 1
ATOM 2644 C C . PRO A 1 355 ? -34.132 -9.272 37.608 1.00 92.56 355 PRO A C 1
ATOM 2646 O O . PRO A 1 355 ? -35.326 -9.567 37.631 1.00 92.56 355 PRO A O 1
ATOM 2649 N N . SER A 1 356 ? -33.328 -9.669 36.625 1.00 91.62 356 SER A N 1
ATOM 2650 C CA . SER A 1 356 ? -33.807 -10.437 35.464 1.00 91.62 356 SER A CA 1
ATOM 2651 C C . SER A 1 356 ? -33.811 -11.947 35.690 1.00 91.62 356 SER A C 1
ATOM 2653 O O . SER A 1 356 ? -34.463 -12.667 34.942 1.00 91.62 356 SER A O 1
ATOM 2655 N N . GLY A 1 357 ? -33.109 -12.424 36.719 1.00 91.62 357 GLY A N 1
ATOM 2656 C CA . GLY A 1 357 ? -33.028 -13.834 37.092 1.00 91.62 357 GLY A CA 1
ATOM 2657 C C . GLY A 1 357 ? -33.501 -14.071 38.529 1.00 91.62 357 GLY A C 1
ATOM 2658 O O . GLY A 1 357 ? -33.400 -13.164 39.365 1.00 91.62 357 GLY A O 1
ATOM 2659 N N . PRO A 1 358 ? -34.027 -15.269 38.832 1.00 94.88 358 PRO A N 1
ATOM 2660 C CA . PRO A 1 358 ? -34.467 -15.613 40.174 1.00 94.88 358 PRO A CA 1
ATOM 2661 C C . PRO A 1 358 ? -33.279 -15.903 41.111 1.00 94.88 358 PRO A C 1
ATOM 2663 O O . PRO A 1 358 ? -32.168 -16.179 40.652 1.00 94.88 358 PRO A O 1
ATOM 2666 N N . PRO A 1 359 ? -33.499 -15.884 42.438 1.00 95.12 359 PRO A N 1
ATOM 2667 C CA . PRO A 1 359 ? -32.566 -16.466 43.399 1.00 95.12 359 PRO A CA 1
ATOM 2668 C C . PRO A 1 359 ? -32.297 -17.946 43.090 1.00 95.12 359 PRO A C 1
ATOM 2670 O O . PRO A 1 359 ? -33.191 -18.670 42.646 1.00 95.12 359 PRO A O 1
ATOM 2673 N N . LEU A 1 360 ? -31.066 -18.393 43.330 1.00 94.38 360 LEU A N 1
ATOM 2674 C CA . LEU A 1 360 ? -30.596 -19.725 42.950 1.00 94.38 360 LEU A CA 1
ATOM 2675 C C . LEU A 1 360 ? -30.770 -20.729 44.095 1.00 94.38 360 LEU A C 1
ATOM 2677 O O . LEU A 1 360 ? -30.607 -20.388 45.265 1.00 94.38 360 LEU A O 1
ATOM 2681 N N . GLY A 1 361 ? -31.058 -21.989 43.758 1.00 93.38 361 GLY A N 1
ATOM 2682 C CA . GLY A 1 361 ? -31.043 -23.097 44.720 1.00 93.38 361 GLY A CA 1
ATOM 2683 C C . GLY A 1 361 ? -32.055 -22.968 45.863 1.00 93.38 361 GLY A C 1
ATOM 2684 O O . GLY A 1 361 ? -31.704 -23.256 47.005 1.00 93.38 361 GLY A O 1
ATOM 2685 N N . LEU A 1 362 ? -33.287 -22.523 45.577 1.00 95.88 362 LEU A N 1
ATOM 2686 C CA . LEU A 1 362 ? -34.359 -22.503 46.576 1.00 95.88 362 LEU A CA 1
ATOM 2687 C C . LEU A 1 362 ? -34.598 -23.920 47.109 1.00 95.88 362 LEU A C 1
ATOM 2689 O O . LEU A 1 362 ? -34.969 -24.826 46.366 1.00 95.88 362 LEU A O 1
ATOM 2693 N N . VAL A 1 363 ? -34.435 -24.090 48.415 1.00 95.19 363 VAL A N 1
ATOM 2694 C CA . VAL A 1 363 ? -34.745 -25.327 49.133 1.00 95.19 363 VAL A CA 1
ATOM 2695 C C . VAL A 1 363 ? -35.497 -24.999 50.413 1.00 95.19 363 VAL A C 1
ATOM 2697 O O . VAL A 1 363 ? -35.385 -23.897 50.952 1.00 95.19 363 VAL A O 1
ATOM 2700 N N . GLY A 1 364 ? -36.259 -25.954 50.936 1.00 94.12 364 GLY A N 1
ATOM 2701 C CA . GLY A 1 364 ? -36.893 -25.780 52.232 1.00 94.12 364 GLY A CA 1
ATOM 2702 C C . GLY A 1 364 ? -37.225 -27.088 52.923 1.00 94.12 364 GLY A C 1
ATOM 2703 O O . GLY A 1 364 ? -37.329 -28.141 52.300 1.00 94.12 364 GLY A O 1
ATOM 2704 N N . SER A 1 365 ? -37.358 -27.008 54.242 1.00 94.19 365 SER A N 1
ATOM 2705 C CA . SER A 1 365 ? -37.659 -28.148 55.104 1.00 94.19 365 SER A CA 1
ATOM 2706 C C . SER A 1 365 ? -38.642 -27.739 56.202 1.00 94.19 365 SER A C 1
ATOM 2708 O O . SER A 1 365 ? -38.625 -26.589 56.658 1.00 94.19 365 SER A O 1
ATOM 2710 N N . PRO A 1 366 ? -39.537 -28.642 56.634 1.00 93.94 366 PRO A N 1
ATOM 2711 C CA . PRO A 1 366 ? -40.467 -28.321 57.698 1.00 93.94 366 PRO A CA 1
ATOM 2712 C C . PRO A 1 366 ? -39.747 -28.322 59.045 1.00 93.94 366 PRO A C 1
ATOM 2714 O O . PRO A 1 366 ? -39.077 -29.287 59.424 1.00 93.94 366 PRO A O 1
ATOM 2717 N N . ARG A 1 367 ? -39.908 -27.234 59.796 1.00 93.44 367 ARG A N 1
ATOM 2718 C CA . ARG A 1 367 ? -39.299 -27.080 61.119 1.00 93.44 367 ARG A CA 1
ATOM 2719 C C . ARG A 1 367 ? -40.228 -27.629 62.199 1.00 93.44 367 ARG A C 1
ATOM 2721 O O . ARG A 1 367 ? -39.795 -28.446 63.016 1.00 93.44 367 ARG A O 1
ATOM 2728 N N . SER A 1 368 ? -41.509 -27.279 62.118 1.00 92.12 368 SER A N 1
ATOM 2729 C CA . SER A 1 368 ? -42.580 -27.700 63.029 1.00 92.12 368 SER A CA 1
ATOM 2730 C C . SER A 1 368 ? -43.874 -28.005 62.242 1.00 92.12 368 SER A C 1
ATOM 2732 O O . SER A 1 368 ? -43.882 -27.885 61.010 1.00 92.12 368 SER A O 1
ATOM 2734 N N . PRO A 1 369 ? -44.970 -28.417 62.906 1.00 93.56 369 PRO A N 1
ATOM 2735 C CA . PRO A 1 369 ? -46.268 -28.594 62.253 1.00 93.56 369 PRO A CA 1
ATOM 2736 C C . PRO A 1 369 ? -46.816 -27.321 61.589 1.00 93.56 369 PRO A C 1
ATOM 2738 O O . PRO A 1 369 ? -47.559 -27.416 60.621 1.00 93.56 369 PRO A O 1
ATOM 2741 N N . SER A 1 370 ? -46.414 -26.131 62.046 1.00 92.88 370 SER A N 1
ATOM 2742 C CA . SER A 1 370 ? -46.894 -24.840 61.529 1.00 92.88 370 SER A CA 1
ATOM 2743 C C . SER A 1 370 ? -45.789 -23.949 60.951 1.00 92.88 370 SER A C 1
ATOM 2745 O O . SER A 1 370 ? -46.036 -22.779 60.655 1.00 92.88 370 SER A O 1
ATOM 2747 N N . GLU A 1 371 ? -44.573 -24.475 60.760 1.00 95.06 371 GLU A N 1
ATOM 2748 C CA . GLU A 1 371 ? -43.428 -23.686 60.297 1.00 95.06 371 GLU A CA 1
ATOM 2749 C C . GLU A 1 371 ? -42.564 -24.412 59.258 1.00 95.06 371 GLU A C 1
ATOM 2751 O O . GLU A 1 371 ? -42.219 -25.589 59.406 1.00 95.06 371 GLU A O 1
ATOM 2756 N N . ILE A 1 372 ? -42.125 -23.670 58.240 1.00 95.19 372 ILE A N 1
ATOM 2757 C CA . ILE A 1 372 ? -41.185 -24.116 57.202 1.00 95.19 372 ILE A CA 1
ATOM 2758 C C . ILE A 1 372 ? -40.005 -23.147 57.157 1.00 95.19 372 ILE A C 1
ATOM 2760 O O . ILE A 1 372 ? -40.200 -21.934 57.122 1.00 95.19 372 ILE A O 1
ATOM 2764 N N . ILE A 1 373 ? -38.780 -23.671 57.109 1.00 94.88 373 ILE A N 1
ATOM 2765 C CA . ILE A 1 373 ? -37.585 -22.870 56.826 1.00 94.88 373 ILE A CA 1
ATOM 2766 C C . ILE A 1 373 ? -37.191 -23.028 55.359 1.00 94.88 373 ILE A C 1
ATOM 2768 O O . ILE A 1 373 ? -37.135 -24.146 54.846 1.00 94.88 373 ILE A O 1
ATOM 2772 N N . VAL A 1 374 ? -36.909 -21.910 54.695 1.00 96.06 374 VAL A N 1
ATOM 2773 C CA . VAL A 1 374 ? -36.424 -21.858 53.309 1.00 96.06 374 VAL A CA 1
ATOM 2774 C C . VAL A 1 374 ? -35.042 -21.218 53.238 1.00 96.06 374 VAL A C 1
ATOM 2776 O O . VAL A 1 374 ? -34.719 -20.355 54.056 1.00 96.06 374 VAL A O 1
ATOM 2779 N N . GLN A 1 375 ? -34.228 -21.655 52.279 1.00 95.38 375 GLN A N 1
ATOM 2780 C CA . GLN A 1 375 ? -32.863 -21.182 52.034 1.00 95.38 375 GLN A CA 1
ATOM 2781 C C . GLN A 1 375 ? -32.609 -21.030 50.530 1.00 95.38 375 GLN A C 1
ATOM 2783 O O . GLN A 1 375 ? -33.195 -21.763 49.733 1.00 95.38 375 GLN A O 1
ATOM 2788 N N . TRP A 1 376 ? -31.761 -20.074 50.149 1.00 94.88 376 TRP A N 1
ATOM 2789 C CA . TRP A 1 376 ? -31.418 -19.775 48.754 1.00 94.88 376 TRP A CA 1
ATOM 2790 C C . TRP A 1 376 ? -30.057 -19.073 48.648 1.00 94.88 376 TRP A C 1
ATOM 2792 O O . TRP A 1 376 ? -29.485 -18.615 49.639 1.00 94.88 376 TRP A O 1
ATOM 2802 N N . GLN A 1 377 ? -29.559 -18.945 47.422 1.00 92.69 377 GLN A N 1
ATOM 2803 C CA . GLN A 1 377 ? -28.456 -18.062 47.059 1.00 92.69 377 GLN A CA 1
ATOM 2804 C C . GLN A 1 377 ? -28.977 -16.851 46.268 1.00 92.69 377 GLN A C 1
ATOM 2806 O O . GLN A 1 377 ? -30.029 -16.942 45.626 1.00 92.69 377 GLN A O 1
ATOM 2811 N N . PRO A 1 378 ? -28.269 -15.707 46.290 1.00 90.75 378 PRO A N 1
ATOM 2812 C CA . PRO A 1 378 ? -28.624 -14.557 45.463 1.00 90.75 378 PRO A CA 1
ATOM 2813 C C . PRO A 1 378 ? -28.693 -14.917 43.968 1.00 90.75 378 PRO A C 1
ATOM 2815 O O . PRO A 1 378 ? -28.044 -15.876 43.543 1.00 90.75 378 PRO A O 1
ATOM 2818 N N . PRO A 1 379 ? -29.427 -14.143 43.147 1.00 92.12 379 PRO A N 1
ATOM 2819 C CA . PRO A 1 379 ? -29.306 -14.231 41.697 1.00 92.12 379 PRO A CA 1
ATOM 2820 C C . PRO A 1 379 ? -27.847 -14.054 41.256 1.00 92.12 379 PRO A C 1
ATOM 2822 O O . PRO A 1 379 ? -27.083 -13.309 41.891 1.00 92.12 379 PRO A O 1
ATOM 2825 N N . ALA A 1 380 ? -27.478 -14.699 40.147 1.00 88.62 380 ALA A N 1
ATOM 2826 C CA . ALA A 1 380 ? -26.175 -14.484 39.519 1.00 88.62 380 ALA A CA 1
ATOM 2827 C C . ALA A 1 380 ? -25.973 -12.993 39.189 1.00 88.62 380 ALA A C 1
ATOM 2829 O O . ALA A 1 380 ? -26.941 -12.262 38.961 1.00 88.62 380 ALA A O 1
ATOM 2830 N N . GLU A 1 381 ? -24.731 -12.518 39.214 1.00 82.62 381 GLU A N 1
ATOM 2831 C CA . GLU A 1 381 ? -24.401 -11.085 39.180 1.00 82.62 381 GLU A CA 1
ATOM 2832 C C . GLU A 1 381 ? -24.907 -10.367 37.940 1.00 82.62 381 GLU A C 1
ATOM 2834 O O . GLU A 1 381 ? -25.507 -9.295 38.027 1.00 82.62 381 GLU A O 1
ATOM 2839 N N . GLU A 1 382 ? -24.754 -11.009 36.790 1.00 81.44 382 GLU A N 1
ATOM 2840 C CA . GLU A 1 382 ? -25.266 -10.584 35.497 1.00 81.44 382 GLU A CA 1
ATOM 2841 C C . GLU A 1 382 ? -26.792 -10.416 35.470 1.00 81.44 382 GLU A C 1
ATOM 2843 O O . GLU A 1 382 ? -27.312 -9.689 34.624 1.00 81.44 382 GLU A O 1
ATOM 2848 N N . HIS A 1 383 ? -27.502 -11.034 36.416 1.00 87.31 383 HIS A N 1
ATOM 2849 C CA . HIS A 1 383 ? -28.952 -10.987 36.532 1.00 87.31 383 HIS A CA 1
ATOM 2850 C C . HIS A 1 383 ? -29.465 -10.040 37.623 1.00 87.31 383 HIS A C 1
ATOM 2852 O O . HIS A 1 383 ? -30.669 -9.767 37.648 1.00 87.31 383 HIS A O 1
ATOM 2858 N N . ARG A 1 384 ? -28.600 -9.502 38.496 1.00 87.19 384 ARG A N 1
ATOM 2859 C CA . ARG A 1 384 ? -29.015 -8.626 39.612 1.00 87.19 384 ARG A CA 1
ATOM 2860 C C . ARG A 1 384 ? -29.536 -7.267 39.138 1.00 87.19 384 ARG A C 1
ATOM 2862 O O . ARG A 1 384 ? -30.464 -6.732 39.741 1.00 87.19 384 ARG A O 1
ATOM 2869 N N . ASN A 1 385 ? -28.967 -6.727 38.054 1.00 87.25 385 ASN A N 1
ATOM 2870 C CA . ASN A 1 385 ? -29.338 -5.441 37.435 1.00 87.25 385 ASN A CA 1
ATOM 2871 C C . ASN A 1 385 ? -29.368 -4.226 38.394 1.00 87.25 385 ASN A C 1
ATOM 2873 O O . ASN A 1 385 ? -29.984 -3.201 38.087 1.00 87.25 385 ASN A O 1
ATOM 2877 N N . GLY A 1 386 ? -28.713 -4.316 39.551 1.00 84.44 386 GLY A N 1
ATOM 2878 C CA . GLY A 1 386 ? -28.724 -3.292 40.590 1.00 84.44 386 GLY A CA 1
ATOM 2879 C C . GLY A 1 386 ? -28.445 -3.870 41.973 1.00 84.44 386 GLY A C 1
ATOM 2880 O O . GLY A 1 386 ? -28.289 -5.080 42.127 1.00 84.44 386 GLY A O 1
ATOM 2881 N N . LEU A 1 387 ? -28.411 -2.980 42.965 1.00 83.69 387 LEU A N 1
ATOM 2882 C CA . LEU A 1 387 ? -28.224 -3.327 44.374 1.00 83.69 387 LEU A CA 1
ATOM 2883 C C . LEU A 1 387 ? -29.435 -4.117 44.882 1.00 83.69 387 LEU A C 1
ATOM 2885 O O . LEU A 1 387 ? -30.568 -3.633 44.784 1.00 83.69 387 LEU A O 1
ATOM 2889 N N . LEU A 1 388 ? -29.213 -5.302 45.447 1.00 87.06 388 LEU A N 1
ATOM 2890 C CA . LEU A 1 388 ? -30.309 -6.113 45.975 1.00 87.06 388 LEU A CA 1
ATOM 2891 C C . LEU A 1 388 ? -30.770 -5.568 47.331 1.00 87.06 388 LEU A C 1
ATOM 2893 O O . LEU A 1 388 ? -30.044 -5.606 48.321 1.00 87.06 388 LEU A O 1
ATOM 2897 N N . LEU A 1 389 ? -32.017 -5.099 47.395 1.00 88.38 389 LEU A N 1
ATOM 2898 C CA . LEU A 1 389 ? -32.604 -4.586 48.638 1.00 88.38 389 LEU A CA 1
ATOM 2899 C C . LEU A 1 389 ? -33.209 -5.701 49.501 1.00 88.38 389 LEU A C 1
ATOM 2901 O O . LEU A 1 389 ? -33.398 -5.518 50.705 1.00 88.38 389 LEU A O 1
ATOM 2905 N N . GLY A 1 390 ? -33.521 -6.848 48.897 1.00 90.56 390 GLY A N 1
ATOM 2906 C CA . GLY A 1 390 ? -34.111 -7.973 49.602 1.00 90.56 390 GLY A CA 1
ATOM 2907 C C . GLY A 1 390 ? -34.764 -9.004 48.685 1.00 90.56 390 GLY A C 1
ATOM 2908 O O . GLY A 1 390 ? -34.510 -9.050 47.477 1.00 90.56 390 GLY A O 1
ATOM 2909 N N . TYR A 1 391 ? -35.632 -9.824 49.275 1.00 94.81 391 TYR A N 1
ATOM 2910 C CA . TYR A 1 391 ? -36.341 -10.918 48.619 1.00 94.81 391 TYR A CA 1
ATOM 2911 C C . TYR A 1 391 ? -37.834 -10.912 48.942 1.00 94.81 391 TYR A C 1
ATOM 2913 O O . TYR A 1 391 ? -38.272 -10.420 49.980 1.00 94.81 391 TYR A O 1
ATOM 2921 N N . ILE A 1 392 ? -38.617 -11.502 48.048 1.00 95.00 392 ILE A N 1
ATOM 2922 C CA . ILE A 1 392 ? -40.038 -11.769 48.228 1.00 95.00 392 ILE A CA 1
ATOM 2923 C C . ILE A 1 392 ? -40.239 -13.274 48.155 1.00 95.00 392 ILE A C 1
ATOM 2925 O O . ILE A 1 392 ? -40.029 -13.880 47.105 1.00 95.00 392 ILE A O 1
ATOM 2929 N N . VAL A 1 393 ? -40.679 -13.866 49.262 1.00 95.75 393 VAL A N 1
ATOM 2930 C CA . VAL A 1 393 ? -41.123 -15.260 49.310 1.00 95.75 393 VAL A CA 1
ATOM 2931 C C . VAL A 1 393 ? -42.637 -15.276 49.181 1.00 95.75 393 VAL A C 1
ATOM 2933 O O . VAL A 1 393 ? -43.340 -14.625 49.954 1.00 95.75 393 VAL A O 1
ATOM 2936 N N . ARG A 1 394 ? -43.151 -16.033 48.214 1.00 95.94 394 ARG A N 1
ATOM 2937 C CA . ARG A 1 394 ? -44.581 -16.296 48.081 1.00 95.94 394 ARG A CA 1
ATOM 2938 C C . ARG A 1 394 ? -44.874 -17.777 48.261 1.00 95.94 394 ARG A C 1
ATOM 2940 O O . ARG A 1 394 ? -44.130 -18.618 47.767 1.00 95.94 394 ARG A O 1
ATOM 2947 N N . LEU A 1 395 ? -45.957 -18.089 48.966 1.00 96.00 395 LEU A N 1
ATOM 2948 C CA . LEU A 1 395 ? -46.405 -19.460 49.190 1.00 96.00 395 LEU A CA 1
ATOM 2949 C C . LEU A 1 395 ? -47.920 -19.620 49.066 1.00 96.00 395 LEU A C 1
ATOM 2951 O O . LEU A 1 395 ? -48.673 -18.690 49.358 1.00 96.00 395 LEU A O 1
ATOM 2955 N N . ARG A 1 396 ? -48.367 -20.810 48.668 1.00 95.31 396 ARG A N 1
ATOM 2956 C CA . ARG A 1 396 ? -49.787 -21.194 48.622 1.00 95.31 396 ARG A CA 1
ATOM 2957 C C . ARG A 1 396 ? -49.957 -22.695 48.835 1.00 95.31 396 ARG A C 1
ATOM 2959 O O . ARG A 1 396 ? -48.988 -23.440 48.729 1.00 95.31 396 ARG A O 1
ATOM 2966 N N . LEU A 1 397 ? -51.179 -23.147 49.109 1.00 94.62 397 LEU A N 1
ATOM 2967 C CA . LEU A 1 397 ? -51.472 -24.579 49.218 1.00 94.62 397 LEU A CA 1
ATOM 2968 C C . LEU A 1 397 ? -51.303 -25.266 47.857 1.00 94.62 397 LEU A C 1
ATOM 2970 O O . LEU A 1 397 ? -51.910 -24.864 46.864 1.00 94.62 397 LEU A O 1
ATOM 2974 N N . TYR A 1 398 ? -50.488 -26.316 47.819 1.00 94.12 398 TYR A N 1
ATOM 2975 C CA . TYR A 1 398 ? -50.185 -27.056 46.600 1.00 94.12 398 TYR A CA 1
ATOM 2976 C C . TYR A 1 398 ? -51.427 -27.798 46.092 1.00 94.12 398 TYR A C 1
ATOM 2978 O O . TYR A 1 398 ? -52.052 -28.555 46.835 1.00 94.12 398 TYR A O 1
ATOM 2986 N N . GLY A 1 399 ? -51.769 -27.599 44.818 1.00 90.31 399 GLY A N 1
ATOM 2987 C CA . GLY A 1 399 ? -52.940 -28.216 44.185 1.00 90.31 399 GLY A CA 1
ATOM 2988 C C . GLY A 1 399 ? -54.270 -27.493 44.436 1.00 90.31 399 GLY A C 1
ATOM 2989 O O . GLY A 1 399 ? -55.297 -27.956 43.950 1.00 90.31 399 GLY A O 1
ATOM 2990 N N . TYR A 1 400 ? -54.268 -26.357 45.142 1.00 90.94 400 TYR A N 1
ATOM 2991 C CA . TYR A 1 400 ? -55.465 -25.546 45.388 1.00 90.94 400 TYR A CA 1
ATOM 2992 C C . TYR A 1 400 ? -55.367 -24.193 44.673 1.00 90.94 400 TYR A C 1
ATOM 2994 O O . TYR A 1 400 ? -54.312 -23.557 44.651 1.00 90.94 400 TYR A O 1
ATOM 3002 N N . GLN A 1 401 ? -56.485 -23.716 44.121 1.00 90.12 401 GLN A N 1
ATOM 3003 C CA . GLN A 1 401 ? -56.591 -22.375 43.534 1.00 90.12 401 GLN A CA 1
ATOM 3004 C C . GLN A 1 401 ? -56.821 -21.338 44.637 1.00 90.12 401 GLN A C 1
ATOM 3006 O O . GLN A 1 401 ? -57.932 -20.853 44.837 1.00 90.12 401 GLN A O 1
ATOM 3011 N N . VAL A 1 402 ? -55.765 -21.034 45.391 1.00 92.44 402 VAL A N 1
ATOM 3012 C CA . VAL A 1 402 ? -55.778 -20.009 46.443 1.00 92.44 402 VAL A CA 1
ATOM 3013 C C . VAL A 1 402 ? -54.765 -18.901 46.137 1.00 92.44 402 VAL A C 1
ATOM 3015 O O . VAL A 1 402 ? -53.736 -19.175 45.504 1.00 92.44 402 VAL A O 1
ATOM 3018 N N . PRO A 1 403 ? -55.030 -17.649 46.561 1.00 94.19 403 PRO A N 1
ATOM 3019 C CA . PRO A 1 403 ? -54.087 -16.551 46.396 1.00 94.19 403 PRO A CA 1
ATOM 3020 C C . PRO A 1 403 ? -52.733 -16.849 47.044 1.00 94.19 403 PRO A C 1
ATOM 3022 O O . PRO A 1 403 ? -52.637 -17.565 48.042 1.00 94.19 403 PRO A O 1
ATOM 3025 N N . TRP A 1 404 ? -51.680 -16.254 46.490 1.00 95.06 404 TRP A N 1
ATOM 3026 C CA . TRP A 1 404 ? -50.354 -16.307 47.088 1.00 95.06 404 TRP A CA 1
ATOM 3027 C C . TRP A 1 404 ? -50.315 -15.497 48.384 1.00 95.06 404 TRP A C 1
ATOM 3029 O O . TRP A 1 404 ? -50.634 -14.310 48.400 1.00 95.06 404 TRP A O 1
ATOM 3039 N N . SER A 1 405 ? -49.847 -16.123 49.457 1.00 93.88 405 SER A N 1
ATOM 3040 C CA . SER A 1 405 ? -49.397 -15.423 50.654 1.00 93.88 405 SER A CA 1
ATOM 3041 C C . SER A 1 405 ? -47.985 -14.898 50.407 1.00 93.88 405 SER A C 1
ATOM 3043 O O . SER A 1 405 ? -47.128 -15.651 49.951 1.00 93.88 405 SER A O 1
ATOM 3045 N N . ILE A 1 406 ? -47.730 -13.621 50.690 1.00 94.75 406 ILE A N 1
ATOM 3046 C CA . ILE A 1 406 ? -46.464 -12.945 50.372 1.00 94.75 406 ILE A CA 1
ATOM 3047 C C . ILE A 1 406 ? -45.728 -12.572 51.667 1.00 94.75 406 ILE A C 1
ATOM 3049 O O . ILE A 1 406 ? -46.349 -12.188 52.662 1.00 94.75 406 ILE A O 1
ATOM 3053 N N . ARG A 1 407 ? -44.401 -12.711 51.670 1.00 93.56 407 ARG A N 1
ATOM 3054 C CA . ARG A 1 407 ? -43.487 -12.305 52.744 1.00 93.56 407 ARG A CA 1
ATOM 3055 C C . ARG A 1 407 ? -42.333 -11.507 52.142 1.00 93.56 407 ARG A C 1
ATOM 3057 O O . ARG A 1 407 ? -41.637 -12.007 51.261 1.00 93.56 407 ARG A O 1
ATOM 3064 N N . ASN A 1 408 ? -42.134 -10.286 52.634 1.00 92.25 408 ASN A N 1
ATOM 3065 C CA . ASN A 1 408 ? -41.034 -9.416 52.221 1.00 92.25 408 ASN A CA 1
ATOM 3066 C C . ASN A 1 408 ? -39.873 -9.555 53.202 1.00 92.25 408 ASN A C 1
ATOM 3068 O O . ASN A 1 408 ? -40.068 -9.499 54.415 1.00 92.25 408 ASN A O 1
ATOM 3072 N N . ILE A 1 409 ? -38.674 -9.721 52.663 1.00 91.38 409 ILE A N 1
ATOM 3073 C CA . ILE A 1 409 ? -37.439 -9.921 53.411 1.00 91.38 409 ILE A CA 1
ATOM 3074 C C . ILE A 1 409 ? -36.501 -8.802 52.990 1.00 91.38 409 ILE A C 1
ATOM 3076 O O . ILE A 1 409 ? -36.002 -8.812 51.870 1.00 91.38 409 ILE A O 1
ATOM 3080 N N . THR A 1 410 ? -36.282 -7.829 53.863 1.00 86.94 410 THR A N 1
ATOM 3081 C CA . THR A 1 410 ? -35.332 -6.735 53.638 1.00 86.94 410 THR A CA 1
ATOM 3082 C C . THR A 1 410 ? -33.942 -7.159 54.091 1.00 86.94 410 THR A C 1
ATOM 3084 O O . THR A 1 410 ? -33.800 -7.739 55.169 1.00 86.94 410 THR A O 1
ATOM 3087 N N . ASN A 1 411 ? -32.918 -6.853 53.297 1.00 82.00 411 ASN A N 1
ATOM 3088 C CA . ASN A 1 411 ? -31.535 -7.025 53.734 1.00 82.00 411 ASN A CA 1
ATOM 3089 C C . ASN A 1 411 ? -31.226 -6.087 54.913 1.00 82.00 411 ASN A C 1
ATOM 3091 O O . ASN A 1 411 ? -31.773 -4.987 55.007 1.00 82.00 411 ASN A O 1
ATOM 3095 N N . GLU A 1 412 ? -30.360 -6.530 55.823 1.00 72.44 412 GLU A N 1
ATOM 3096 C CA . GLU A 1 412 ? -29.944 -5.727 56.974 1.00 72.44 412 GLU A CA 1
ATOM 3097 C C . GLU A 1 412 ? -28.739 -4.862 56.589 1.00 72.44 412 GLU A C 1
ATOM 3099 O O . GLU A 1 412 ? -27.731 -5.369 56.101 1.00 72.44 412 GLU A O 1
ATOM 3104 N N . THR A 1 413 ? -28.817 -3.554 56.827 1.00 60.97 413 THR A N 1
ATOM 3105 C CA . THR A 1 413 ? -27.649 -2.663 56.775 1.00 60.97 413 THR A CA 1
ATOM 3106 C C . THR A 1 413 ? -26.925 -2.684 58.110 1.00 60.97 413 THR A C 1
ATOM 3108 O O . THR A 1 413 ? -27.423 -2.132 59.093 1.00 60.97 413 THR A O 1
ATOM 3111 N N . THR A 1 414 ? -25.725 -3.256 58.136 1.00 55.19 414 THR A N 1
ATOM 3112 C CA . THR A 1 414 ? -24.798 -3.122 59.260 1.00 55.19 414 THR A CA 1
ATOM 3113 C C . THR A 1 414 ? -23.783 -2.027 58.943 1.00 55.19 414 THR A C 1
ATOM 3115 O O . THR A 1 414 ? -23.165 -2.015 57.878 1.00 55.19 414 THR A O 1
ATOM 3118 N N . LYS A 1 415 ? -23.622 -1.062 59.855 1.00 49.53 415 LYS A N 1
ATOM 3119 C CA . LYS A 1 415 ? -22.496 -0.123 59.800 1.00 49.53 415 LYS A CA 1
ATOM 3120 C C . LYS A 1 415 ? -21.289 -0.848 60.382 1.00 49.53 415 LYS A C 1
ATOM 3122 O O . LYS A 1 415 ? -21.286 -1.111 61.581 1.00 49.53 415 LYS A O 1
ATOM 3127 N N . GLU A 1 416 ? -20.307 -1.177 59.554 1.00 50.12 416 GLU A N 1
ATOM 3128 C CA . GLU A 1 416 ? -19.024 -1.672 60.050 1.00 50.12 416 GLU A CA 1
ATOM 3129 C C . GLU A 1 416 ? -18.064 -0.488 60.205 1.00 50.12 416 GLU A C 1
ATOM 3131 O O . GLU A 1 416 ? -17.903 0.354 59.315 1.00 50.12 416 GLU A O 1
ATOM 3136 N N . GLU A 1 417 ? -17.480 -0.376 61.395 1.00 40.84 417 GLU A N 1
ATOM 3137 C CA . GLU A 1 417 ? -16.496 0.646 61.730 1.00 40.84 417 GLU A CA 1
ATOM 3138 C C . GLU A 1 417 ? -15.132 0.176 61.202 1.00 40.84 417 GLU A C 1
ATOM 3140 O O . GLU A 1 417 ? -14.555 -0.776 61.722 1.00 40.84 417 GLU A O 1
ATOM 3145 N N . ASN A 1 418 ? -14.622 0.797 60.134 1.00 44.03 418 ASN A N 1
ATOM 3146 C CA . ASN A 1 418 ? -13.316 0.430 59.587 1.00 44.03 418 ASN A CA 1
ATOM 3147 C C . ASN A 1 418 ? -12.193 1.040 60.441 1.00 44.03 418 ASN A C 1
ATOM 3149 O O . ASN A 1 418 ? -12.114 2.258 60.597 1.00 44.03 418 ASN A O 1
ATOM 3153 N N . SER A 1 419 ? -11.282 0.204 60.941 1.00 37.47 419 SER A N 1
ATOM 3154 C CA . SER A 1 419 ? -10.114 0.609 61.738 1.00 37.47 419 SER A CA 1
ATOM 3155 C C . SER A 1 419 ? -8.900 1.056 60.906 1.00 37.47 419 SER A C 1
ATOM 3157 O O . SER A 1 419 ? -7.802 1.181 61.447 1.00 37.47 419 SER A O 1
ATOM 3159 N N . TYR A 1 420 ? -9.055 1.309 59.602 1.00 42.81 420 TYR A N 1
ATOM 3160 C CA . TYR A 1 420 ? -7.961 1.793 58.753 1.00 42.81 420 TYR A CA 1
ATOM 3161 C C . TYR A 1 420 ? -7.967 3.323 58.688 1.00 42.81 420 TYR A C 1
ATOM 3163 O O . TYR A 1 420 ? -8.816 3.948 58.052 1.00 42.81 420 TYR A O 1
ATOM 3171 N N . ALA A 1 421 ? -7.011 3.925 59.394 1.00 34.38 421 ALA A N 1
ATOM 3172 C CA . ALA A 1 421 ? -6.784 5.361 59.424 1.00 34.38 421 ALA A CA 1
ATOM 3173 C C . ALA A 1 421 ? -6.230 5.855 58.076 1.00 34.38 421 ALA A C 1
ATOM 3175 O O . ALA A 1 421 ? -5.048 5.687 57.785 1.00 34.38 421 ALA A O 1
ATOM 3176 N N . PHE A 1 422 ? -7.071 6.504 57.268 1.00 41.28 422 PHE A N 1
ATOM 3177 C CA . PHE A 1 422 ? -6.605 7.393 56.202 1.00 41.28 422 PHE A CA 1
ATOM 3178 C C . PHE A 1 422 ? -6.354 8.805 56.770 1.00 41.28 422 PHE A C 1
ATOM 3180 O O . PHE A 1 422 ? -7.048 9.206 57.709 1.00 41.28 422 PHE A O 1
ATOM 3187 N N . PRO A 1 423 ? -5.420 9.606 56.212 1.00 40.03 423 PRO A N 1
ATOM 3188 C CA . PRO A 1 423 ? -5.034 10.909 56.777 1.00 40.03 423 PRO A CA 1
ATOM 3189 C C . PRO A 1 423 ? -6.142 11.979 56.775 1.00 40.03 423 PRO A C 1
ATOM 3191 O O . PRO A 1 423 ? -5.953 13.057 57.334 1.00 40.03 423 PRO A O 1
ATOM 3194 N N . HIS A 1 424 ? -7.307 11.701 56.180 1.00 37.72 424 HIS A N 1
ATOM 3195 C CA . HIS A 1 424 ? -8.427 12.635 56.082 1.00 37.72 424 HIS A CA 1
ATOM 3196 C C . HIS A 1 424 ? -9.777 11.960 56.393 1.00 37.72 424 HIS A C 1
ATOM 3198 O O . HIS A 1 424 ? -10.577 11.698 55.501 1.00 37.72 424 HIS A O 1
ATOM 3204 N N . GLY A 1 425 ? -10.052 11.738 57.684 1.00 37.50 425 GLY A N 1
ATOM 3205 C CA . GLY A 1 425 ? -11.410 11.531 58.215 1.00 37.50 425 GLY A CA 1
ATOM 3206 C C . GLY A 1 425 ? -11.884 10.078 58.365 1.00 37.50 425 GLY A C 1
ATOM 3207 O O . GLY A 1 425 ? -11.529 9.194 57.592 1.00 37.50 425 GLY A O 1
ATOM 3208 N N . ARG A 1 426 ? -12.720 9.836 59.390 1.00 36.53 426 ARG A N 1
ATOM 3209 C CA . ARG A 1 426 ? -13.395 8.547 59.630 1.00 36.53 426 ARG A CA 1
ATOM 3210 C C . ARG A 1 426 ? -14.469 8.326 58.559 1.00 36.53 426 ARG A C 1
ATOM 3212 O O . ARG A 1 426 ? -15.475 9.033 58.555 1.00 36.53 426 ARG A O 1
ATOM 3219 N N . GLY A 1 427 ? -14.269 7.355 57.674 1.00 37.03 427 GLY A N 1
ATOM 3220 C CA . GLY A 1 427 ? -15.302 6.861 56.763 1.00 37.03 427 GLY A CA 1
ATOM 3221 C C . GLY A 1 427 ? -16.017 5.653 57.367 1.00 37.03 427 GLY A C 1
ATOM 3222 O O . GLY A 1 427 ? -15.364 4.704 57.791 1.00 37.03 427 GLY A O 1
ATOM 3223 N N . PHE A 1 428 ? -17.349 5.675 57.411 1.00 42.12 428 PHE A N 1
ATOM 3224 C CA . PHE A 1 428 ? -18.149 4.491 57.736 1.00 42.12 428 PHE A CA 1
ATOM 3225 C C . PHE A 1 428 ? -18.424 3.714 56.446 1.00 42.12 428 PHE A C 1
ATOM 3227 O O . PHE A 1 428 ? -19.000 4.285 55.518 1.00 42.12 428 PHE A O 1
ATOM 3234 N N . ASN A 1 429 ? -18.075 2.426 56.393 1.00 44.06 429 ASN A N 1
ATOM 3235 C CA . ASN A 1 429 ? -18.546 1.545 55.326 1.00 44.06 429 ASN A CA 1
ATOM 3236 C C . ASN A 1 429 ? -19.900 0.956 55.748 1.00 44.06 429 ASN A C 1
ATOM 3238 O O . ASN A 1 429 ? -20.025 0.293 56.778 1.00 44.06 429 ASN A O 1
ATOM 3242 N N . CYS A 1 430 ? -20.946 1.231 54.969 1.00 42.28 430 CYS A N 1
ATOM 3243 C CA . CYS A 1 430 ? -22.220 0.532 55.118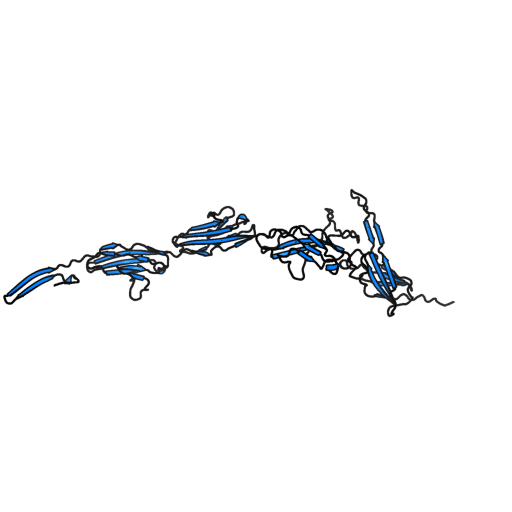 1.00 42.28 430 CYS A CA 1
ATOM 3244 C C . CYS A 1 430 ? -22.117 -0.790 54.359 1.00 42.28 430 CYS A C 1
ATOM 3246 O O . CYS A 1 430 ? -22.049 -0.777 53.131 1.00 42.28 430 CYS A O 1
ATOM 3248 N N . VAL A 1 431 ? -22.106 -1.910 55.080 1.00 51.09 431 VAL A N 1
ATOM 3249 C CA . VAL A 1 431 ? -22.093 -3.249 54.487 1.00 51.09 431 VAL A CA 1
ATOM 3250 C C . VAL A 1 431 ? -23.523 -3.787 54.517 1.00 51.09 431 VAL A C 1
ATOM 3252 O O . VAL A 1 431 ? -24.129 -3.929 55.581 1.00 51.09 431 VAL A O 1
ATOM 3255 N N . MET A 1 432 ? -24.099 -4.031 53.338 1.00 59.12 432 MET A N 1
ATOM 3256 C CA . MET A 1 432 ? -25.401 -4.690 53.201 1.00 59.12 432 MET A CA 1
ATOM 3257 C C . MET A 1 432 ? -25.228 -6.194 53.431 1.00 59.12 432 MET A C 1
ATOM 3259 O O . MET A 1 432 ? -24.566 -6.881 52.652 1.00 59.12 432 MET A O 1
ATOM 3263 N N . LYS A 1 433 ? -25.848 -6.740 54.480 1.00 67.25 433 LYS A N 1
ATOM 3264 C CA . LYS A 1 433 ? -25.881 -8.185 54.713 1.00 67.25 433 LYS A CA 1
ATOM 3265 C C . LYS A 1 433 ? -27.054 -8.797 53.955 1.00 67.25 433 LYS A C 1
ATOM 3267 O O . LYS A 1 433 ? -28.218 -8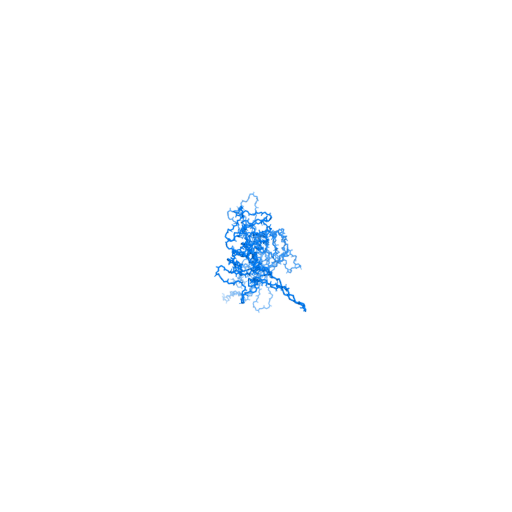.648 54.335 1.00 67.25 433 LYS A O 1
ATOM 3272 N N . VAL A 1 434 ? -26.736 -9.512 52.878 1.00 73.75 434 VAL A N 1
ATOM 3273 C CA . VAL A 1 434 ? -27.735 -10.178 52.034 1.00 73.75 434 VAL A CA 1
ATOM 3274 C C . VAL A 1 434 ? -28.339 -11.379 52.768 1.00 73.75 434 VAL A C 1
ATOM 3276 O O . VAL A 1 434 ? -27.629 -12.328 53.107 1.00 73.75 434 VAL A O 1
ATOM 3279 N N . GLN A 1 435 ? -29.655 -11.357 52.990 1.00 81.69 435 GLN A N 1
ATOM 3280 C CA . GLN A 1 435 ? -30.394 -12.456 53.618 1.00 81.69 435 GLN A CA 1
ATOM 3281 C C . GLN A 1 435 ? -30.452 -13.682 52.694 1.00 81.69 435 GLN A C 1
ATOM 3283 O O . GLN A 1 435 ? -30.682 -13.556 51.491 1.00 81.69 435 GLN A O 1
ATOM 3288 N N . ARG A 1 436 ? -30.246 -14.880 53.257 1.00 88.56 436 ARG A N 1
ATOM 3289 C CA . ARG A 1 436 ? -30.180 -16.156 52.504 1.00 88.56 436 ARG A CA 1
ATOM 3290 C C . ARG A 1 436 ? -31.111 -17.248 53.034 1.00 88.56 436 ARG A C 1
ATOM 3292 O O . ARG A 1 436 ? -31.123 -18.360 52.513 1.00 88.56 436 ARG A O 1
ATOM 3299 N N . ASN A 1 437 ? -31.858 -16.966 54.098 1.00 91.94 437 ASN A N 1
ATOM 3300 C CA . ASN A 1 437 ? -32.843 -17.882 54.654 1.00 91.94 437 ASN A CA 1
ATOM 3301 C C . ASN A 1 437 ? -34.013 -17.122 55.289 1.00 91.94 437 ASN A C 1
ATOM 3303 O O . ASN A 1 437 ? -33.908 -15.931 55.580 1.00 91.94 437 ASN A O 1
ATOM 3307 N N . TYR A 1 438 ? -35.145 -17.804 55.465 1.00 93.88 438 TYR A N 1
ATOM 3308 C CA . TYR A 1 438 ? -36.319 -17.243 56.130 1.00 93.88 438 TYR A CA 1
ATOM 3309 C C . TYR A 1 438 ? -37.184 -18.340 56.757 1.00 93.88 438 TYR A C 1
ATOM 3311 O O . TYR A 1 438 ? -37.379 -19.407 56.171 1.00 93.88 438 TYR A O 1
ATOM 3319 N N . LEU A 1 439 ? -37.711 -18.072 57.955 1.00 94.31 439 LEU A N 1
ATOM 3320 C CA . LEU A 1 439 ? -38.642 -18.951 58.659 1.00 94.31 439 LEU A CA 1
ATOM 3321 C C . LEU A 1 439 ? -40.078 -18.478 58.419 1.00 94.31 439 LEU A C 1
ATOM 3323 O O . LEU A 1 439 ? -40.490 -17.433 58.918 1.00 94.31 439 LEU A O 1
ATOM 3327 N N . ILE A 1 440 ? -40.845 -19.272 57.682 1.00 94.12 440 ILE A N 1
ATOM 3328 C CA . ILE A 1 440 ? -42.266 -19.045 57.437 1.00 94.12 440 ILE A CA 1
ATOM 3329 C C . ILE A 1 440 ? -43.055 -19.687 58.578 1.00 94.12 440 ILE A C 1
ATOM 3331 O O . ILE A 1 440 ? -42.887 -20.876 58.846 1.00 94.12 440 ILE A O 1
ATOM 3335 N N . ARG A 1 441 ? -43.920 -18.904 59.225 1.00 93.62 441 ARG A N 1
ATOM 3336 C CA . ARG A 1 441 ? -44.765 -19.325 60.351 1.00 93.62 441 ARG A CA 1
ATOM 3337 C C . ARG A 1 441 ? -46.250 -19.297 59.990 1.00 93.62 441 ARG A C 1
ATOM 3339 O O . ARG A 1 441 ? -46.613 -18.844 58.902 1.00 93.62 441 ARG A O 1
ATOM 3346 N N . ASP A 1 442 ? -47.073 -19.759 60.928 1.00 92.69 442 ASP A N 1
ATOM 3347 C CA . ASP A 1 442 ? -48.541 -19.749 60.871 1.00 92.69 442 ASP A CA 1
ATOM 3348 C C . ASP A 1 442 ? -49.111 -20.587 59.716 1.00 92.69 442 ASP A C 1
ATOM 3350 O O . ASP A 1 442 ? -50.054 -20.197 59.024 1.00 92.69 442 ASP A O 1
ATOM 3354 N N . LEU A 1 443 ? -48.504 -21.753 59.481 1.00 93.50 443 LEU A N 1
ATOM 3355 C CA . LEU A 1 443 ? -48.912 -22.691 58.440 1.00 93.50 443 LEU A CA 1
ATOM 3356 C C . LEU A 1 443 ? -49.894 -23.738 58.959 1.00 93.50 443 LEU A C 1
ATOM 3358 O O . LEU A 1 443 ? -49.910 -24.091 60.137 1.00 93.50 443 LEU A O 1
ATOM 3362 N N . ILE A 1 444 ? -50.690 -24.274 58.037 1.00 93.00 444 ILE A N 1
ATOM 3363 C CA . ILE A 1 444 ? -51.617 -25.362 58.317 1.00 93.00 444 ILE A CA 1
ATOM 3364 C C . ILE A 1 444 ? -50.811 -26.648 58.474 1.00 93.00 444 ILE A C 1
ATOM 3366 O O . ILE A 1 444 ? -50.021 -27.030 57.603 1.00 93.00 444 ILE A O 1
ATOM 3370 N N . THR A 1 445 ? -51.062 -27.329 59.583 1.00 93.12 445 THR A N 1
ATOM 3371 C CA . THR A 1 445 ? -50.500 -28.637 59.895 1.00 93.12 445 THR A CA 1
ATOM 3372 C C . THR A 1 445 ? -50.814 -29.669 58.819 1.00 93.12 445 THR A C 1
ATOM 3374 O O . THR A 1 445 ? -51.944 -29.755 58.336 1.00 93.12 445 THR A O 1
ATOM 3377 N N . TRP A 1 446 ? -49.814 -30.485 58.477 1.00 93.44 446 TRP A N 1
ATOM 3378 C CA . TRP A 1 446 ? -49.930 -31.597 57.533 1.00 93.44 446 TRP A CA 1
ATOM 3379 C C . TRP A 1 446 ? -50.456 -31.216 56.136 1.00 93.44 446 TRP A C 1
ATOM 3381 O O . TRP A 1 446 ? -51.312 -31.892 55.553 1.00 93.44 446 TRP A O 1
ATOM 3391 N N . LYS A 1 447 ? -49.947 -30.117 55.568 1.00 94.88 447 LYS A N 1
ATOM 3392 C CA . LYS A 1 447 ? -50.313 -29.646 54.223 1.00 94.88 447 LYS A CA 1
ATOM 3393 C C . LYS A 1 447 ? -49.098 -29.414 53.338 1.00 94.88 447 LYS A C 1
ATOM 3395 O O . LYS A 1 447 ? -48.036 -29.006 53.797 1.00 94.88 447 LYS A O 1
ATOM 3400 N N . ASP A 1 448 ? -49.291 -29.687 52.050 1.00 95.69 448 ASP A N 1
ATOM 3401 C CA . ASP A 1 448 ? -48.330 -29.390 50.994 1.00 95.69 448 ASP A CA 1
ATOM 3402 C C . ASP A 1 448 ? -48.460 -27.922 50.570 1.00 95.69 448 ASP A C 1
ATOM 3404 O O . ASP A 1 448 ? -49.552 -27.456 50.236 1.00 95.69 448 ASP A O 1
ATOM 3408 N N . TYR A 1 449 ? -47.339 -27.214 50.542 1.00 96.31 449 TYR A N 1
ATOM 3409 C CA . TYR A 1 449 ? -47.219 -25.842 50.071 1.00 96.31 449 TYR A CA 1
ATOM 3410 C C . TYR A 1 449 ? -46.336 -25.782 48.829 1.00 96.31 449 TYR A C 1
ATOM 3412 O O . TYR A 1 449 ? -45.328 -26.477 48.741 1.00 96.31 449 TYR A O 1
ATOM 3420 N N . GLU A 1 450 ? -46.709 -24.930 47.882 1.00 96.69 450 GLU A N 1
ATOM 3421 C CA . GLU A 1 450 ? -45.834 -24.463 46.811 1.00 96.69 450 GLU A CA 1
ATOM 3422 C C . GLU A 1 450 ? -45.174 -23.163 47.273 1.00 96.69 450 GLU A C 1
ATOM 3424 O O . GLU A 1 450 ? -45.883 -22.243 47.688 1.00 96.69 450 GLU A O 1
ATOM 3429 N N . VAL A 1 451 ? -43.845 -23.081 47.210 1.00 96.75 451 VAL A N 1
ATOM 3430 C CA . VAL A 1 451 ? -43.071 -21.896 47.601 1.00 96.75 451 VAL A CA 1
ATOM 3431 C C . VAL A 1 451 ? -42.226 -21.411 46.432 1.00 96.75 451 VAL A C 1
ATOM 3433 O O . VAL A 1 451 ? -41.578 -22.207 45.759 1.00 96.75 451 VAL A O 1
ATOM 3436 N N . GLN A 1 452 ? -42.220 -20.100 46.214 1.00 96.94 452 GLN A N 1
ATOM 3437 C CA . GLN A 1 452 ? -41.400 -19.423 45.215 1.00 96.94 452 GLN A CA 1
ATOM 3438 C C . GLN A 1 452 ? -40.729 -18.202 45.831 1.00 96.94 452 GLN A C 1
ATOM 3440 O O . GLN A 1 452 ? -41.269 -17.572 46.743 1.00 96.94 452 GLN A O 1
ATOM 3445 N N . ILE A 1 453 ? -39.568 -17.838 45.298 1.00 96.62 453 ILE A N 1
ATOM 3446 C CA . ILE A 1 453 ? -38.818 -16.658 45.730 1.00 96.62 453 ILE A CA 1
ATOM 3447 C C . ILE A 1 453 ? -38.390 -15.792 44.546 1.00 96.62 453 ILE A C 1
ATOM 3449 O O . ILE A 1 453 ? -37.983 -16.324 43.516 1.00 96.62 453 ILE A O 1
ATOM 3453 N N . ALA A 1 454 ? -38.453 -14.472 44.708 1.00 96.44 454 ALA A N 1
ATOM 3454 C CA . ALA A 1 454 ? -37.876 -13.475 43.805 1.00 96.44 454 ALA A CA 1
ATOM 3455 C C . ALA A 1 454 ? -36.977 -12.510 44.590 1.00 96.44 454 ALA A C 1
ATOM 3457 O O . ALA A 1 454 ? -37.228 -12.249 45.765 1.00 96.44 454 ALA A O 1
ATOM 3458 N N . ALA A 1 455 ? -35.953 -11.950 43.951 1.00 94.19 455 ALA A N 1
ATOM 3459 C CA . ALA A 1 455 ? -35.201 -10.821 44.502 1.00 94.19 455 ALA A CA 1
ATOM 3460 C C . ALA A 1 455 ? -35.856 -9.492 44.091 1.00 94.19 455 ALA A C 1
ATOM 3462 O O . ALA A 1 455 ? -36.549 -9.436 43.074 1.00 94.19 455 ALA A O 1
ATOM 3463 N N . TYR A 1 456 ? -35.627 -8.413 44.839 1.00 92.94 456 TYR A N 1
ATOM 3464 C CA . TYR A 1 456 ? -36.065 -7.074 44.438 1.00 92.94 456 TYR A CA 1
ATOM 3465 C C . TYR A 1 456 ? -34.991 -6.012 44.686 1.00 92.94 456 TYR A C 1
ATOM 3467 O O . TYR A 1 456 ? -34.126 -6.142 45.555 1.00 92.94 456 TYR A O 1
ATOM 3475 N N . ASN A 1 457 ? -35.075 -4.933 43.914 1.00 90.00 457 ASN A N 1
ATOM 3476 C CA . ASN A 1 457 ? -34.257 -3.737 44.081 1.00 90.00 457 ASN A CA 1
ATOM 3477 C C . ASN A 1 457 ? -35.121 -2.469 44.009 1.00 90.00 457 ASN A C 1
ATOM 3479 O O . ASN A 1 457 ? -36.349 -2.540 43.964 1.00 90.00 457 ASN A O 1
ATOM 3483 N N . ALA A 1 458 ? -34.485 -1.294 43.981 1.00 87.25 458 ALA A N 1
ATOM 3484 C CA . ALA A 1 458 ? -35.177 -0.003 43.935 1.00 87.25 458 ALA A CA 1
ATOM 3485 C C . ALA A 1 458 ? -36.048 0.204 42.677 1.00 87.25 458 ALA A C 1
ATOM 3487 O O . ALA A 1 458 ? -36.832 1.150 42.624 1.00 87.25 458 ALA A O 1
ATOM 3488 N N . LYS A 1 459 ? -35.894 -0.635 41.644 1.00 89.31 459 LYS A N 1
ATOM 3489 C CA . LYS A 1 459 ? -36.670 -0.568 40.400 1.00 89.31 459 LYS A CA 1
ATOM 3490 C C . LYS A 1 459 ? -37.831 -1.544 40.348 1.00 89.31 459 LYS A C 1
ATOM 3492 O O . LYS A 1 459 ? -38.753 -1.304 39.576 1.00 89.31 459 LYS A O 1
ATOM 3497 N N . GLY A 1 460 ? -37.817 -2.599 41.155 1.00 90.69 460 GLY A N 1
ATOM 3498 C CA . GLY A 1 460 ? -38.945 -3.513 41.257 1.00 90.69 460 GLY A CA 1
ATOM 3499 C C . GLY A 1 460 ? -38.561 -4.930 41.652 1.00 90.69 460 GLY A C 1
ATOM 3500 O O . GLY A 1 460 ? -37.418 -5.225 42.010 1.00 90.69 460 GLY A O 1
ATOM 3501 N N . VAL A 1 461 ? -39.566 -5.800 41.582 1.00 93.81 461 VAL A N 1
ATOM 3502 C CA . VAL A 1 461 ? -39.462 -7.235 41.855 1.00 93.81 461 VAL A CA 1
ATOM 3503 C C . VAL A 1 461 ? -38.994 -7.949 40.595 1.00 93.81 461 VAL A C 1
ATOM 3505 O O . VAL A 1 461 ? -39.494 -7.676 39.505 1.00 93.81 461 VAL A O 1
ATOM 3508 N N . GLY A 1 462 ? -38.025 -8.842 40.755 1.00 93.31 462 GLY A N 1
ATOM 3509 C CA . GLY A 1 462 ? -37.505 -9.661 39.676 1.00 93.31 462 GLY A CA 1
ATOM 3510 C C . GLY A 1 462 ? -38.346 -10.900 39.386 1.00 93.31 462 GLY A C 1
ATOM 3511 O O . GLY A 1 462 ? -39.491 -11.042 39.821 1.00 93.31 462 GLY A O 1
ATOM 3512 N N . VAL A 1 463 ? -37.743 -11.824 38.646 1.00 95.06 463 VAL A N 1
ATOM 3513 C CA . VAL A 1 463 ? -38.369 -13.096 38.275 1.00 95.06 463 VAL A CA 1
ATOM 3514 C C . VAL A 1 463 ? -38.461 -14.020 39.495 1.00 95.06 463 VAL A C 1
ATOM 3516 O O . VAL A 1 463 ? -37.508 -14.152 40.265 1.00 95.06 463 VAL A O 1
ATOM 3519 N N . PHE A 1 464 ? -39.622 -14.655 39.681 1.00 96.19 464 PHE A N 1
ATOM 3520 C CA . PHE A 1 464 ? -39.792 -15.709 40.682 1.00 96.19 464 PHE A CA 1
ATOM 3521 C C . PHE A 1 464 ? -39.140 -17.008 40.198 1.00 96.19 464 PHE A C 1
ATOM 3523 O O . PHE A 1 464 ? -39.256 -17.365 39.031 1.00 96.19 464 PHE A O 1
ATOM 3530 N N . SER A 1 465 ? -38.479 -17.709 41.113 1.00 96.44 465 SER A N 1
ATOM 3531 C CA . SER A 1 465 ? -37.979 -19.075 40.920 1.00 96.44 465 SER A CA 1
ATOM 3532 C C . SER A 1 465 ? -39.108 -20.067 40.651 1.00 96.44 465 SER A C 1
ATOM 3534 O O . SER A 1 465 ? -40.284 -19.801 40.928 1.00 96.44 465 SER A O 1
ATOM 3536 N N . ASP A 1 466 ? -38.721 -21.242 40.162 1.00 94.06 466 ASP A N 1
ATOM 3537 C CA . ASP A 1 466 ? -39.609 -22.393 40.064 1.00 94.06 466 ASP A CA 1
ATOM 3538 C C . ASP A 1 466 ? -40.185 -22.778 41.436 1.00 94.06 466 ASP A C 1
ATOM 3540 O O . ASP A 1 466 ? -39.569 -22.582 42.487 1.00 94.06 466 ASP A O 1
ATOM 3544 N N . GLY A 1 467 ? -41.407 -23.315 41.425 1.00 91.19 467 GLY A N 1
ATOM 3545 C CA . GLY A 1 467 ? -42.117 -23.701 42.642 1.00 91.19 467 GLY A CA 1
ATOM 3546 C C . GLY A 1 467 ? -41.502 -24.927 43.310 1.00 91.19 467 GLY A C 1
ATOM 3547 O O . GLY A 1 467 ? -41.429 -25.996 42.710 1.00 91.19 467 GLY A O 1
ATOM 3548 N N . VAL A 1 468 ? -41.136 -24.799 44.585 1.00 95.19 468 VAL A N 1
ATOM 3549 C CA . VAL A 1 468 ? -40.694 -25.923 45.420 1.00 95.19 468 VAL A CA 1
ATOM 3550 C C . VAL A 1 468 ? -41.857 -26.399 46.281 1.00 95.19 468 VAL A C 1
ATOM 3552 O O . VAL A 1 468 ? -42.499 -25.607 46.975 1.00 95.19 468 VAL A O 1
ATOM 3555 N N . LYS A 1 469 ? -42.133 -27.705 46.244 1.00 96.19 469 LYS A N 1
ATOM 3556 C CA . LYS A 1 469 ? -43.169 -28.338 47.064 1.00 96.19 469 LYS A CA 1
ATOM 3557 C C . LYS A 1 469 ? -42.606 -28.725 48.431 1.00 96.19 469 LYS A C 1
ATOM 3559 O O . LYS A 1 469 ? -41.642 -29.481 48.503 1.00 96.19 469 LYS A O 1
ATOM 3564 N N . ILE A 1 470 ? -43.229 -28.253 49.509 1.00 95.75 470 ILE A N 1
ATOM 3565 C CA . ILE A 1 470 ? -42.796 -28.520 50.887 1.00 95.75 470 ILE A CA 1
ATOM 3566 C C . ILE A 1 470 ? -44.012 -28.872 51.746 1.00 95.75 470 ILE A C 1
ATOM 3568 O O . ILE A 1 470 ? -44.998 -28.139 51.757 1.00 95.75 470 ILE A O 1
ATOM 3572 N N . LYS A 1 471 ? -43.941 -29.979 52.490 1.00 94.81 471 LYS A N 1
ATOM 3573 C CA . LYS A 1 471 ? -45.002 -30.425 53.404 1.00 94.81 471 LYS A CA 1
ATOM 3574 C C . LYS A 1 471 ? -44.674 -30.047 54.848 1.00 94.81 471 LYS A C 1
ATOM 3576 O O . LYS A 1 471 ? -43.569 -30.339 55.295 1.00 94.81 471 LYS A O 1
ATOM 3581 N N . THR A 1 472 ? -45.613 -29.442 55.578 1.00 94.44 472 THR A N 1
ATOM 3582 C CA . THR A 1 472 ? -45.488 -29.216 57.033 1.00 94.44 472 THR A CA 1
ATOM 3583 C C . THR A 1 472 ? -45.506 -30.535 57.812 1.00 94.44 472 THR A C 1
ATOM 3585 O O . THR A 1 472 ? -46.098 -31.517 57.359 1.00 94.44 472 THR A O 1
ATOM 3588 N N . LYS A 1 473 ? -44.859 -30.589 58.988 1.00 92.19 473 LYS A N 1
ATOM 3589 C CA . LYS A 1 473 ? -44.876 -31.810 59.817 1.00 92.19 473 LYS A CA 1
ATOM 3590 C C . LYS A 1 473 ? -46.303 -32.157 60.246 1.00 92.19 473 LYS A C 1
ATOM 3592 O O . LYS A 1 473 ? -47.178 -31.292 60.315 1.00 92.19 473 LYS A O 1
ATOM 3597 N N . GLU A 1 474 ? -46.529 -33.434 60.531 1.00 89.69 474 GLU A N 1
ATOM 3598 C CA . GLU A 1 474 ? -47.752 -33.863 61.203 1.00 89.69 474 GLU A CA 1
ATOM 3599 C C . GLU A 1 474 ? -47.768 -33.247 62.607 1.00 89.69 474 GLU A C 1
ATOM 3601 O O . GLU A 1 474 ? -46.723 -33.136 63.249 1.00 89.69 474 GLU A O 1
ATOM 3606 N N . GLY A 1 475 ? -48.929 -32.766 63.048 1.00 79.38 475 GLY A N 1
ATOM 3607 C CA . GLY A 1 475 ? -49.086 -32.264 64.409 1.00 79.38 475 GLY A CA 1
ATOM 3608 C C . GLY A 1 475 ? -48.999 -33.421 65.386 1.00 79.38 475 GLY A C 1
ATOM 3609 O O . GLY A 1 475 ? -49.441 -34.523 65.060 1.00 79.38 475 GLY A O 1
ATOM 3610 N N . ASP A 1 476 ? -48.463 -33.173 66.578 1.00 74.06 476 ASP A N 1
ATOM 3611 C CA . ASP A 1 476 ? -48.474 -34.184 67.627 1.00 74.06 476 ASP A CA 1
ATOM 3612 C C . ASP A 1 476 ? -49.922 -34.634 67.848 1.00 74.06 476 ASP A C 1
ATOM 3614 O O . ASP A 1 476 ? -50.801 -33.821 68.162 1.00 74.06 476 ASP A O 1
ATOM 3618 N N . ARG A 1 477 ? -50.195 -35.933 67.656 1.00 58.22 477 ARG A N 1
ATOM 3619 C CA . ARG A 1 477 ? -51.426 -36.529 68.174 1.00 58.22 477 ARG A CA 1
ATOM 3620 C C . ARG A 1 477 ? -51.392 -36.260 69.668 1.00 58.22 477 ARG A C 1
ATOM 3622 O O . ARG A 1 477 ? -50.587 -36.870 70.369 1.00 58.22 477 ARG A O 1
ATOM 3629 N N . LYS A 1 478 ? -52.249 -35.361 70.161 1.00 52.97 478 LYS A N 1
ATOM 3630 C CA . LYS A 1 478 ? -52.603 -35.393 71.577 1.00 52.97 478 LYS A CA 1
ATOM 3631 C C . LYS A 1 478 ? -53.036 -36.827 71.848 1.00 52.97 478 LYS A C 1
ATOM 3633 O O . LYS A 1 478 ? -54.005 -37.307 71.262 1.00 52.97 478 LYS A O 1
ATOM 3638 N N . SER A 1 479 ? -52.241 -37.531 72.641 1.00 48.56 479 SER A N 1
ATOM 3639 C CA . SER A 1 479 ? -52.639 -38.785 73.242 1.00 48.56 479 SER A CA 1
ATOM 3640 C C . SER A 1 479 ? -53.814 -38.459 74.153 1.00 48.56 479 SER A C 1
ATOM 3642 O O . SER A 1 479 ? -53.620 -38.070 75.302 1.00 48.56 479 SER A O 1
ATOM 3644 N N . ASP A 1 480 ? -55.027 -38.569 73.620 1.00 50.34 480 ASP A N 1
ATOM 3645 C CA . ASP A 1 480 ? -56.223 -38.774 74.427 1.00 50.34 480 ASP A CA 1
ATOM 3646 C C . ASP A 1 480 ? -56.098 -40.165 75.059 1.00 50.34 480 ASP A C 1
ATOM 3648 O O . ASP A 1 480 ? -56.649 -41.145 74.570 1.00 50.34 480 ASP A O 1
ATOM 3652 N N . PHE A 1 481 ? -55.298 -40.256 76.117 1.00 48.19 481 PHE A N 1
ATOM 3653 C CA . PHE A 1 481 ? -55.369 -41.323 77.102 1.00 48.19 481 PHE A CA 1
ATOM 3654 C C . PHE A 1 481 ? -55.106 -40.714 78.478 1.00 48.19 481 PHE A C 1
ATOM 3656 O O . PHE A 1 481 ? -53.959 -40.461 78.836 1.00 48.19 481 PHE A O 1
ATOM 3663 N N . SER A 1 482 ? -56.237 -40.508 79.170 1.00 39.47 482 SER A N 1
ATOM 3664 C CA . SER A 1 482 ? -56.468 -40.470 80.627 1.00 39.47 482 SER A CA 1
ATOM 3665 C C . SER A 1 482 ? -55.632 -39.526 81.480 1.00 39.47 482 SER A C 1
ATOM 3667 O O . SER A 1 482 ? -54.449 -39.851 81.723 1.00 39.47 482 SER A O 1
#

InterPro domains:
  IPR003598 Immunoglobulin subtype 2 [SM00408] (50-118)
  IPR003598 Immunoglobulin subtype 2 [SM00408] (144-213)
  IPR003599 Immunoglobulin domain subtype [SM00409] (44-129)
  IPR003599 Immunoglobulin domain subtype [SM00409] (138-224)
  IPR003961 Fibronectin type III [PF00041] (247-347)
  IPR003961 Fibronectin type III [PF00041] (358-468)
  IPR003961 Fibronectin type III [PS50853] (229-353)
  IPR003961 Fibronectin type III [PS50853] (358-475)
  IPR003961 Fibronectin type III [SM00060] (230-339)
  IPR003961 Fibronectin type III [SM00060] (356-462)
  IPR003961 Fibronectin type III [cd00063] (227-349)
  IPR003961 Fibronectin type III [cd00063] (357-472)
  IPR007110 Immunoglobulin-like domain [PS50835] (38-127)
  IPR007110 Immunoglobulin-like domain [PS50835] (132-222)
  IPR013098 Immunoglobulin I-set [PF07679] (40-128)
  IPR013098 Immunoglobulin I-set [PF07679] (133-223)
  IPR013783 Immunoglobulin-like fold [G3DSA:2.60.40.10] (1-34)
  IPR013783 Immunoglobulin-like fold [G3DSA:2.60.40.10] (35-131)
  IPR013783 Immunoglobulin-like fold [G3DSA:2.60.40.10] (132-217)
  IPR013783 Immunoglobulin-like fold [G3DSA:2.60.40.10] (218-355)

Organism: Ladona fulva (NCBI:txid123851)

Mean predicted aligned error: 13.79 Å

Solvent-accessible surface area (backbone atoms only — not comparable to full-atom values): 26697 Å² total; per-residue (Å²): 140,84,81,94,75,87,45,73,83,66,41,44,78,46,73,53,77,53,74,59,101,90,50,73,52,72,52,76,48,78,44,80,66,81,70,39,47,34,42,76,76,38,66,34,61,68,44,79,44,51,57,60,38,70,46,73,42,50,49,41,58,53,34,37,66,74,42,48,75,47,43,25,39,75,87,68,50,73,60,53,53,99,86,48,62,91,46,41,37,70,43,90,86,57,24,40,35,34,43,57,32,45,71,89,66,45,45,43,39,34,45,37,33,35,40,100,63,35,66,40,72,43,61,25,42,38,45,56,33,43,64,29,39,68,76,38,59,34,62,69,41,78,39,51,61,56,39,68,45,75,35,46,40,33,70,46,54,46,90,90,55,76,69,48,76,49,41,28,50,69,90,36,79,50,56,74,92,30,56,94,52,38,39,48,41,87,89,54,50,27,40,33,35,45,58,33,47,78,85,68,44,40,46,39,33,44,38,39,45,35,94,38,32,66,38,75,39,61,22,42,42,43,53,27,42,54,13,38,37,31,41,78,46,41,60,44,77,41,62,39,92,83,54,85,69,34,45,30,34,37,39,36,45,42,81,39,58,38,26,84,37,70,48,57,27,43,49,48,30,37,27,53,43,90,68,96,62,54,79,54,88,79,75,68,48,47,42,92,88,76,68,46,74,64,66,55,70,77,41,76,66,85,54,97,88,56,75,46,46,42,86,59,52,60,50,75,47,65,93,52,66,45,47,39,28,35,34,38,31,36,21,28,20,26,89,79,34,74,21,54,62,23,70,69,21,55,78,43,73,34,58,62,41,39,18,73,37,30,38,36,76,74,46,66,48,53,76,38,28,34,26,38,38,37,37,41,42,74,38,58,74,93,25,33,18,44,69,74,50,28,36,38,42,36,38,32,56,54,97,53,100,59,77,72,47,78,45,83,44,72,41,48,78,44,80,46,83,64,88,74,85,57,101,79,66,93,64,76,49,62,41,54,46,78,76,46,65,51,78,47,67,90,44,65,58,60,38,49,27,32,35,31,37,19,34,25,32,98,68,33,70,25,34,64,34,77,74,43,81,44,54,28,32,71,61,82,75,77,75,91,68,133

Nearest PDB structures (foldseek):
  2jll-assembly1_A  TM=4.265E-01  e=9.904E-26  Homo sapiens
  7ok5-assembly1_B  TM=6.656E-01  e=8.461E-16  Mus musculus
  4u7m-assembly1_A  TM=6.368E-01  e=3.301E-16  Homo sapiens
  2xyc-assembly1_A  TM=3.905E-01  e=1.470E-19  Homo sapiens
  1qz1-assembly1_A-2  TM=5.629E-01  e=1.367E-12  Rattus norvegicus

Secondary structure (DSSP, 8-state):
---SS--GGG-EEEEEEEEETTEEEEEEEEE----EEEEEEE----EEEETTS-EEE--EEEEESPPEEEEEETTSPBSS-TTS-TTEEE-TTS-EEE-S--GGG-EEEEEEEEETTEEEEEEEEEEEE---EEEE----EEEETTS-EEE--EEES-TTS--EEEEEETTEEEPTT-BTTEEE-TTT--EEESS--GGG-EEEEEEEE-TT--EEEEEEEEEE-PPPPPEEEEEEEPPGGGTTSS--EEEEEE-----SS---EEEEEEEEE----SS-TTS--B-TTT--B-PPPPEEPPPTTSSEETT--EEEE----TT-EEEEEEEEE-SS-B-PPPPPPPPEEPPP---SSPPEEEEEEEEETTEEEEEEEPPPHHHH-S---EEEEEEEETTS--PPEEEEEEPEEEEEE-----SS--PEEEEEE---EEEE-SPPTT-EEEEEEEEEETTEE-PPPPPEEEEPPPPP------

pLDDT: mean 86.73, std 14.81, range [34.38, 98.38]

Sequence (482 aa):
MQIRKLRMEDSGMFQCIASNLAGEDSFTTWLRVKTSAPLMEQPPQNLTVLDGKDATFVCHAAGAPTPNITWTRGDGSPVGGEGASGRIQVVEGGNLLVAAVRESDAGLYECTRANEAGSVSASAYLSVLVRTRIVQPPVDAKVILGLTASFQCRVSGDPSVPYSVWWIANNQPVPSEGIGRFSIDSETQTLSVREVRASDAGTYTCSLQSPGGNDTRSAKLRVVELPYAPVHVRAQRIPGSLSGGGKHVNISWTPGFDGNSPITKFVIQRREVPTAHGDGADDVVVDASTGEVLLSQWVTVEEEGGAVLGEKRWIVLKKLRAAAAYQFRVSAVNSVGEGSPSSPSNTITLPQEPPSGPPLGLVGSPRSPSEIIVQWQPPAEEHRNGLLLGYIVRLRLYGYQVPWSIRNITNETTKEENSYAFPHGRGFNCVMKVQRNYLIRDLITWKDYEVQIAAYNAKGVGVFSDGVKIKTKEGDRKSDFS

Radius of gyration: 55.02 Å; Cα contacts (8 Å, |Δi|>4): 1175; chains: 1; bounding box: 101×57×193 Å